Protein AF-0000000076193570 (afdb_homodimer)

Organism: Mytilus galloprovincialis (NCBI:txid29158)

Solvent-accessible surface area (backbone atoms only — not comparable to full-atom values): 39537 Å² total; per-residue (Å²): 132,89,44,46,30,38,29,37,34,40,24,63,34,36,38,54,43,47,35,45,39,28,68,79,64,70,35,37,30,37,37,28,18,60,48,86,61,61,26,49,62,52,21,46,49,69,47,95,66,64,45,64,44,47,79,65,48,88,81,81,50,50,35,76,48,63,68,50,53,57,54,54,53,75,44,43,60,69,38,74,47,82,53,50,33,32,25,53,50,95,80,34,84,35,54,27,45,49,17,42,63,31,46,22,64,76,66,74,49,59,67,77,47,45,68,52,35,49,53,51,43,65,71,47,30,49,89,66,97,67,72,72,17,14,44,51,39,36,20,46,66,60,4,63,68,53,30,60,61,54,44,43,45,33,40,23,48,64,67,75,40,48,38,73,78,32,44,25,70,72,45,64,72,61,64,76,47,52,39,56,53,47,48,60,67,82,50,52,42,37,30,41,52,71,79,40,52,34,51,34,45,52,45,50,53,64,50,91,40,46,44,80,41,59,60,29,49,75,87,72,51,61,61,79,77,46,65,83,26,39,34,38,38,34,51,53,48,56,70,77,49,62,84,76,70,69,80,76,76,62,38,33,13,72,47,77,47,77,46,80,42,76,66,20,54,28,87,58,62,51,35,34,37,34,34,26,49,80,87,49,76,37,48,34,38,37,29,45,43,57,61,85,52,52,82,46,68,28,35,48,38,35,39,33,27,50,40,74,66,74,66,78,72,36,66,53,79,44,71,69,44,53,54,52,46,51,54,54,52,57,54,52,70,68,48,78,64,52,42,75,40,45,42,43,33,60,66,44,88,64,51,71,47,51,33,47,44,49,32,52,51,47,45,60,71,73,64,59,131,133,88,44,48,30,39,29,37,35,40,24,63,34,35,38,55,41,49,35,44,41,27,69,78,64,69,34,38,30,37,37,27,18,60,48,84,61,62,26,50,62,53,22,46,49,70,47,96,65,63,43,64,43,46,79,64,48,89,80,81,51,49,36,75,47,63,68,51,54,57,55,54,53,74,43,43,60,70,39,73,46,82,52,50,34,32,26,53,50,96,80,34,83,35,56,27,46,49,17,42,63,31,45,23,64,76,64,73,49,60,65,79,47,46,67,51,35,51,53,50,44,66,73,48,30,49,88,66,97,68,73,73,18,14,43,52,39,36,21,46,66,60,4,64,68,53,30,59,62,54,42,42,46,33,39,24,47,64,68,77,40,48,37,73,79,32,46,25,70,72,46,64,71,61,65,75,46,51,40,56,55,47,47,59,68,81,50,51,42,36,30,41,52,69,78,41,51,35,51,34,45,52,46,52,53,64,48,92,40,47,45,81,40,59,61,31,49,73,87,72,52,61,60,81,78,46,64,83,28,38,34,39,39,35,49,52,47,57,70,77,48,62,84,74,70,68,79,77,77,60,36,31,11,70,46,77,46,78,46,80,43,76,66,19,54,29,86,60,63,52,34,33,37,34,35,25,49,82,89,49,76,39,48,34,38,38,28,44,45,58,60,85,52,52,82,46,68,28,34,46,38,35,40,34,28,50,40,73,65,74,64,78,72,38,64,54,79,45,72,68,45,52,54,52,48,51,54,53,51,58,55,53,71,69,47,78,63,53,43,75,41,45,42,43,32,61,66,45,89,63,52,70,47,51,33,47,44,51,33,52,51,48,44,60,70,74,63,60,131

Nearest PDB structures (foldseek):
  2bi8-assembly1_A  TM=9.260E-01  e=9.565E-42  Klebsiella pneumoniae
  1i8t-assembly1_B  TM=9.316E-01  e=4.869E-38  Escherichia coli
  4mo2-assembly1_B-2  TM=9.260E-01  e=3.032E-37  Campylobacter jejuni subsp. jejuni NCTC 11168 = ATCC 700819
  5vwt-assembly1_C  TM=7.547E-01  e=6.245E-16  Aspergillus fumigatus
  5vwt-assembly1_D  TM=7.468E-01  e=1.871E-15  Aspergillus fumigatus

Radius of gyration: 31.76 Å; Cα contacts (8 Å, |Δi|>4): 1522; chains: 2; bounding box: 54×103×67 Å

Secondary structure (DSSP, 8-state):
---SEEEE--SHHHHHHHHHHHHHS---EEEE-SSSSSSGGG-EEE-TTS-EEETTS---EEES-HHHHHHHHTT--EEE---BEEEEETTEEEEES--HHHHHHHHT----SHHHHHHHHHHHSPP-S---SHHHHHHHHHHHHHIIIIIIHHHHHHHSS-GGGS-HHHHHTS---SSS--BS---SEEEEETT-HHHHHHHHT--TTEEEE-S--GGGS-GGGGTT-EEEE-S-HHHHTGGG-PPPPPEEEEEEEEEEETT-SBSSSSSEEE--STT-S-SEEEEGGGTTT---SSEEEEEEEEESSSS--EE--SHHHHHHHHHHHHHHTT-SSEEE-SHHHHT----HHHHHHHHHHHHHHHS--/---SEEEE--SHHHHHHHHHHHHHS---EEEE-SSSSSSGGG-EEE-TTS-EEETTS---EEES-HHHHHHHHTT--EEE---BEEEEETTEEEEES--HHHHHHHHT----SHHHHHHHHHHHSPP-S---SHHHHHHHHHHHHHIIIIIIHHHHHHHSS-GGGS-HHHHHTS---SSS--BS---SEEEEETT-HHHHHHHHT--TTEEEE-S--GGGS-GGGGTT-EEEE-S-HHHHTGGG-PPPPPEEEEEEEEEEETT-SBSSSSSEEE--STT-S-SEEEEGGGTTT---SSEEEEEEEEESSSS--EE--SHHHHHHHHHHHHHHTT-SSEEE-SHHHHT----HHHHHHHHHHHHHHHS--

Foldseek 3Di:
DAAAEEEEAQALLSLLLQLCCCPVVVGFYEYEYLAQAHHVQQDWDQDPQRFIDGPADDAWDFAQDPVLVVVLVVQFDWAFDQDWEWECFPNDTAFPDAEPRNCCVQVVDDDDFLVSLVVVQVVAADDDPDDFWCVNLVSNGRHDSCCVGFPAQLVCQAAVDGGRPAGNVVNNPGDHYSHDDRGRDDGPGTTAGPVGSSSSSVRSQPGPSYDYYYSDDPVPDDCVSCVNYQYEYAAALCVVVVPVPQDDFFAKGKDKDKDKFAQDDDDDDAQKYAHRDPPDQFGIKGKRCRPVNNDGSITMIITITMDRDDDGQAGGDDDVNVVSLVVSVVVVVPDDSYHYAYCNSNVHNDRSSRRSVRSVVCCCVPVPD/DAAAEEEEAQALLSLLLQLCCCPVVVGFYEYEYLAQAHHVQQDWDQDPQRFIDGPADDAWDFAQDPVLVVVLVVQFDWAFDQDWEWECFPNDTAFPDAEPRNCCVQVVDDDDFLVSLVVVQVVAADDDPDDFWCVNLVSNGRHDSCCVGFPAQLVCQAAVDGGRPAGNVVNNPGDHYSHDDRGRDDGPGTTAGPVGSSSSSVRSQPGPSYDYYYSDDPVPDDCVSCVNYQYEYAAALCVVVVPVPADDFFAKGKDKDKDKFAQDDDDDDAQKYAHRDPPDQFGIKGKRCRPVNNDGSITMIITITMDRDDDGQAGGDDDVNVVSLVVSVVVVVPDDSYHYAYCNSNVHNDRSSRRSVRSVVCCCVPVPD

Structure (mmCIF, N/CA/C/O backbone):
data_AF-0000000076193570-model_v1
#
loop_
_entity.id
_entity.type
_entity.pdbx_description
1 polymer 'UDP-galactopyranose mutase'
#
loop_
_atom_site.group_PDB
_atom_site.id
_atom_site.type_symbol
_atom_site.label_atom_id
_atom_site.label_alt_id
_atom_site.label_comp_id
_atom_site.label_asym_id
_atom_site.label_entity_id
_atom_site.label_seq_id
_atom_site.pdbx_PDB_ins_code
_atom_site.Cartn_x
_atom_site.Cartn_y
_atom_site.Cartn_z
_atom_site.occupancy
_atom_site.B_iso_or_equiv
_atom_site.auth_seq_id
_atom_site.auth_comp_id
_atom_site.auth_asym_id
_atom_site.auth_atom_id
_atom_site.pdbx_PDB_model_num
ATOM 1 N N . MET A 1 1 ? -15.148 50.281 16.078 1 54.38 1 MET A N 1
ATOM 2 C CA . MET A 1 1 ? -15.594 49.438 17.188 1 54.38 1 MET A CA 1
ATOM 3 C C . MET A 1 1 ? -14.406 48.906 18 1 54.38 1 MET A C 1
ATOM 5 O O . MET A 1 1 ? -13.312 48.719 17.453 1 54.38 1 MET A O 1
ATOM 9 N N . SER A 1 2 ? -14.383 48.969 19.281 1 78.88 2 SER A N 1
ATOM 10 C CA . SER A 1 2 ? -13.305 48.688 20.219 1 78.88 2 SER A CA 1
ATOM 11 C C . SER A 1 2 ? -12.953 47.188 20.203 1 78.88 2 SER A C 1
ATOM 13 O O . SER A 1 2 ? -13.844 46.344 20.219 1 78.88 2 SER A O 1
ATOM 15 N N . THR A 1 3 ? -11.766 46.781 19.75 1 89.94 3 THR A N 1
ATOM 16 C CA . THR A 1 3 ? -11.234 45.406 19.703 1 89.94 3 THR A CA 1
ATOM 17 C C . THR A 1 3 ? -10.508 45.062 21 1 89.94 3 THR A C 1
ATOM 19 O O . THR A 1 3 ? -9.641 45.812 21.453 1 89.94 3 THR A O 1
ATOM 22 N N . ASP A 1 4 ? -11.023 44 21.594 1 94.5 4 ASP A N 1
ATOM 23 C CA . ASP A 1 4 ? -10.383 43.562 22.828 1 94.5 4 ASP A CA 1
ATOM 24 C C . ASP A 1 4 ? -9.062 42.844 22.547 1 94.5 4 ASP A C 1
ATOM 26 O O . ASP A 1 4 ? -8.07 43.062 23.234 1 94.5 4 ASP A O 1
ATOM 30 N N . TYR A 1 5 ? -9.133 42.031 21.547 1 96.19 5 TYR A N 1
ATOM 31 C CA . TYR A 1 5 ? -7.957 41.25 21.188 1 96.19 5 TYR A CA 1
ATOM 32 C C . TYR A 1 5 ? -7.625 41.406 19.703 1 96.19 5 TYR A C 1
ATOM 34 O O . TYR A 1 5 ? -8.523 41.375 18.859 1 96.19 5 TYR A O 1
ATOM 42 N N . LEU A 1 6 ? -6.371 41.656 19.406 1 96.75 6 LEU A N 1
ATOM 43 C CA . LEU A 1 6 ? -5.836 41.562 18.047 1 96.75 6 LEU A CA 1
ATOM 44 C C . LEU A 1 6 ? -5.031 40.281 17.844 1 96.75 6 LEU A C 1
ATOM 46 O O . LEU A 1 6 ? -3.99 40.094 18.484 1 96.75 6 LEU A O 1
ATOM 50 N N . VAL A 1 7 ? -5.535 39.438 17.016 1 97.75 7 VAL A N 1
ATOM 51 C CA . VAL A 1 7 ? -4.832 38.188 16.703 1 97.75 7 VAL A CA 1
ATOM 52 C C . VAL A 1 7 ? -4.105 38.344 15.359 1 97.75 7 VAL A C 1
ATOM 54 O O . VAL A 1 7 ? -4.73 38.625 14.336 1 97.75 7 VAL A O 1
ATOM 57 N N . VAL A 1 8 ? -2.809 38.156 15.414 1 97.38 8 VAL A N 1
ATOM 58 C CA . VAL A 1 8 ? -1.982 38.281 14.219 1 97.38 8 VAL A CA 1
ATOM 59 C C . VAL A 1 8 ? -1.645 36.906 13.664 1 97.38 8 VAL A C 1
ATOM 61 O O . VAL A 1 8 ? -0.834 36.188 14.242 1 97.38 8 VAL A O 1
ATOM 64 N N . GLY A 1 9 ? -2.186 36.625 12.461 1 97.44 9 GLY A N 1
ATOM 65 C CA . GLY A 1 9 ? -2.053 35.312 11.844 1 97.44 9 GLY A CA 1
ATOM 66 C C . GLY A 1 9 ? -3.332 34.5 11.891 1 97.44 9 GLY A C 1
ATOM 67 O O . GLY A 1 9 ? -3.857 34.219 12.977 1 97.44 9 GLY A O 1
ATOM 68 N N . CYS A 1 10 ? -3.738 34.094 10.75 1 97.75 10 CYS A N 1
ATOM 69 C CA . CYS A 1 10 ? -4.977 33.344 10.641 1 97.75 10 CYS A CA 1
ATOM 70 C C . CYS A 1 10 ? -4.688 31.844 10.414 1 97.75 10 CYS A C 1
ATOM 72 O O . CYS A 1 10 ? -5.395 31.188 9.656 1 97.75 10 CYS A O 1
ATOM 74 N N . GLY A 1 11 ? -3.598 31.328 10.938 1 97.44 11 GLY A N 1
ATOM 75 C CA . GLY A 1 11 ? -3.312 29.891 10.969 1 97.44 11 GLY A CA 1
ATOM 76 C C . GLY A 1 11 ? -3.996 29.172 12.109 1 97.44 11 GLY A C 1
ATOM 77 O O . GLY A 1 11 ? -4.941 29.703 12.703 1 97.44 11 GLY A O 1
ATOM 78 N N . LEU A 1 12 ? -3.506 28.016 12.422 1 97.88 12 LEU A N 1
ATOM 79 C CA . LEU A 1 12 ? -4.164 27.156 13.414 1 97.88 12 LEU A CA 1
ATOM 80 C C . LEU A 1 12 ? -4.16 27.812 14.789 1 97.88 12 LEU A C 1
ATOM 82 O O . LEU A 1 12 ? -5.207 27.938 15.422 1 97.88 12 LEU A O 1
ATOM 86 N N . SER A 1 13 ? -3.014 28.25 15.234 1 97.94 13 SER A N 1
ATOM 87 C CA . SER A 1 13 ? -2.912 28.844 16.562 1 97.94 13 SER A CA 1
ATOM 88 C C . SER A 1 13 ? -3.807 30.078 16.688 1 97.94 13 SER A C 1
ATOM 90 O O . SER A 1 13 ? -4.566 30.203 17.641 1 97.94 13 SER A O 1
ATOM 92 N N . GLY A 1 14 ? -3.711 30.969 15.703 1 98.12 14 GLY A N 1
ATOM 93 C CA . GLY A 1 14 ? -4.527 32.156 15.719 1 98.12 14 GLY A CA 1
ATOM 94 C C . GLY A 1 14 ? -6.016 31.875 15.695 1 98.12 14 GLY A C 1
ATOM 95 O O . GLY A 1 14 ? -6.781 32.469 16.469 1 98.12 14 GLY A O 1
ATOM 96 N N . ALA A 1 15 ? -6.441 30.984 14.859 1 98.69 15 ALA A N 1
ATOM 97 C CA . ALA A 1 15 ? -7.855 30.656 14.719 1 98.69 15 ALA A CA 1
ATOM 98 C C . ALA A 1 15 ? -8.406 30.047 16 1 98.69 15 ALA A C 1
ATOM 100 O O . ALA A 1 15 ? -9.492 30.422 16.453 1 98.69 15 ALA A O 1
ATOM 101 N N . VAL A 1 16 ? -7.688 29.094 16.547 1 98.69 16 VAL A N 1
ATOM 102 C CA . VAL A 1 16 ? -8.125 28.406 17.75 1 98.69 16 VAL A CA 1
ATOM 103 C C . VAL A 1 16 ? -8.234 29.406 18.906 1 98.69 16 VAL A C 1
ATOM 105 O O . VAL A 1 16 ? -9.219 29.406 19.641 1 98.69 16 VAL A O 1
ATOM 108 N N . MET A 1 17 ? -7.297 30.297 19.047 1 98.44 17 MET A N 1
ATOM 109 C CA . MET A 1 17 ? -7.301 31.25 20.141 1 98.44 17 MET A CA 1
ATOM 110 C C . MET A 1 17 ? -8.375 32.312 19.938 1 98.44 17 MET A C 1
ATOM 112 O O . MET A 1 17 ? -9.023 32.75 20.891 1 98.44 17 MET A O 1
ATOM 116 N N . ALA A 1 18 ? -8.516 32.75 18.703 1 98.5 18 ALA A N 1
ATOM 117 C CA . ALA A 1 18 ? -9.594 33.688 18.406 1 98.5 18 ALA A CA 1
ATOM 118 C C . ALA A 1 18 ? -10.953 33.125 18.812 1 98.5 18 ALA A C 1
ATOM 120 O O . ALA A 1 18 ? -11.758 33.812 19.453 1 98.5 18 ALA A O 1
ATOM 121 N N . ARG A 1 19 ? -11.188 31.859 18.438 1 98.62 19 ARG A N 1
ATOM 122 C CA . ARG A 1 19 ? -12.445 31.203 18.766 1 98.62 19 ARG A CA 1
ATOM 123 C C . ARG A 1 19 ? -12.625 31.094 20.281 1 98.62 19 ARG A C 1
ATOM 125 O O . ARG A 1 19 ? -13.711 31.328 20.812 1 98.62 19 ARG A O 1
ATOM 132 N N . PHE A 1 20 ? -11.57 30.703 20.953 1 98.19 20 PHE A N 1
ATOM 133 C CA . PHE A 1 20 ? -11.617 30.578 22.406 1 98.19 20 PHE A CA 1
ATOM 134 C C . PHE A 1 20 ? -12.016 31.891 23.047 1 98.19 20 PHE A C 1
ATOM 136 O O . PHE A 1 20 ? -12.938 31.938 23.875 1 98.19 20 PHE A O 1
ATOM 143 N N . MET A 1 21 ? -11.375 33 22.688 1 97.81 21 MET A N 1
ATOM 144 C CA . MET A 1 21 ? -11.641 34.312 23.281 1 97.81 21 MET A CA 1
ATOM 145 C C . MET A 1 21 ? -13.062 34.781 22.969 1 97.81 21 MET A C 1
ATOM 147 O O . MET A 1 21 ? -13.742 35.312 23.844 1 97.81 21 MET A O 1
ATOM 151 N N . ALA A 1 22 ? -13.43 34.5 21.781 1 98.19 22 ALA A N 1
ATOM 152 C CA . ALA A 1 22 ? -14.758 34.938 21.359 1 98.19 22 ALA A CA 1
ATOM 153 C C . ALA A 1 22 ? -15.844 34.125 22.062 1 98.19 22 ALA A C 1
ATOM 155 O O . ALA A 1 22 ? -16.828 34.688 22.562 1 98.19 22 ALA A O 1
ATOM 156 N N . GLU A 1 23 ? -15.664 32.844 22.125 1 97.38 23 GLU A N 1
ATOM 157 C CA . GLU A 1 23 ? -16.719 31.953 22.578 1 97.38 23 GLU A CA 1
ATOM 158 C C . GLU A 1 23 ? -16.688 31.781 24.094 1 97.38 23 GLU A C 1
ATOM 160 O O . GLU A 1 23 ? -17.703 31.922 24.766 1 97.38 23 GLU A O 1
ATOM 165 N N . GLU A 1 24 ? -15.562 31.547 24.625 1 96.5 24 GLU A N 1
ATOM 166 C CA . GLU A 1 24 ? -15.461 31.219 26.047 1 96.5 24 GLU A CA 1
ATOM 167 C C . GLU A 1 24 ? -15.359 32.469 26.891 1 96.5 24 GLU A C 1
ATOM 169 O O . GLU A 1 24 ? -15.781 32.5 28.047 1 96.5 24 GLU A O 1
ATOM 174 N N . ARG A 1 25 ? -14.852 33.562 26.344 1 95.94 25 ARG A N 1
ATOM 175 C CA . ARG A 1 25 ? -14.617 34.781 27.141 1 95.94 25 ARG A CA 1
ATOM 176 C C . ARG A 1 25 ? -15.508 35.906 26.672 1 95.94 25 ARG A C 1
ATOM 178 O O . ARG A 1 25 ? -15.5 37 27.281 1 95.94 25 ARG A O 1
ATOM 185 N N . ASN A 1 26 ? -16.203 35.75 25.656 1 97 26 ASN A N 1
ATOM 186 C CA . ASN A 1 26 ? -17.125 36.75 25.109 1 97 26 ASN A CA 1
ATOM 187 C C . ASN A 1 26 ? -16.406 38.062 24.797 1 97 26 ASN A C 1
ATOM 189 O O . ASN A 1 26 ? -16.875 39.125 25.188 1 97 26 ASN A O 1
ATOM 193 N N . LYS A 1 27 ? -15.242 37.969 24.203 1 96.94 27 LYS A N 1
ATOM 194 C CA . LYS A 1 27 ? -14.438 39.125 23.828 1 96.94 27 LYS A CA 1
ATOM 195 C C . LYS A 1 27 ? -14.516 39.375 22.328 1 96.94 27 LYS A C 1
ATOM 197 O O . LYS A 1 27 ? -14.711 38.469 21.547 1 96.94 27 LYS A O 1
ATOM 202 N N . LYS A 1 28 ? -14.414 40.656 22.016 1 97.12 28 LYS A N 1
ATOM 203 C CA . LYS A 1 28 ? -14.344 41.031 20.609 1 97.12 28 LYS A CA 1
ATOM 204 C C . LYS A 1 28 ? -12.938 40.844 20.062 1 97.12 28 LYS A C 1
ATOM 206 O O . LYS A 1 28 ? -11.969 41.375 20.594 1 97.12 28 LYS A O 1
ATOM 211 N N . VAL A 1 29 ? -12.891 40.094 18.922 1 97.62 29 VAL A N 1
ATOM 212 C CA . VAL A 1 29 ? -11.594 39.688 18.391 1 97.62 29 VAL A CA 1
ATOM 213 C C . VAL A 1 29 ? -11.469 40.188 16.938 1 97.62 29 VAL A C 1
ATOM 215 O O . VAL A 1 29 ? -12.383 39.969 16.141 1 97.62 29 VAL A O 1
ATOM 218 N N . LEU A 1 30 ? -10.383 40.875 16.641 1 97.25 30 LEU A N 1
ATOM 219 C CA . LEU A 1 30 ? -9.961 41.156 15.266 1 97.25 30 LEU A CA 1
ATOM 220 C C . LEU A 1 30 ? -8.797 40.25 14.867 1 97.25 30 LEU A C 1
ATOM 222 O O . LEU A 1 30 ? -7.746 40.281 15.516 1 97.25 30 LEU A O 1
ATOM 226 N N . ILE A 1 31 ? -8.992 39.375 13.875 1 98 31 ILE A N 1
ATOM 227 C CA . ILE A 1 31 ? -7.902 38.562 13.375 1 98 31 ILE A CA 1
ATOM 228 C C . ILE A 1 31 ? -7.449 39.062 12.008 1 98 31 ILE A C 1
ATOM 230 O O . ILE A 1 31 ? -8.281 39.375 11.141 1 98 31 ILE A O 1
ATOM 234 N N . VAL A 1 32 ? -6.113 39.25 11.844 1 97.38 32 VAL A N 1
ATOM 235 C CA . VAL A 1 32 ? -5.57 39.781 10.602 1 97.38 32 VAL A CA 1
ATOM 236 C C . VAL A 1 32 ? -4.527 38.812 10.039 1 97.38 32 VAL A C 1
ATOM 238 O O . VAL A 1 32 ? -3.879 38.094 10.797 1 97.38 32 VAL A O 1
ATOM 241 N N . ASP A 1 33 ? -4.379 38.781 8.789 1 97.75 33 ASP A N 1
ATOM 242 C CA . ASP A 1 33 ? -3.34 38.031 8.102 1 97.75 33 ASP A CA 1
ATOM 243 C C . ASP A 1 33 ? -2.852 38.75 6.859 1 97.75 33 ASP A C 1
ATOM 245 O O . ASP A 1 33 ? -3.645 39.375 6.148 1 97.75 33 ASP A O 1
ATOM 249 N N . LYS A 1 34 ? -1.54 38.656 6.676 1 96.56 34 LYS A N 1
ATOM 250 C CA . LYS A 1 34 ? -0.974 39.312 5.508 1 96.56 34 LYS A CA 1
ATOM 251 C C . LYS A 1 34 ? -1.347 38.594 4.223 1 96.56 34 LYS A C 1
ATOM 253 O O . LYS A 1 34 ? -1.321 39.188 3.139 1 96.56 34 LYS A O 1
ATOM 258 N N . ARG A 1 35 ? -1.652 37.344 4.301 1 97.5 35 ARG A N 1
ATOM 259 C CA . ARG A 1 35 ? -2.09 36.562 3.143 1 97.5 35 ARG A CA 1
ATOM 260 C C . ARG A 1 35 ? -3.545 36.875 2.803 1 97.5 35 ARG A C 1
ATOM 262 O O . ARG A 1 35 ? -4.277 37.438 3.621 1 97.5 35 ARG A O 1
ATOM 269 N N . ASP A 1 36 ? -4 36.469 1.604 1 98.25 36 ASP A N 1
ATOM 270 C CA . ASP A 1 36 ? -5.336 36.781 1.112 1 98.25 36 ASP A CA 1
ATOM 271 C C . ASP A 1 36 ? -6.312 35.625 1.402 1 98.25 36 ASP A C 1
ATOM 273 O O . ASP A 1 36 ? -7.398 35.594 0.821 1 98.25 36 ASP A O 1
ATOM 277 N N . HIS A 1 37 ? -5.965 34.781 2.211 1 98.19 37 HIS A N 1
ATOM 278 C CA . HIS A 1 37 ? -6.809 33.656 2.582 1 98.19 37 HIS A CA 1
ATOM 279 C C . HIS A 1 37 ? -6.617 33.281 4.047 1 98.19 37 HIS A C 1
ATOM 281 O O . HIS A 1 37 ? -5.617 33.656 4.664 1 98.19 37 HIS A O 1
ATOM 287 N N . MET A 1 38 ? -7.574 32.562 4.609 1 97.5 38 MET A N 1
ATOM 288 C CA . MET A 1 38 ? -7.457 32.031 5.965 1 97.5 38 MET A CA 1
ATOM 289 C C . MET A 1 38 ? -6.82 30.641 5.961 1 97.5 38 MET A C 1
ATOM 291 O O . MET A 1 38 ? -6.668 30.031 4.902 1 97.5 38 MET A O 1
ATOM 295 N N . GLY A 1 39 ? -6.352 30.234 7.094 1 97.44 39 GLY A N 1
ATOM 296 C CA . GLY A 1 39 ? -5.914 28.859 7.273 1 97.44 39 GLY A CA 1
ATOM 297 C C . GLY A 1 39 ? -4.406 28.719 7.254 1 97.44 39 GLY A C 1
ATOM 298 O O . GLY A 1 39 ? -3.887 27.609 7.395 1 97.44 39 GLY A O 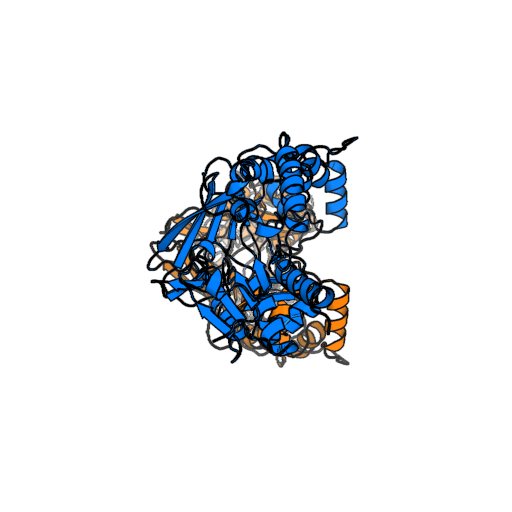1
ATOM 299 N N . GLY A 1 40 ? -3.691 29.844 7.078 1 96.19 40 GLY A N 1
ATOM 300 C CA . GLY A 1 40 ? -2.24 29.734 7.039 1 96.19 40 GLY A CA 1
ATOM 301 C C . GLY A 1 40 ? -1.742 28.703 6.051 1 96.19 40 GLY A C 1
ATOM 302 O O . GLY A 1 40 ? -2.162 28.688 4.891 1 96.19 40 GLY A O 1
ATOM 303 N N . ASN A 1 41 ? -0.848 27.875 6.508 1 96.38 41 ASN A N 1
ATOM 304 C CA . ASN A 1 41 ? -0.259 26.875 5.633 1 96.38 41 ASN A CA 1
ATOM 305 C C . ASN A 1 41 ? -1.248 25.75 5.324 1 96.38 41 ASN A C 1
ATOM 307 O O . ASN A 1 41 ? -1.02 24.938 4.418 1 96.38 41 ASN A O 1
ATOM 311 N N . CYS A 1 42 ? -2.355 25.672 5.977 1 97.94 42 CYS A N 1
ATOM 312 C CA . CYS A 1 42 ? -3.33 24.609 5.773 1 97.94 42 CYS A CA 1
ATOM 313 C C . CYS A 1 42 ? -4.281 24.953 4.633 1 97.94 42 CYS A C 1
ATOM 315 O O . CYS A 1 42 ? -5.105 24.125 4.242 1 97.94 42 CYS A O 1
ATOM 317 N N . TYR A 1 43 ? -4.121 26.109 4.062 1 98.5 43 TYR A N 1
ATOM 318 C CA . TYR A 1 43 ? -5.043 26.562 3.031 1 98.5 43 TYR A CA 1
ATOM 319 C C . TYR A 1 43 ? -5.086 25.594 1.861 1 98.5 43 TYR A C 1
ATOM 321 O O . TYR A 1 43 ? -4.043 25.156 1.372 1 98.5 43 TYR A O 1
ATOM 329 N N . ASP A 1 44 ? -6.336 25.203 1.509 1 98.62 44 ASP A N 1
ATOM 330 C CA . ASP A 1 44 ? -6.543 24.359 0.34 1 98.62 44 ASP A CA 1
ATOM 331 C C . ASP A 1 44 ? -7.594 24.953 -0.595 1 98.62 44 ASP A C 1
ATOM 333 O O . ASP A 1 44 ? -8.328 25.875 -0.211 1 98.62 44 ASP A O 1
ATOM 337 N N . TYR A 1 45 ? -7.586 24.547 -1.827 1 98.25 45 TYR A N 1
ATOM 338 C CA . TYR A 1 45 ? -8.516 25.016 -2.852 1 98.25 45 TYR A CA 1
ATOM 339 C C . TYR A 1 45 ? -8.695 23.953 -3.939 1 98.25 45 TYR A C 1
ATOM 341 O O . TYR A 1 45 ? -7.934 23 -4.012 1 98.25 45 TYR A O 1
ATOM 349 N N . ILE A 1 46 ? -9.766 24.078 -4.762 1 98.38 46 ILE A N 1
ATOM 350 C CA . ILE A 1 46 ? -9.992 23.219 -5.914 1 98.38 46 ILE A CA 1
ATOM 351 C C . ILE A 1 46 ? -9.258 23.766 -7.133 1 98.38 46 ILE A C 1
ATOM 353 O O . ILE A 1 46 ? -9.492 24.906 -7.535 1 98.38 46 ILE A O 1
ATOM 357 N N . ASP A 1 47 ? -8.398 22.984 -7.703 1 98.06 47 ASP A N 1
ATOM 358 C CA . ASP A 1 47 ? -7.59 23.5 -8.797 1 98.06 47 ASP A CA 1
ATOM 359 C C . ASP A 1 47 ? -8.289 23.297 -10.141 1 98.06 47 ASP A C 1
ATOM 361 O O . ASP A 1 47 ? -9.477 22.969 -10.188 1 98.06 47 ASP A O 1
ATOM 365 N N . GLU A 1 48 ? -7.59 23.562 -11.234 1 97.12 48 GLU A N 1
ATOM 366 C CA . GLU A 1 48 ? -8.156 23.531 -12.578 1 97.12 48 GLU A CA 1
ATOM 367 C C . GLU A 1 48 ? -8.594 22.125 -12.969 1 97.12 48 GLU A C 1
ATOM 369 O O . GLU A 1 48 ? -9.484 21.953 -13.805 1 97.12 48 GLU A O 1
ATOM 374 N N . ASN A 1 49 ? -7.992 21.141 -12.422 1 97.94 49 ASN A N 1
ATOM 375 C CA . ASN A 1 49 ? -8.32 19.75 -12.727 1 97.94 49 ASN A CA 1
ATOM 376 C C . ASN A 1 49 ? -9.469 19.25 -11.859 1 97.94 49 ASN A C 1
ATOM 378 O O . ASN A 1 49 ? -9.836 18.078 -11.922 1 97.94 49 ASN A O 1
ATOM 382 N N . GLY A 1 50 ? -10.055 20.141 -11.039 1 98 50 GLY A N 1
ATOM 383 C CA . GLY A 1 50 ? -11.133 19.766 -10.141 1 98 50 GLY A CA 1
ATOM 384 C C . GLY A 1 50 ? -10.664 19 -8.93 1 98 50 GLY A C 1
ATOM 385 O O . GLY A 1 50 ? -11.43 18.25 -8.32 1 98 50 GLY A O 1
ATOM 386 N N . ILE A 1 51 ? -9.453 19.109 -8.625 1 98.38 51 ILE A N 1
ATOM 387 C CA . ILE A 1 51 ? -8.844 18.375 -7.508 1 98.38 51 ILE A CA 1
ATOM 388 C C . ILE A 1 51 ? -8.508 19.359 -6.383 1 98.38 51 ILE A C 1
ATOM 390 O O . ILE A 1 51 ? -7.945 20.422 -6.625 1 98.38 51 ILE A O 1
ATOM 394 N N . ARG A 1 52 ? -8.898 19 -5.152 1 98.5 52 ARG A N 1
ATOM 395 C CA . ARG A 1 52 ? -8.5 19.781 -3.986 1 98.5 52 ARG A CA 1
ATOM 396 C C . ARG A 1 52 ? -7.023 19.578 -3.66 1 98.5 52 ARG A C 1
ATOM 398 O O . ARG A 1 52 ? -6.578 18.438 -3.482 1 98.5 52 ARG A O 1
ATOM 405 N N . ILE A 1 53 ? -6.266 20.656 -3.596 1 98.56 53 ILE A N 1
ATOM 406 C CA . ILE A 1 53 ? -4.844 20.578 -3.281 1 98.56 53 ILE A CA 1
ATOM 407 C C . ILE A 1 53 ? -4.5 21.609 -2.205 1 98.56 53 ILE A C 1
ATOM 409 O O . ILE A 1 53 ? -5.234 22.578 -2.008 1 98.56 53 ILE A O 1
ATOM 413 N N . ASN A 1 54 ? -3.469 21.406 -1.462 1 98.12 54 ASN A N 1
ATOM 414 C CA . ASN A 1 54 ? -2.918 22.359 -0.515 1 98.12 54 ASN A CA 1
ATOM 415 C C . ASN A 1 54 ? -1.903 23.281 -1.183 1 98.12 54 ASN A C 1
ATOM 417 O O . ASN A 1 54 ? -1.001 22.828 -1.882 1 98.12 54 ASN A O 1
ATOM 421 N N . LYS A 1 55 ? -1.979 24.516 -0.919 1 97.5 55 LYS A N 1
ATOM 422 C CA . LYS A 1 55 ? -1.118 25.484 -1.577 1 97.5 55 LYS A CA 1
ATOM 423 C C . LYS A 1 55 ? 0.302 25.438 -1.022 1 97.5 55 LYS A C 1
ATOM 425 O O . LYS A 1 55 ? 1.269 25.672 -1.749 1 97.5 55 LYS A O 1
ATOM 430 N N . TYR A 1 56 ? 0.434 25.156 0.22 1 97.12 56 TYR A N 1
ATOM 431 C CA . TYR A 1 56 ? 1.725 25.266 0.889 1 97.12 56 TYR A CA 1
ATOM 432 C C . TYR A 1 56 ? 2.221 23.906 1.364 1 97.12 56 TYR A C 1
ATOM 434 O O . TYR A 1 56 ? 2.775 23.797 2.459 1 97.12 56 TYR A O 1
ATOM 442 N N . GLY A 1 57 ? 1.974 22.906 0.586 1 97 57 GLY A N 1
ATOM 443 C CA . GLY A 1 57 ? 2.406 21.578 0.946 1 97 57 GLY A CA 1
ATOM 444 C C . GLY A 1 57 ? 1.303 20.734 1.559 1 97 57 GLY A C 1
ATOM 445 O O . GLY A 1 57 ? 0.334 21.266 2.102 1 97 57 GLY A O 1
ATOM 446 N N . VAL A 1 58 ? 1.457 19.422 1.496 1 97.56 58 VAL A N 1
ATOM 447 C CA . VAL A 1 58 ? 0.417 18.5 1.936 1 97.56 58 VAL A CA 1
ATOM 448 C C . VAL A 1 58 ? 0.286 18.562 3.457 1 97.56 58 VAL A C 1
ATOM 450 O O . VAL A 1 58 ? 1.288 18.656 4.168 1 97.56 58 VAL A O 1
ATOM 453 N N . HIS A 1 59 ? -0.907 18.578 3.951 1 97.62 59 HIS A N 1
ATOM 454 C CA . HIS A 1 59 ? -1.228 18.547 5.375 1 97.62 59 HIS A CA 1
ATOM 455 C C . HIS A 1 59 ? -2.041 17.312 5.734 1 97.62 59 HIS A C 1
ATOM 457 O O . HIS A 1 59 ? -3.152 17.125 5.23 1 97.62 59 HIS A O 1
ATOM 463 N N . LEU A 1 60 ? -1.496 16.516 6.598 1 97.94 60 LEU A N 1
ATOM 464 C CA . LEU A 1 60 ? -2.09 15.25 7.023 1 97.94 60 LEU A CA 1
ATOM 465 C C . LEU A 1 60 ? -2.359 15.25 8.523 1 97.94 60 LEU A C 1
ATOM 467 O O . LEU A 1 60 ? -1.43 15.148 9.328 1 97.94 60 LEU A O 1
ATOM 471 N N . PHE A 1 61 ? -3.584 15.25 8.914 1 98.5 61 PHE A N 1
ATOM 472 C CA . PHE A 1 61 ? -3.926 15.391 10.328 1 98.5 61 PHE A CA 1
ATOM 473 C C . PHE A 1 61 ? -3.791 14.055 11.047 1 98.5 61 PHE A C 1
ATOM 475 O O . PHE A 1 61 ? -4.27 13.023 10.562 1 98.5 61 PHE A O 1
ATOM 482 N N . HIS A 1 62 ? -3.199 14.055 12.18 1 98.06 62 HIS A N 1
ATOM 483 C CA . HIS A 1 62 ? -3.078 12.922 13.094 1 98.06 62 HIS A CA 1
ATOM 484 C C . HIS A 1 62 ? -2.861 13.391 14.523 1 98.06 62 HIS A C 1
ATOM 486 O O . HIS A 1 62 ? -2.248 14.438 14.758 1 98.06 62 HIS A O 1
ATOM 492 N N . THR A 1 63 ? -3.344 12.625 15.508 1 98.44 63 THR A N 1
ATOM 493 C CA . THR A 1 63 ? -3.17 13.023 16.906 1 98.44 63 THR A CA 1
ATOM 494 C C . THR A 1 63 ? -3.432 11.844 17.844 1 98.44 63 THR A C 1
ATOM 496 O O . THR A 1 63 ? -4.215 10.945 17.516 1 98.44 63 THR A O 1
ATOM 499 N N . ASN A 1 64 ? -2.76 11.883 18.938 1 97.56 64 ASN A N 1
ATOM 500 C CA . ASN A 1 64 ? -3.072 10.977 20.047 1 97.56 64 ASN A CA 1
ATOM 501 C C . ASN A 1 64 ? -3.896 11.672 21.125 1 97.56 64 ASN A C 1
ATOM 503 O O . ASN A 1 64 ? -4.352 11.031 22.078 1 97.56 64 ASN A O 1
ATOM 507 N N . SER A 1 65 ? -4.055 12.93 20.953 1 98.19 65 SER A N 1
ATOM 508 C CA . SER A 1 65 ? -4.766 13.703 21.969 1 98.19 65 SER A CA 1
ATOM 509 C C . SER A 1 65 ? -6.273 13.625 21.766 1 98.19 65 SER A C 1
ATOM 511 O O . SER A 1 65 ? -6.801 14.125 20.766 1 98.19 65 SER A O 1
ATOM 513 N N . GLU A 1 66 ? -6.938 13.125 22.781 1 98 66 GLU A N 1
ATOM 514 C CA . GLU A 1 66 ? -8.398 13.078 22.734 1 98 66 GLU A CA 1
ATOM 515 C C . GLU A 1 66 ? -8.992 14.477 22.75 1 98 66 GLU A C 1
ATOM 517 O O . GLU A 1 66 ? -10.023 14.727 22.125 1 98 66 GLU A O 1
ATOM 522 N N . ARG A 1 67 ? -8.336 15.312 23.469 1 98.38 67 ARG A N 1
ATOM 523 C CA . ARG A 1 67 ? -8.812 16.688 23.547 1 98.38 67 ARG A CA 1
ATOM 524 C C . ARG A 1 67 ? -8.797 17.359 22.172 1 98.38 67 ARG A C 1
ATOM 526 O O . ARG A 1 67 ? -9.773 18 21.781 1 98.38 67 ARG A O 1
ATOM 533 N N . VAL A 1 68 ? -7.727 17.156 21.484 1 98.69 68 VAL A N 1
ATOM 534 C CA . VAL A 1 68 ? -7.59 17.75 20.156 1 98.69 68 VAL A CA 1
ATOM 535 C C . VAL A 1 68 ? -8.602 17.125 19.203 1 98.69 68 VAL A C 1
ATOM 537 O O . VAL A 1 68 ? -9.258 17.828 18.422 1 98.69 68 VAL A O 1
ATOM 540 N N . TRP A 1 69 ? -8.734 15.828 19.281 1 98.56 69 TRP A N 1
ATOM 541 C CA . TRP A 1 69 ? -9.664 15.117 18.406 1 98.56 69 TRP A CA 1
ATOM 542 C C . TRP A 1 69 ? -11.094 15.602 18.609 1 98.56 69 TRP A C 1
ATOM 544 O O . TRP A 1 69 ? -11.812 15.883 17.656 1 98.56 69 TRP A O 1
ATOM 554 N N . LYS A 1 70 ? -11.5 15.727 19.828 1 98.44 70 LYS A N 1
ATOM 555 C CA . LYS A 1 70 ? -12.836 16.219 20.156 1 98.44 70 LYS A CA 1
ATOM 556 C C . LYS A 1 70 ? -13.031 17.641 19.656 1 98.44 70 LYS A C 1
ATOM 558 O O . LYS A 1 70 ? -14.094 17.984 19.125 1 98.44 70 LYS A O 1
ATOM 563 N N . TYR A 1 71 ? -12.016 18.406 19.797 1 98.62 71 TYR A N 1
ATOM 564 C CA . TYR A 1 71 ? -12.109 19.797 19.391 1 98.62 71 TYR A CA 1
ATOM 565 C C . TYR A 1 71 ? -12.359 19.922 17.891 1 98.62 71 TYR A C 1
ATOM 567 O O . TYR A 1 71 ? -13.273 20.625 17.469 1 98.62 71 TYR A O 1
ATOM 575 N N . VAL A 1 72 ? -11.578 19.25 17.109 1 98.69 72 VAL A N 1
ATOM 576 C CA . VAL A 1 72 ? -11.664 19.438 15.664 1 98.69 72 VAL A CA 1
ATOM 577 C C . VAL A 1 72 ? -12.977 18.859 15.148 1 98.69 72 VAL A C 1
ATOM 579 O O . VAL A 1 72 ? -13.508 19.312 14.133 1 98.69 72 VAL A O 1
ATOM 582 N N . ASN A 1 73 ? -13.531 17.922 15.773 1 98.56 73 ASN A N 1
ATOM 583 C CA . ASN A 1 73 ? -14.781 17.312 15.359 1 98.56 73 ASN A CA 1
ATOM 584 C C . ASN A 1 73 ? -15.961 18.266 15.547 1 98.56 73 ASN A C 1
ATOM 586 O O . ASN A 1 73 ? -17.047 18.031 15 1 98.56 73 ASN A O 1
ATOM 590 N N . ARG A 1 74 ? -15.773 19.312 16.328 1 98.38 74 ARG A N 1
ATOM 591 C CA . ARG A 1 74 ? -16.812 20.328 16.469 1 98.38 74 ARG A CA 1
ATOM 592 C C . ARG A 1 74 ? -17.016 21.094 15.164 1 98.38 74 ARG A C 1
ATOM 594 O O . ARG A 1 74 ? -18.094 21.641 14.93 1 98.38 74 ARG A O 1
ATOM 601 N N . PHE A 1 75 ? -16.016 21.031 14.328 1 98.62 75 PHE A N 1
ATOM 602 C CA . PHE A 1 75 ? -16.031 22.031 13.258 1 98.62 75 PHE A CA 1
ATOM 603 C C . PHE A 1 75 ? -16.031 21.359 11.891 1 98.62 75 PHE A C 1
ATOM 605 O O . PHE A 1 75 ? -16.125 22.031 10.867 1 98.62 75 PHE A O 1
ATOM 612 N N . SER A 1 76 ? -15.898 20.062 11.883 1 97.81 76 SER A N 1
ATOM 613 C CA . SER A 1 76 ? -15.867 19.359 10.602 1 97.81 76 SER A CA 1
ATOM 614 C C . SER A 1 76 ? -16.172 17.875 10.781 1 97.81 76 SER A C 1
ATOM 616 O O . SER A 1 76 ? -16.062 17.344 11.883 1 97.81 76 SER A O 1
ATOM 618 N N . SER A 1 77 ? -16.688 17.281 9.648 1 97.56 77 SER A N 1
ATOM 619 C CA . SER A 1 77 ? -16.625 15.836 9.508 1 97.56 77 SER A CA 1
ATOM 620 C C . SER A 1 77 ? -15.258 15.383 9.008 1 97.56 77 SER A C 1
ATOM 622 O O . SER A 1 77 ? -14.656 16.047 8.164 1 97.56 77 SER A O 1
ATOM 624 N N . TRP A 1 78 ? -14.828 14.273 9.586 1 97.31 78 TRP A N 1
ATOM 625 C CA . TRP A 1 78 ? -13.5 13.773 9.258 1 97.31 78 TRP A CA 1
ATOM 626 C C . TRP A 1 78 ? -13.578 12.359 8.688 1 97.31 78 TRP A C 1
ATOM 628 O O . TRP A 1 78 ? -14.359 11.531 9.164 1 97.31 78 TRP A O 1
ATOM 638 N N . THR A 1 79 ? -12.836 12.102 7.652 1 95.88 79 THR A N 1
ATOM 639 C CA . THR A 1 79 ? -12.742 10.781 7.035 1 95.88 79 THR A CA 1
ATOM 640 C C . THR A 1 79 ? -11.406 10.125 7.359 1 95.88 79 THR A C 1
ATOM 642 O O . THR A 1 79 ? -10.352 10.75 7.211 1 95.88 79 THR A O 1
ATOM 645 N N . ARG A 1 80 ? -11.508 8.93 7.84 1 94.81 80 ARG A N 1
ATOM 646 C CA . ARG A 1 80 ? -10.297 8.211 8.219 1 94.81 80 ARG A CA 1
ATOM 647 C C . ARG A 1 80 ? -9.352 8.078 7.027 1 94.81 80 ARG A C 1
ATOM 649 O O . ARG A 1 80 ? -9.781 7.77 5.914 1 94.81 80 ARG A O 1
ATOM 656 N N . TRP A 1 81 ? -8.094 8.344 7.238 1 95.88 81 TRP A N 1
ATOM 657 C CA . TRP A 1 81 ? -7.02 8.234 6.25 1 95.88 81 TRP A CA 1
ATOM 658 C C . TRP A 1 81 ? -5.711 7.824 6.91 1 95.88 81 TRP A C 1
ATOM 660 O O . TRP A 1 81 ? -5.113 8.594 7.664 1 95.88 81 TRP A O 1
ATOM 670 N N . GLU A 1 82 ? -5.289 6.707 6.656 1 95.5 82 GLU A N 1
ATOM 671 C CA . GLU A 1 82 ? -3.982 6.242 7.117 1 95.5 82 GLU A CA 1
ATOM 672 C C . GLU A 1 82 ? -2.92 6.43 6.039 1 95.5 82 GLU A C 1
ATOM 674 O O . GLU A 1 82 ? -2.865 5.664 5.074 1 95.5 82 GLU A O 1
ATOM 679 N N . HIS A 1 83 ? -2.029 7.348 6.23 1 96.56 83 HIS A N 1
ATOM 680 C CA . HIS A 1 83 ? -1.08 7.832 5.234 1 96.56 83 HIS A CA 1
ATOM 681 C C . HIS A 1 83 ? 0.067 6.848 5.039 1 96.56 83 HIS A C 1
ATOM 683 O O . HIS A 1 83 ? 0.596 6.305 6.012 1 96.56 83 HIS A O 1
ATOM 689 N N . LYS A 1 84 ? 0.362 6.613 3.809 1 96.25 84 LYS A N 1
ATOM 690 C CA . LYS A 1 84 ? 1.486 5.758 3.438 1 96.25 84 LYS A CA 1
ATOM 691 C C . LYS A 1 84 ? 2.43 6.477 2.479 1 96.25 84 LYS A C 1
ATOM 693 O O . LYS A 1 84 ? 1.99 7.27 1.644 1 96.25 84 LYS A O 1
ATOM 698 N N . VAL A 1 85 ? 3.721 6.152 2.6 1 97.56 85 VAL A N 1
ATOM 699 C CA . VAL A 1 85 ? 4.758 6.777 1.782 1 97.56 85 VAL A CA 1
ATOM 700 C C . VAL A 1 85 ? 5.621 5.699 1.134 1 97.56 85 VAL A C 1
ATOM 702 O O . VAL A 1 85 ? 5.965 4.703 1.772 1 97.56 85 VAL A O 1
ATOM 705 N N . LEU A 1 86 ? 5.906 5.922 -0.15 1 98.19 86 LEU A N 1
ATOM 706 C CA . LEU A 1 86 ? 6.887 5.098 -0.847 1 98.19 86 LEU A CA 1
ATOM 707 C C . LEU A 1 86 ? 8.117 5.914 -1.218 1 98.19 86 LEU A C 1
ATOM 709 O O . LEU A 1 86 ? 8.047 7.141 -1.336 1 98.19 86 LEU A O 1
ATOM 713 N N . GLY A 1 87 ? 9.266 5.246 -1.325 1 98.06 87 GLY A N 1
ATOM 714 C CA . GLY A 1 87 ? 10.484 5.816 -1.874 1 98.06 87 GLY A CA 1
ATOM 715 C C . GLY A 1 87 ? 10.977 5.098 -3.115 1 98.06 87 GLY A C 1
ATOM 716 O O . GLY A 1 87 ? 10.922 3.869 -3.189 1 98.06 87 GLY A O 1
ATOM 717 N N . VAL A 1 88 ? 11.352 5.926 -4.086 1 97.44 88 VAL A N 1
ATOM 718 C CA . VAL A 1 88 ? 12.023 5.328 -5.234 1 97.44 88 VAL A CA 1
ATOM 719 C C . VAL A 1 88 ? 13.492 5.062 -4.891 1 97.44 88 VAL A C 1
ATOM 721 O O . VAL A 1 88 ? 14.305 5.992 -4.859 1 97.44 88 VAL A O 1
ATOM 724 N N . ILE A 1 89 ? 13.82 3.809 -4.676 1 96.69 89 ILE A N 1
ATOM 725 C CA . ILE A 1 89 ? 15.156 3.391 -4.266 1 96.69 89 ILE A CA 1
ATOM 726 C C . ILE A 1 89 ? 15.586 2.172 -5.078 1 96.69 89 ILE A C 1
ATOM 728 O O . ILE A 1 89 ? 14.875 1.169 -5.133 1 96.69 89 ILE A O 1
ATOM 732 N N . ASP A 1 90 ? 16.719 2.262 -5.73 1 92.56 90 ASP A N 1
ATOM 733 C CA . ASP A 1 90 ? 17.25 1.191 -6.578 1 92.56 90 ASP A CA 1
ATOM 734 C C . ASP A 1 90 ? 16.219 0.784 -7.637 1 92.56 90 ASP A C 1
ATOM 736 O O . ASP A 1 90 ? 16.016 -0.407 -7.887 1 92.56 90 ASP A O 1
ATOM 740 N N . GLY A 1 91 ? 15.547 1.707 -8.094 1 90.19 91 GLY A N 1
ATOM 741 C CA . GLY A 1 91 ? 14.617 1.485 -9.195 1 90.19 91 GLY A CA 1
ATOM 742 C C . GLY A 1 91 ? 13.32 0.834 -8.758 1 90.19 91 GLY A C 1
ATOM 743 O O . GLY A 1 91 ? 12.531 0.378 -9.586 1 90.19 91 GLY A O 1
ATOM 744 N N . GLN A 1 92 ? 13.039 0.799 -7.473 1 92.69 92 GLN A N 1
ATOM 745 C CA . GLN A 1 92 ? 11.836 0.171 -6.934 1 92.69 92 GLN A CA 1
ATOM 746 C C . GLN A 1 92 ? 11.078 1.128 -6.02 1 92.69 92 GLN A C 1
ATOM 748 O O . GLN A 1 92 ? 11.664 2.07 -5.477 1 92.69 92 GLN A O 1
ATOM 753 N N . TYR A 1 93 ? 9.773 0.913 -5.957 1 96.12 93 TYR A N 1
ATOM 754 C CA . TYR A 1 93 ? 8.992 1.582 -4.926 1 96.12 93 TYR A CA 1
ATOM 755 C C . TYR A 1 93 ? 9.109 0.856 -3.592 1 96.12 93 TYR A C 1
ATOM 757 O O . TYR A 1 93 ? 8.68 -0.293 -3.463 1 96.12 93 TYR A O 1
ATOM 765 N N . ILE A 1 94 ? 9.68 1.512 -2.633 1 97.19 94 ILE A N 1
ATOM 766 C CA . ILE A 1 94 ? 9.984 0.921 -1.334 1 97.19 94 ILE A CA 1
ATOM 767 C C . ILE A 1 94 ? 9.164 1.621 -0.249 1 97.19 94 ILE A C 1
ATOM 769 O O . ILE A 1 94 ? 9.172 2.85 -0.153 1 97.19 94 ILE A O 1
ATOM 773 N N . PRO A 1 95 ? 8.484 0.814 0.637 1 97.19 95 PRO A N 1
ATOM 774 C CA . PRO A 1 95 ? 7.719 1.465 1.704 1 97.19 95 PRO A CA 1
ATOM 775 C C . PRO A 1 95 ? 8.609 2.209 2.697 1 97.19 95 PRO A C 1
ATOM 777 O O . PRO A 1 95 ? 9.688 1.723 3.055 1 97.19 95 PRO A O 1
ATOM 780 N N . LEU A 1 96 ? 8.203 3.369 3.078 1 96.94 96 LEU A N 1
ATOM 781 C CA . LEU A 1 96 ? 8.805 4.176 4.137 1 96.94 96 LEU A CA 1
ATOM 782 C C . LEU A 1 96 ? 7.766 4.527 5.199 1 96.94 96 LEU A C 1
ATOM 784 O O . LEU A 1 96 ? 6.594 4.742 4.883 1 96.94 96 LEU A O 1
ATOM 788 N N . PRO A 1 97 ? 8.117 4.68 6.555 1 96.06 97 PRO A N 1
ATOM 789 C CA . PRO A 1 97 ? 9.477 4.523 7.078 1 96.06 97 PRO A CA 1
ATOM 790 C C . PRO A 1 97 ? 9.961 3.08 7.027 1 96.06 97 PRO A C 1
ATOM 792 O O . PRO A 1 97 ? 9.188 2.168 6.734 1 96.06 97 PRO A O 1
ATOM 795 N N . PRO A 1 98 ? 11.258 2.887 7.316 1 97.06 98 PRO A N 1
ATOM 796 C CA . PRO A 1 98 ? 11.789 1.522 7.234 1 97.06 98 PRO A CA 1
ATOM 797 C C . PRO A 1 98 ? 11 0.534 8.094 1 97.06 98 PRO A C 1
ATOM 799 O O . PRO A 1 98 ? 10.711 0.818 9.266 1 97.06 98 PRO A O 1
ATOM 802 N N . ASN A 1 99 ? 10.609 -0.596 7.543 1 97.5 99 ASN A N 1
ATOM 803 C CA . ASN A 1 99 ? 9.93 -1.715 8.188 1 97.5 99 ASN A CA 1
ATOM 804 C C . ASN A 1 99 ? 10.43 -3.055 7.652 1 97.5 99 ASN A C 1
ATOM 806 O O . ASN A 1 99 ? 11.445 -3.113 6.957 1 97.5 99 ASN A O 1
ATOM 810 N N . ILE A 1 100 ? 9.766 -4.129 7.988 1 97.75 100 ILE A N 1
ATOM 811 C CA . ILE A 1 100 ? 10.242 -5.449 7.582 1 97.75 100 ILE A CA 1
ATOM 812 C C . ILE A 1 100 ? 10.281 -5.539 6.059 1 97.75 100 ILE A C 1
ATOM 814 O O . ILE A 1 100 ? 11.242 -6.051 5.488 1 97.75 100 ILE A O 1
ATOM 818 N N . THR A 1 101 ? 9.273 -5.055 5.375 1 97.56 101 THR A N 1
ATOM 819 C CA . THR A 1 101 ? 9.219 -5.078 3.918 1 97.56 101 THR A CA 1
ATOM 820 C C . THR A 1 101 ? 10.406 -4.316 3.324 1 97.56 101 THR A C 1
ATOM 822 O O . THR A 1 101 ? 11.016 -4.77 2.355 1 97.56 101 THR A O 1
ATOM 825 N N . THR A 1 102 ? 10.703 -3.188 3.918 1 97.88 102 THR A N 1
ATOM 826 C CA . THR A 1 102 ? 11.828 -2.377 3.475 1 97.88 102 THR A CA 1
ATOM 827 C C . THR A 1 102 ? 13.133 -3.172 3.555 1 97.88 102 THR A C 1
ATOM 829 O O . THR A 1 102 ? 13.898 -3.215 2.59 1 97.88 102 THR A O 1
ATOM 832 N N . ILE A 1 103 ? 13.305 -3.811 4.68 1 97.75 103 ILE A N 1
ATOM 833 C CA . ILE A 1 103 ? 14.516 -4.594 4.91 1 97.75 103 ILE A CA 1
ATOM 834 C C . ILE A 1 103 ? 14.578 -5.742 3.904 1 97.75 103 ILE A C 1
ATOM 836 O O . ILE A 1 103 ? 15.625 -5.973 3.283 1 97.75 103 ILE A O 1
ATOM 840 N N . ASN A 1 104 ? 13.508 -6.426 3.727 1 97.5 104 ASN A N 1
ATOM 841 C CA . ASN A 1 104 ? 13.461 -7.559 2.809 1 97.5 104 ASN A CA 1
ATOM 842 C C . ASN A 1 104 ? 13.812 -7.141 1.384 1 97.5 104 ASN A C 1
ATOM 844 O O . ASN A 1 104 ? 14.633 -7.785 0.729 1 97.5 104 ASN A O 1
ATOM 848 N N . MET A 1 105 ? 13.312 -6.098 0.942 1 95.88 105 MET A N 1
ATOM 849 C CA . MET A 1 105 ? 13.438 -5.691 -0.455 1 95.88 105 MET A CA 1
ATOM 850 C C . MET A 1 105 ? 14.797 -5.043 -0.712 1 95.88 105 MET A C 1
ATOM 852 O O . MET A 1 105 ? 15.43 -5.305 -1.736 1 95.88 105 MET A O 1
ATOM 856 N N . LEU A 1 106 ? 15.281 -4.23 0.248 1 96.44 106 LEU A N 1
ATOM 857 C CA . LEU A 1 106 ? 16.5 -3.463 -0.007 1 96.44 106 LEU A CA 1
ATOM 858 C C . LEU A 1 106 ? 17.734 -4.254 0.399 1 96.44 106 LEU A C 1
ATOM 860 O O . LEU A 1 106 ? 18.828 -3.996 -0.101 1 96.44 106 LEU A O 1
ATOM 864 N N . CYS A 1 107 ? 17.547 -5.207 1.336 1 96.25 107 CYS A N 1
ATOM 865 C CA . CYS A 1 107 ? 18.703 -5.898 1.868 1 96.25 107 CYS A CA 1
ATOM 866 C C . CYS A 1 107 ? 18.672 -7.383 1.521 1 96.25 107 CYS A C 1
ATOM 868 O O . CYS A 1 107 ? 19.453 -8.172 2.055 1 96.25 107 CYS A O 1
ATOM 870 N N . GLY A 1 108 ? 17.797 -7.789 0.713 1 92.88 108 GLY A N 1
ATOM 871 C CA . GLY A 1 108 ? 17.75 -9.164 0.232 1 92.88 108 GLY A CA 1
ATOM 872 C C . GLY A 1 108 ? 17.438 -10.164 1.327 1 92.88 108 GLY A C 1
ATOM 873 O O . GLY A 1 108 ? 18.016 -11.25 1.356 1 92.88 108 GLY A O 1
ATOM 874 N N . GLN A 1 109 ? 16.609 -9.789 2.289 1 95.25 109 GLN A N 1
ATOM 875 C CA . GLN A 1 109 ? 16.25 -10.656 3.406 1 95.25 109 GLN A CA 1
ATOM 876 C C . GLN A 1 109 ? 14.859 -11.266 3.209 1 95.25 109 GLN A C 1
ATOM 878 O O . GLN A 1 109 ? 14.172 -10.953 2.23 1 95.25 109 GLN A O 1
ATOM 883 N N . HIS A 1 110 ? 14.438 -12.195 4.117 1 95.81 110 HIS A N 1
ATOM 884 C CA . HIS A 1 110 ? 13.125 -12.836 4.098 1 95.81 110 HIS A CA 1
ATOM 885 C C . HIS A 1 110 ? 12.523 -12.898 5.496 1 95.81 110 HIS A C 1
ATOM 887 O O . HIS A 1 110 ? 12.047 -13.953 5.93 1 95.81 110 HIS A O 1
ATOM 893 N N . LEU A 1 111 ? 12.625 -11.805 6.152 1 97.19 111 LEU A N 1
ATOM 894 C CA . LEU A 1 111 ? 12.094 -11.742 7.512 1 97.19 111 LEU A CA 1
ATOM 895 C C . LEU A 1 111 ? 10.578 -11.852 7.512 1 97.19 111 LEU A C 1
ATOM 897 O O . LEU A 1 111 ? 9.906 -11.273 6.648 1 97.19 111 LEU A O 1
ATOM 901 N N . THR A 1 112 ? 10.008 -12.586 8.539 1 95.06 112 THR A N 1
ATOM 902 C CA . THR A 1 112 ? 8.578 -12.859 8.477 1 95.06 112 THR A CA 1
ATOM 903 C C . THR A 1 112 ? 7.887 -12.398 9.758 1 95.06 112 THR A C 1
ATOM 905 O O . THR A 1 112 ? 6.656 -12.422 9.852 1 95.06 112 THR A O 1
ATOM 908 N N . ASN A 1 113 ? 8.719 -12.023 10.734 1 94.56 113 ASN A N 1
ATOM 909 C CA . ASN A 1 113 ? 8.109 -11.641 12 1 94.56 113 ASN A CA 1
ATOM 910 C C . ASN A 1 113 ? 8.984 -10.641 12.758 1 94.56 113 ASN A C 1
ATOM 912 O O . ASN A 1 113 ? 10.102 -10.344 12.336 1 94.56 113 ASN A O 1
ATOM 916 N N . GLN A 1 114 ? 8.477 -10.242 13.836 1 95.81 114 GLN A N 1
ATOM 917 C CA . GLN A 1 114 ? 9.125 -9.203 14.633 1 95.81 114 GLN A CA 1
ATOM 918 C C . GLN A 1 114 ? 10.453 -9.695 15.203 1 95.81 114 GLN A C 1
ATOM 920 O O . GLN A 1 114 ? 11.43 -8.953 15.242 1 95.81 114 GLN A O 1
ATOM 925 N N . GLN A 1 115 ? 10.5 -10.891 15.641 1 97.31 115 GLN A N 1
ATOM 926 C CA . GLN A 1 115 ? 11.711 -11.438 16.234 1 97.31 115 GLN A CA 1
ATOM 927 C C . GLN A 1 115 ? 12.859 -11.469 15.227 1 97.31 115 GLN A C 1
ATOM 929 O O . GLN A 1 115 ? 13.984 -11.086 15.547 1 97.31 115 GLN A O 1
ATOM 934 N N . GLU A 1 116 ? 12.523 -11.898 14.102 1 97.56 116 GLU A N 1
ATOM 935 C CA . GLU A 1 116 ? 13.531 -11.93 13.047 1 97.56 116 GLU A CA 1
ATOM 936 C C . GLU A 1 116 ? 14.016 -10.523 12.703 1 97.56 116 GLU A C 1
ATOM 938 O O . GLU A 1 116 ? 15.203 -10.32 12.43 1 97.56 116 GLU A O 1
ATOM 943 N N . ALA A 1 117 ? 13.156 -9.625 12.727 1 97.56 117 ALA A N 1
ATOM 944 C CA . ALA A 1 117 ? 13.516 -8.234 12.469 1 97.56 117 ALA A CA 1
ATOM 945 C C . ALA A 1 117 ? 14.438 -7.691 13.555 1 97.56 117 ALA A C 1
ATOM 947 O O . ALA A 1 117 ? 15.445 -7.039 13.25 1 97.56 117 ALA A O 1
ATOM 948 N N . ASP A 1 118 ? 14.102 -7.965 14.742 1 97.81 118 ASP A N 1
ATOM 949 C CA . ASP A 1 118 ? 14.93 -7.531 15.867 1 97.81 118 ASP A CA 1
ATOM 950 C C . ASP A 1 118 ? 16.344 -8.109 15.766 1 97.81 118 ASP A C 1
ATOM 952 O O . ASP A 1 118 ? 17.328 -7.402 16 1 97.81 118 ASP A O 1
ATOM 956 N N . ASP A 1 119 ? 16.391 -9.336 15.438 1 98.12 119 ASP A N 1
ATOM 957 C CA . ASP A 1 119 ? 17.672 -10 15.297 1 98.12 119 ASP A CA 1
ATOM 958 C C . ASP A 1 119 ? 18.5 -9.367 14.18 1 98.12 119 ASP A C 1
ATOM 960 O O . ASP A 1 119 ? 19.703 -9.117 14.352 1 98.12 119 ASP A O 1
ATOM 964 N N . TRP A 1 120 ? 17.875 -9.117 13.148 1 97.75 120 TRP A N 1
ATOM 965 C CA . TRP A 1 120 ? 18.578 -8.508 12.016 1 97.75 120 TRP A CA 1
ATOM 966 C C . TRP A 1 120 ? 19.078 -7.109 12.375 1 97.75 120 TRP A C 1
ATOM 968 O O . TRP A 1 120 ? 20.219 -6.762 12.086 1 97.75 120 TRP A O 1
ATOM 978 N N . LEU A 1 121 ? 18.266 -6.316 12.945 1 96.94 121 LEU A N 1
ATOM 979 C CA . LEU A 1 121 ? 18.641 -4.965 13.344 1 96.94 121 LEU A CA 1
ATOM 980 C C . LEU A 1 121 ? 19.828 -4.996 14.305 1 96.94 121 LEU A C 1
ATOM 982 O O . LEU A 1 121 ? 20.781 -4.238 14.148 1 96.94 121 LEU A O 1
ATOM 986 N N . SER A 1 122 ? 19.781 -5.898 15.266 1 96.88 122 SER A N 1
ATOM 987 C CA . SER A 1 122 ? 20.844 -6 16.266 1 96.88 122 SER A CA 1
ATOM 988 C C . SER A 1 122 ? 22.188 -6.305 15.609 1 96.88 122 SER A C 1
ATOM 990 O O . SER A 1 122 ? 23.234 -5.828 16.062 1 96.88 122 SER A O 1
ATOM 992 N N . ARG A 1 123 ? 22.125 -7.02 14.523 1 97.19 123 ARG A N 1
ATOM 993 C CA . ARG A 1 123 ? 23.344 -7.43 13.844 1 97.19 123 ARG A CA 1
ATOM 994 C C . ARG A 1 123 ? 23.875 -6.316 12.945 1 97.19 123 ARG A C 1
ATOM 996 O O . ARG A 1 123 ? 25.062 -6.246 12.664 1 97.19 123 ARG A O 1
ATOM 1003 N N . ASN A 1 124 ? 23 -5.445 12.539 1 97.25 124 ASN A N 1
ATOM 1004 C CA . ASN A 1 124 ? 23.391 -4.504 11.5 1 97.25 124 ASN A CA 1
ATOM 1005 C C . ASN A 1 124 ? 23.531 -3.086 12.039 1 97.25 124 ASN A C 1
ATOM 1007 O O . ASN A 1 124 ? 24.172 -2.236 11.414 1 97.25 124 ASN A O 1
ATOM 1011 N N . GLN A 1 125 ? 22.969 -2.797 13.148 1 96.12 125 GLN A N 1
ATOM 1012 C CA . GLN A 1 125 ? 23.094 -1.488 13.789 1 96.12 125 GLN A CA 1
ATOM 1013 C C . GLN A 1 125 ? 24.516 -1.235 14.266 1 96.12 125 GLN A C 1
ATOM 1015 O O . GLN A 1 125 ? 25.188 -2.146 14.766 1 96.12 125 GLN A O 1
ATOM 1020 N N . LEU A 1 126 ? 24.906 0.026 14.109 1 96.62 126 LEU A N 1
ATOM 1021 C CA . LEU A 1 126 ? 26.219 0.401 14.617 1 96.62 126 LEU A CA 1
ATOM 1022 C C . LEU A 1 126 ? 26.141 0.839 16.078 1 96.62 126 LEU A C 1
ATOM 1024 O O . LEU A 1 126 ? 25.188 1.525 16.469 1 96.62 126 LEU A O 1
ATOM 1028 N N . LYS A 1 127 ? 27.172 0.48 16.844 1 94.69 127 LYS A N 1
ATOM 1029 C CA . LYS A 1 127 ? 27.25 0.88 18.234 1 94.69 127 LYS A CA 1
ATOM 1030 C C . LYS A 1 127 ? 28.172 2.09 18.422 1 94.69 127 LYS A C 1
ATOM 1032 O O . LYS A 1 127 ? 29.312 2.074 17.969 1 94.69 127 LYS A O 1
ATOM 1037 N N . HIS A 1 128 ? 27.547 3.158 18.984 1 95.12 128 HIS A N 1
ATOM 1038 C CA . HIS A 1 128 ? 28.297 4.371 19.266 1 95.12 128 HIS A CA 1
ATOM 1039 C C . HIS A 1 128 ? 28.359 4.633 20.766 1 95.12 128 HIS A C 1
ATOM 1041 O O . HIS A 1 128 ? 27.375 4.426 21.484 1 95.12 128 HIS A O 1
ATOM 1047 N N . GLU A 1 129 ? 29.547 5.059 21.266 1 94.31 129 GLU A N 1
ATOM 1048 C CA . GLU A 1 129 ? 29.672 5.422 22.672 1 94.31 129 GLU A CA 1
ATOM 1049 C C . GLU A 1 129 ? 28.781 6.613 23.016 1 94.31 129 GLU A C 1
ATOM 1051 O O . GLU A 1 129 ? 28.156 6.645 24.078 1 94.31 129 GLU A O 1
ATOM 1056 N N . HIS A 1 130 ? 28.828 7.598 22.125 1 94 130 HIS A N 1
ATOM 1057 C CA . HIS A 1 130 ? 27.984 8.773 22.203 1 94 130 HIS A CA 1
ATOM 1058 C C . HIS A 1 130 ? 27.328 9.078 20.859 1 94 130 HIS A C 1
ATOM 1060 O O . HIS A 1 130 ? 27.906 8.789 19.812 1 94 130 HIS A O 1
ATOM 1066 N N . ILE A 1 131 ? 26.109 9.609 20.969 1 95.19 131 ILE A N 1
ATOM 1067 C CA . ILE A 1 131 ? 25.422 10.039 19.75 1 95.19 131 ILE A CA 1
ATOM 1068 C C . ILE A 1 131 ? 25.406 11.562 19.688 1 95.19 131 ILE A C 1
ATOM 1070 O O . ILE A 1 131 ? 24.594 12.219 20.344 1 95.19 131 ILE A O 1
ATOM 1074 N N . ASP A 1 132 ? 26.188 12.047 18.766 1 90.94 132 ASP A N 1
ATOM 1075 C CA . ASP A 1 132 ? 26.422 13.484 18.766 1 90.94 132 ASP A CA 1
ATOM 1076 C C . ASP A 1 132 ? 25.844 14.141 17.516 1 90.94 132 ASP A C 1
ATOM 1078 O O . ASP A 1 132 ? 25.688 15.359 17.469 1 90.94 132 ASP A O 1
ATOM 1082 N N . ASN A 1 133 ? 25.672 13.297 16.531 1 92.56 133 ASN A N 1
ATOM 1083 C CA . ASN A 1 133 ? 25.219 13.883 15.281 1 92.56 133 ASN A CA 1
ATOM 1084 C C . ASN A 1 133 ? 24.188 12.984 14.586 1 92.56 133 ASN A C 1
ATOM 1086 O O . ASN A 1 133 ? 23.875 11.906 15.078 1 92.56 133 ASN A O 1
ATOM 1090 N N . GLY A 1 134 ? 23.719 13.445 13.406 1 94.12 134 GLY A N 1
ATOM 1091 C CA . GLY A 1 134 ? 22.672 12.758 12.688 1 94.12 134 GLY A CA 1
ATOM 1092 C C . GLY A 1 134 ? 23.109 11.43 12.109 1 94.12 134 GLY A C 1
ATOM 1093 O O . GLY A 1 134 ? 22.328 10.477 12.055 1 94.12 134 GLY A O 1
ATOM 1094 N N . TYR A 1 135 ? 24.359 11.344 11.695 1 96.31 135 TYR A N 1
ATOM 1095 C CA . TYR A 1 135 ? 24.891 10.094 11.156 1 96.31 135 TYR A CA 1
ATOM 1096 C C . TYR A 1 135 ? 24.891 9 12.219 1 96.31 135 TYR A C 1
ATOM 1098 O O . TYR A 1 135 ? 24.406 7.891 11.977 1 96.31 135 TYR A O 1
ATOM 1106 N N . GLN A 1 136 ? 25.391 9.359 13.328 1 96.75 136 GLN A N 1
ATOM 1107 C CA . GLN A 1 136 ? 25.453 8.398 14.422 1 96.75 136 GLN A CA 1
ATOM 1108 C C . GLN A 1 136 ? 24.062 7.98 14.875 1 96.75 136 GLN A C 1
ATOM 1110 O O . GLN A 1 136 ? 23.812 6.805 15.156 1 96.75 136 GLN A O 1
ATOM 1115 N N . MET A 1 137 ? 23.188 8.93 14.867 1 95.75 137 MET A N 1
ATOM 1116 C CA . MET A 1 137 ? 21.797 8.641 15.242 1 95.75 137 MET A CA 1
ATOM 1117 C C . MET A 1 137 ? 21.156 7.668 14.258 1 95.75 137 MET A C 1
ATOM 1119 O O . MET A 1 137 ? 20.625 6.629 14.664 1 95.75 137 MET A O 1
ATOM 1123 N N . ALA A 1 138 ? 21.266 7.922 12.992 1 95.88 138 ALA A N 1
ATOM 1124 C CA . ALA A 1 138 ? 20.641 7.102 11.969 1 95.88 138 ALA A CA 1
ATOM 1125 C C . ALA A 1 138 ? 21.25 5.703 11.922 1 95.88 138 ALA A C 1
ATOM 1127 O O . ALA A 1 138 ? 20.516 4.707 11.898 1 95.88 138 ALA A O 1
ATOM 1128 N N . THR A 1 139 ? 22.516 5.602 11.984 1 97.19 139 THR A N 1
ATOM 1129 C CA . THR A 1 139 ? 23.172 4.309 11.836 1 97.19 139 THR A CA 1
ATOM 1130 C C . THR A 1 139 ? 22.953 3.451 13.078 1 97.19 139 THR A C 1
ATOM 1132 O O . THR A 1 139 ? 22.969 2.221 13 1 97.19 139 THR A O 1
ATOM 1135 N N . SER A 1 140 ? 22.797 4.098 14.211 1 96.5 140 SER A N 1
ATOM 1136 C CA . SER A 1 140 ? 22.516 3.35 15.438 1 96.5 140 SER A CA 1
ATOM 1137 C C . SER A 1 140 ? 21.125 2.723 15.391 1 96.5 140 SER A C 1
ATOM 1139 O O . SER A 1 140 ? 20.828 1.792 16.141 1 96.5 140 SER A O 1
ATOM 1141 N N . ARG A 1 141 ? 20.312 3.141 14.492 1 95.25 141 ARG A N 1
ATOM 1142 C CA . ARG A 1 141 ? 18.922 2.686 14.461 1 95.25 141 ARG A CA 1
ATOM 1143 C C . ARG A 1 141 ? 18.688 1.729 13.297 1 95.25 141 ARG A C 1
ATOM 1145 O O . ARG A 1 141 ? 17.953 0.749 13.43 1 95.25 141 ARG A O 1
ATOM 1152 N N . VAL A 1 142 ? 19.328 1.995 12.133 1 95.5 142 VAL A N 1
ATOM 1153 C CA . VAL A 1 142 ? 18.938 1.219 10.961 1 95.5 142 VAL A CA 1
ATOM 1154 C C . VAL A 1 142 ? 20.172 0.58 10.328 1 95.5 142 VAL A C 1
ATOM 1156 O O . VAL A 1 142 ? 20.047 -0.227 9.406 1 95.5 142 VAL A O 1
ATOM 1159 N N . GLY A 1 143 ? 21.359 0.937 10.727 1 96.06 143 GLY A N 1
ATOM 1160 C CA . GLY A 1 143 ? 22.578 0.423 10.117 1 96.06 143 GLY A CA 1
ATOM 1161 C C . GLY A 1 143 ? 23.031 1.229 8.914 1 96.06 143 GLY A C 1
ATOM 1162 O O . GLY A 1 143 ? 22.344 2.158 8.492 1 96.06 143 GLY A O 1
ATOM 1163 N N . GLU A 1 144 ? 24.188 0.889 8.352 1 96.88 144 GLU A N 1
ATOM 1164 C CA . GLU A 1 144 ? 24.844 1.673 7.32 1 96.88 144 GLU A CA 1
ATOM 1165 C C . GLU A 1 144 ? 24.109 1.564 5.984 1 96.88 144 GLU A C 1
ATOM 1167 O O . GLU A 1 144 ? 23.969 2.559 5.273 1 96.88 144 GLU A O 1
ATOM 1172 N N . THR A 1 145 ? 23.703 0.411 5.648 1 97.06 145 THR A N 1
ATOM 1173 C CA . THR A 1 145 ? 23.078 0.181 4.348 1 97.06 145 THR A CA 1
ATOM 1174 C C . THR A 1 145 ? 21.812 1.007 4.195 1 97.06 145 THR A C 1
ATOM 1176 O O . THR A 1 145 ? 21.656 1.74 3.219 1 97.06 145 THR A O 1
ATOM 1179 N N . LEU A 1 146 ? 20.922 0.885 5.105 1 97.19 146 LEU A N 1
ATOM 1180 C CA . LEU A 1 146 ? 19.672 1.631 5.043 1 97.19 146 LEU A CA 1
ATOM 1181 C C . LEU A 1 146 ? 19.922 3.127 5.207 1 97.19 146 LEU A C 1
ATOM 1183 O O . LEU A 1 146 ? 19.219 3.945 4.605 1 97.19 146 LEU A O 1
ATOM 1187 N N . TYR A 1 147 ? 20.938 3.529 6.059 1 97.44 147 TYR A N 1
ATOM 1188 C CA . TYR A 1 147 ? 21.312 4.934 6.18 1 97.44 147 TYR A CA 1
ATOM 1189 C C . TYR A 1 147 ? 21.688 5.516 4.82 1 97.44 147 TYR A C 1
ATOM 1191 O O . TYR A 1 147 ? 21.156 6.559 4.422 1 97.44 147 TYR A O 1
ATOM 1199 N N . GLU A 1 148 ? 22.469 4.867 4.109 1 97.75 148 GLU A N 1
ATOM 1200 C CA . GLU A 1 148 ? 22.953 5.363 2.826 1 97.75 148 GLU A CA 1
ATOM 1201 C C . GLU A 1 148 ? 21.828 5.445 1.798 1 97.75 148 GLU A C 1
ATOM 1203 O O . GLU A 1 148 ? 21.734 6.418 1.048 1 97.75 148 GLU A O 1
ATOM 1208 N N . LYS A 1 149 ? 21 4.484 1.79 1 97.62 149 LYS A N 1
ATOM 1209 C CA . LYS A 1 149 ? 20 4.371 0.731 1 97.62 149 LYS A CA 1
ATOM 1210 C C . LYS A 1 149 ? 18.812 5.293 0.994 1 97.62 149 LYS A C 1
ATOM 1212 O O . LYS A 1 149 ? 18.172 5.785 0.055 1 97.62 149 LYS A O 1
ATOM 1217 N N . ILE A 1 150 ? 18.516 5.547 2.301 1 97.19 150 ILE A N 1
ATOM 1218 C CA . ILE A 1 150 ? 17.25 6.195 2.613 1 97.19 150 ILE A CA 1
ATOM 1219 C C . ILE A 1 150 ? 17.5 7.594 3.17 1 97.19 150 ILE A C 1
ATOM 1221 O O . ILE A 1 150 ? 16.781 8.539 2.846 1 97.19 150 ILE A O 1
ATOM 1225 N N . PHE A 1 151 ? 18.578 7.832 3.941 1 96.75 151 PHE A N 1
ATOM 1226 C CA . PHE A 1 151 ? 18.625 9.016 4.793 1 96.75 151 PHE A CA 1
ATOM 1227 C C . PHE A 1 151 ? 19.688 9.992 4.309 1 96.75 151 PHE A C 1
ATOM 1229 O O . PHE A 1 151 ? 19.469 11.203 4.316 1 96.75 151 PHE A O 1
ATOM 1236 N N . MET A 1 152 ? 20.781 9.547 3.826 1 97.12 152 MET A N 1
ATOM 1237 C CA . MET A 1 152 ? 21.969 10.375 3.602 1 97.12 152 MET A CA 1
ATOM 1238 C C . MET A 1 152 ? 21.656 11.516 2.639 1 97.12 152 MET A C 1
ATOM 1240 O O . MET A 1 152 ? 21.625 12.68 3.041 1 97.12 152 MET A O 1
ATOM 1244 N N . HIS A 1 153 ? 21.312 11.195 1.485 1 97.69 153 HIS A N 1
ATOM 1245 C CA . HIS A 1 153 ? 21.125 12.227 0.473 1 97.69 153 HIS A CA 1
ATOM 1246 C C . HIS A 1 153 ? 19.797 12.961 0.671 1 97.69 153 HIS A C 1
ATOM 1248 O O . HIS A 1 153 ? 19.688 14.148 0.364 1 97.69 153 HIS A O 1
ATOM 1254 N N . TYR A 1 154 ? 18.812 12.234 1.17 1 96.94 154 TYR A N 1
ATOM 1255 C CA . TYR A 1 154 ? 17.547 12.906 1.467 1 96.94 154 TYR A CA 1
ATOM 1256 C C . TYR A 1 154 ? 17.766 14.031 2.469 1 96.94 154 TYR A C 1
ATOM 1258 O O . TYR A 1 154 ? 17.203 15.125 2.309 1 96.94 154 TYR A O 1
ATOM 1266 N N . THR A 1 155 ? 18.516 13.789 3.5 1 95.38 155 THR A N 1
ATOM 1267 C CA . THR A 1 155 ? 18.812 14.789 4.523 1 95.38 155 THR A CA 1
ATOM 1268 C C . THR A 1 155 ? 19.531 15.984 3.918 1 95.38 155 THR A C 1
ATOM 1270 O O . THR A 1 155 ? 19.234 17.125 4.254 1 95.38 155 THR A O 1
ATOM 1273 N N . PHE A 1 156 ? 20.406 15.703 3.059 1 95.94 156 PHE A N 1
ATOM 1274 C CA . PHE A 1 156 ? 21.109 16.797 2.404 1 95.94 156 PHE A CA 1
ATOM 1275 C C . PHE A 1 156 ? 20.125 17.672 1.612 1 95.94 156 PHE A C 1
ATOM 1277 O O . PHE A 1 156 ? 20.219 18.906 1.658 1 95.94 156 PHE A O 1
ATOM 1284 N N . LYS A 1 157 ? 19.281 17.062 0.904 1 96.5 157 LYS A N 1
ATOM 1285 C CA . LYS A 1 157 ? 18.312 17.812 0.116 1 96.5 157 LYS A CA 1
ATOM 1286 C C . LYS A 1 157 ? 17.391 18.656 1.013 1 96.5 157 LYS A C 1
ATOM 1288 O O . LYS A 1 157 ? 17.078 19.797 0.685 1 96.5 157 LYS A O 1
ATOM 1293 N N . GLN A 1 158 ? 17.016 18.125 2.127 1 93.88 158 GLN A N 1
ATOM 1294 C CA . GLN A 1 158 ? 16.062 18.766 3.023 1 93.88 158 GLN A CA 1
ATOM 1295 C C . GLN A 1 158 ? 16.703 19.906 3.803 1 93.88 158 GLN A C 1
ATOM 1297 O O . GLN A 1 158 ? 16.109 20.969 3.977 1 93.88 158 GLN A O 1
ATOM 1302 N N . TRP A 1 159 ? 18.031 19.703 4.18 1 92.44 159 TRP A N 1
ATOM 1303 C CA . TRP A 1 159 ? 18.609 20.609 5.16 1 92.44 159 TRP A CA 1
ATOM 1304 C C . TRP A 1 159 ? 19.797 21.359 4.57 1 92.44 159 TRP A C 1
ATOM 1306 O O . TRP A 1 159 ? 20.312 22.297 5.184 1 92.44 159 TRP A O 1
ATOM 1316 N N . GLY A 1 160 ? 20.25 20.984 3.422 1 91.38 160 GLY A N 1
ATOM 1317 C CA . GLY A 1 160 ? 21.422 21.594 2.803 1 91.38 160 GLY A CA 1
ATOM 1318 C C . GLY A 1 160 ? 22.719 21.188 3.455 1 91.38 160 GLY A C 1
ATOM 1319 O O . GLY A 1 160 ? 23.766 21.812 3.244 1 91.38 160 GLY A O 1
ATOM 1320 N N . ARG A 1 161 ? 22.609 20.203 4.352 1 91.38 161 ARG A N 1
ATOM 1321 C CA . ARG A 1 161 ? 23.75 19.656 5.062 1 91.38 161 ARG A CA 1
ATOM 1322 C C . ARG A 1 161 ? 23.625 18.141 5.211 1 91.38 161 ARG A C 1
ATOM 1324 O O . ARG A 1 161 ? 22.516 17.625 5.34 1 91.38 161 ARG A O 1
ATOM 1331 N N . TYR A 1 162 ? 24.766 17.547 5.238 1 94.56 162 TYR A N 1
ATOM 1332 C CA . TYR A 1 162 ? 24.75 16.109 5.465 1 94.56 162 TYR A CA 1
ATOM 1333 C C . TYR A 1 162 ? 24.5 15.797 6.938 1 94.56 162 TYR A C 1
ATOM 1335 O O . TYR A 1 162 ? 24.688 16.656 7.801 1 94.56 162 TYR A O 1
ATOM 1343 N N . PRO A 1 163 ? 24.109 14.539 7.238 1 94.25 163 PRO A N 1
ATOM 1344 C CA . PRO A 1 163 ? 23.719 14.172 8.602 1 94.25 163 PRO A CA 1
ATOM 1345 C C . PRO A 1 163 ? 24.859 14.352 9.602 1 94.25 163 PRO A C 1
ATOM 1347 O O . PRO A 1 163 ? 24.625 14.664 10.773 1 94.25 163 PRO A O 1
ATOM 1350 N N . GLU A 1 164 ? 26.062 14.258 9.203 1 93.12 164 GLU A N 1
ATOM 1351 C CA . GLU A 1 164 ? 27.219 14.406 10.086 1 93.12 164 GLU A CA 1
ATOM 1352 C C . GLU A 1 164 ? 27.328 15.836 10.625 1 93.12 164 GLU A C 1
ATOM 1354 O O . GLU A 1 164 ? 27.938 16.062 11.672 1 93.12 164 GLU A O 1
ATOM 1359 N N . GLU A 1 165 ? 26.703 16.719 9.93 1 89.56 165 GLU A N 1
ATOM 1360 C CA . GLU A 1 165 ? 26.812 18.141 10.266 1 89.56 165 GLU A CA 1
ATOM 1361 C C . GLU A 1 165 ? 25.578 18.609 11.031 1 89.56 165 GLU A C 1
ATOM 1363 O O . GLU A 1 165 ? 25.469 19.797 11.375 1 89.56 165 GLU A O 1
ATOM 1368 N N . LEU A 1 166 ? 24.688 17.766 11.25 1 88.69 166 LEU A N 1
ATOM 1369 C CA . LEU A 1 166 ? 23.422 18.125 11.898 1 88.69 166 LEU A CA 1
ATOM 1370 C C . LEU A 1 166 ? 23.328 17.484 13.281 1 88.69 166 LEU A C 1
ATOM 1372 O O . LEU A 1 166 ? 23.953 16.453 13.547 1 88.69 166 LEU A O 1
ATOM 1376 N N . ASP A 1 167 ? 22.531 18.172 14.078 1 87.12 167 ASP A N 1
ATOM 1377 C CA . ASP A 1 167 ? 22.234 17.609 15.398 1 87.12 167 ASP A CA 1
ATOM 1378 C C . ASP A 1 167 ? 21.531 16.25 15.273 1 87.12 167 ASP A C 1
ATOM 1380 O O . ASP A 1 167 ? 20.734 16.047 14.359 1 87.12 167 ASP A O 1
ATOM 1384 N N . ALA A 1 168 ? 21.766 15.398 16.312 1 90.69 168 ALA A N 1
ATOM 1385 C CA . ALA A 1 168 ? 21.188 14.062 16.328 1 90.69 168 ALA A CA 1
ATOM 1386 C C . ALA A 1 168 ? 19.656 14.125 16.312 1 90.69 168 ALA A C 1
ATOM 1388 O O . ALA A 1 168 ? 19 13.227 15.797 1 90.69 168 ALA A O 1
ATOM 1389 N N . SER A 1 169 ? 19.125 15.188 16.859 1 85.88 169 SER A N 1
ATOM 1390 C CA . SER A 1 169 ? 17.672 15.32 17.016 1 85.88 169 SER A CA 1
ATOM 1391 C C . SER A 1 169 ? 16.969 15.375 15.672 1 85.88 169 SER A C 1
ATOM 1393 O O . SER A 1 169 ? 15.805 14.992 15.562 1 85.88 169 SER A O 1
ATOM 1395 N N . VAL A 1 170 ? 17.656 15.781 14.664 1 84.12 170 VAL A N 1
ATOM 1396 C CA . VAL A 1 170 ? 17.078 15.938 13.336 1 84.12 170 VAL A CA 1
ATOM 1397 C C . VAL A 1 170 ? 16.656 14.57 12.797 1 84.12 170 VAL A C 1
ATOM 1399 O O . VAL A 1 170 ? 15.586 14.43 12.195 1 84.12 170 VAL A O 1
ATOM 140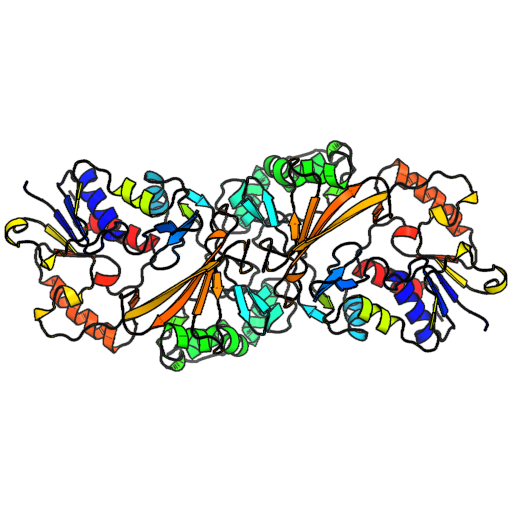2 N N . LEU A 1 171 ? 17.438 13.57 13.031 1 89.94 171 LEU A N 1
ATOM 1403 C CA . LEU A 1 171 ? 17.156 12.25 12.469 1 89.94 171 LEU A CA 1
ATOM 1404 C C . LEU A 1 171 ? 16.562 11.328 13.523 1 89.94 171 LEU A C 1
ATOM 1406 O O . LEU A 1 171 ? 16.203 10.188 13.227 1 89.94 171 LEU A O 1
ATOM 1410 N N . ALA A 1 172 ? 16.438 11.812 14.688 1 84.81 172 ALA A N 1
ATOM 1411 C CA . ALA A 1 172 ? 15.781 11.039 15.742 1 84.81 172 ALA A CA 1
ATOM 1412 C C . ALA A 1 172 ? 14.281 10.938 15.5 1 84.81 172 ALA A C 1
ATOM 1414 O O . ALA A 1 172 ? 13.617 10.047 16.031 1 84.81 172 ALA A O 1
ATOM 1415 N N . ARG A 1 173 ? 13.742 11.68 14.625 1 77.25 173 ARG A N 1
ATOM 1416 C CA . ARG A 1 173 ? 12.305 11.805 14.43 1 77.25 173 ARG A CA 1
ATOM 1417 C C . ARG A 1 173 ? 11.797 10.773 13.422 1 77.25 173 ARG A C 1
ATOM 1419 O O . ARG A 1 173 ? 10.594 10.523 13.336 1 77.25 173 ARG A O 1
ATOM 1426 N N . ILE A 1 174 ? 12.625 10.141 12.719 1 80.19 174 ILE A N 1
ATOM 1427 C CA . ILE A 1 174 ? 12.164 9.219 11.68 1 80.19 174 ILE A CA 1
ATOM 1428 C C . ILE A 1 174 ? 11.93 7.84 12.281 1 80.19 174 ILE A C 1
ATOM 1430 O O . ILE A 1 174 ? 12.859 7.207 12.789 1 80.19 174 ILE A O 1
ATOM 1434 N N . PRO A 1 175 ? 10.758 7.371 12.164 1 87.56 175 PRO A N 1
ATOM 1435 C CA . PRO A 1 175 ? 10.438 6.078 12.766 1 87.56 175 PRO A CA 1
ATOM 1436 C C . PRO A 1 175 ? 11.117 4.906 12.062 1 87.56 175 PRO A C 1
ATOM 1438 O O . PRO A 1 175 ? 11.336 4.961 10.844 1 87.56 175 PRO A O 1
ATOM 1441 N N . VAL A 1 176 ? 11.547 3.939 12.781 1 92.94 176 VAL A N 1
ATOM 1442 C CA . VAL A 1 176 ? 11.992 2.629 12.32 1 92.94 176 VAL A CA 1
ATOM 1443 C C . VAL A 1 176 ? 11.125 1.538 12.945 1 92.94 176 VAL A C 1
ATOM 1445 O O . VAL A 1 176 ? 10.984 1.47 14.172 1 92.94 176 VAL A O 1
ATOM 1448 N N . ARG A 1 177 ? 10.578 0.689 12.117 1 95.56 177 ARG A N 1
ATOM 1449 C CA . ARG A 1 177 ? 9.656 -0.324 12.633 1 95.56 177 ARG A CA 1
ATOM 1450 C C . ARG A 1 177 ? 10.258 -1.72 12.508 1 95.56 177 ARG A C 1
ATOM 1452 O O . ARG A 1 177 ? 11 -2 11.562 1 95.56 177 ARG A O 1
ATOM 1459 N N . ASN A 1 178 ? 9.836 -2.568 13.477 1 96.06 178 ASN A N 1
ATOM 1460 C CA . ASN A 1 178 ? 10.281 -3.959 13.445 1 96.06 178 ASN A CA 1
ATOM 1461 C C . ASN A 1 178 ? 9.148 -4.898 13.047 1 96.06 178 ASN A C 1
ATOM 1463 O O . ASN A 1 178 ? 9.188 -6.094 13.352 1 96.06 178 ASN A O 1
ATOM 1467 N N . ASN A 1 179 ? 8.109 -4.352 12.477 1 96.12 179 ASN A N 1
ATOM 1468 C CA . ASN A 1 179 ? 6.977 -5.109 11.969 1 96.12 179 ASN A CA 1
ATOM 1469 C C . ASN A 1 179 ? 6.621 -4.691 10.539 1 96.12 179 ASN A C 1
ATOM 1471 O O . ASN A 1 179 ? 7.414 -4.027 9.875 1 96.12 179 ASN A O 1
ATOM 1475 N N . PHE A 1 180 ? 5.387 -5.043 10.086 1 95.56 180 PHE A N 1
ATOM 1476 C CA . PHE A 1 180 ? 5.047 -4.828 8.688 1 95.56 180 PHE A CA 1
ATOM 1477 C C . PHE A 1 180 ? 4.219 -3.559 8.523 1 95.56 180 PHE A C 1
ATOM 1479 O O . PHE A 1 180 ? 3.715 -3.275 7.43 1 95.56 180 PHE A O 1
ATOM 1486 N N . ASP A 1 181 ? 4.051 -2.805 9.625 1 95.31 181 ASP A N 1
ATOM 1487 C CA . ASP A 1 181 ? 3.23 -1.597 9.57 1 95.31 181 ASP A CA 1
ATOM 1488 C C . ASP A 1 181 ? 3.834 -0.564 8.625 1 95.31 181 ASP A C 1
ATOM 1490 O O . ASP A 1 181 ? 4.895 -0.002 8.898 1 95.31 181 ASP A O 1
ATOM 1494 N N . ASP A 1 182 ? 3.133 -0.35 7.48 1 95.69 182 ASP A N 1
ATOM 1495 C CA . ASP A 1 182 ? 3.689 0.558 6.484 1 95.69 182 ASP A CA 1
ATOM 1496 C C . ASP A 1 182 ? 3.018 1.927 6.551 1 95.69 182 ASP A C 1
ATOM 1498 O O . ASP A 1 182 ? 3.178 2.748 5.645 1 95.69 182 ASP A O 1
ATOM 1502 N N . ARG A 1 183 ? 2.203 2.15 7.562 1 96.38 183 ARG A N 1
ATOM 1503 C CA . ARG A 1 183 ? 1.666 3.484 7.801 1 96.38 183 ARG A CA 1
ATOM 1504 C C . ARG A 1 183 ? 2.77 4.453 8.211 1 96.38 183 ARG A C 1
ATOM 1506 O O . ARG A 1 183 ? 3.662 4.094 8.984 1 96.38 183 ARG A O 1
ATOM 1513 N N . TYR A 1 184 ? 2.641 5.664 7.695 1 96.44 184 TYR A N 1
ATOM 1514 C CA . TYR A 1 184 ? 3.672 6.637 8.039 1 96.44 184 TYR A CA 1
ATOM 1515 C C . TYR A 1 184 ? 3.529 7.098 9.484 1 96.44 184 TYR A C 1
ATOM 1517 O O . TYR A 1 184 ? 4.527 7.34 10.164 1 96.44 184 TYR A O 1
ATOM 1525 N N . PHE A 1 185 ? 2.256 7.262 9.953 1 95.5 185 PHE A N 1
ATOM 1526 C CA . PHE A 1 185 ? 1.984 7.672 11.328 1 95.5 185 PHE A CA 1
ATOM 1527 C C . PHE A 1 185 ? 1.422 6.508 12.141 1 95.5 185 PHE A C 1
ATOM 1529 O O . PHE A 1 185 ? 0.797 5.602 11.578 1 95.5 185 PHE A O 1
ATOM 1536 N N . SER A 1 186 ? 1.594 6.574 13.484 1 93.44 186 SER A N 1
ATOM 1537 C CA . SER A 1 186 ? 1.068 5.543 14.367 1 93.44 186 SER A CA 1
ATOM 1538 C C . SER A 1 186 ? 0.003 6.105 15.305 1 93.44 186 SER A C 1
ATOM 1540 O O . SER A 1 186 ? -0.504 5.398 16.172 1 93.44 186 SER A O 1
ATOM 1542 N N . ASP A 1 187 ? -0.339 7.324 15.086 1 96.38 187 ASP A N 1
ATOM 1543 C CA . ASP A 1 187 ? -1.291 7.992 15.969 1 96.38 187 ASP A CA 1
ATOM 1544 C C . ASP A 1 187 ? -2.646 7.293 15.945 1 96.38 187 ASP A C 1
ATOM 1546 O O . ASP A 1 187 ? -3.045 6.73 14.922 1 96.38 187 ASP A O 1
ATOM 1550 N N . LYS A 1 188 ? -3.316 7.434 17.062 1 96.31 188 LYS A N 1
ATOM 1551 C CA . LYS A 1 188 ? -4.621 6.801 17.234 1 96.31 188 LYS A CA 1
ATOM 1552 C C . LYS A 1 188 ? -5.637 7.379 16.25 1 96.31 188 LYS A C 1
ATOM 1554 O O . LYS A 1 188 ? -6.367 6.629 15.594 1 96.31 188 LYS A O 1
ATOM 1559 N N . TYR A 1 189 ? -5.621 8.672 16.188 1 97.62 189 TYR A N 1
ATOM 1560 C CA . TYR A 1 189 ? -6.539 9.344 15.281 1 97.62 189 TYR A CA 1
ATOM 1561 C C . TYR A 1 189 ? -5.805 9.852 14.039 1 97.62 189 TYR A C 1
ATOM 1563 O O . TYR A 1 189 ? -4.875 10.656 14.148 1 97.62 189 TYR A O 1
ATOM 1571 N N . GLN A 1 190 ? -6.141 9.344 12.898 1 97.56 190 GLN A N 1
ATOM 1572 C CA . GLN A 1 190 ? -5.641 9.773 11.594 1 97.56 190 GLN A CA 1
ATOM 1573 C C . GLN A 1 190 ? -6.789 10.023 10.617 1 97.56 190 GLN A C 1
ATOM 1575 O O . GLN A 1 190 ? -7.594 9.125 10.359 1 97.56 190 GLN A O 1
ATOM 1580 N N . ALA A 1 191 ? -6.852 11.234 10.094 1 97.81 191 ALA A N 1
ATOM 1581 C CA . ALA A 1 191 ? -8.008 11.547 9.258 1 97.81 191 ALA A CA 1
ATOM 1582 C C . ALA A 1 191 ? -7.766 12.82 8.445 1 97.81 191 ALA A C 1
ATOM 1584 O O . ALA A 1 191 ? -6.812 13.555 8.711 1 97.81 191 ALA A O 1
ATOM 1585 N N . LEU A 1 192 ? -8.555 12.969 7.469 1 98.12 192 LEU A N 1
ATOM 1586 C CA . LEU A 1 192 ? -8.625 14.203 6.695 1 98.12 192 LEU A CA 1
ATOM 1587 C C . LEU A 1 192 ? -10.016 14.82 6.777 1 98.12 192 LEU A C 1
ATOM 1589 O O . LEU A 1 192 ? -11.016 14.102 6.871 1 98.12 192 LEU A O 1
ATOM 1593 N N . PRO A 1 193 ? -10.031 16.172 6.828 1 98.38 193 PRO A N 1
ATOM 1594 C CA . PRO A 1 193 ? -11.375 16.75 6.773 1 98.38 193 PRO A CA 1
ATOM 1595 C C . PRO A 1 193 ? -12.102 16.453 5.465 1 98.38 193 PRO A C 1
ATOM 1597 O O . PRO A 1 193 ? -11.578 16.75 4.387 1 98.38 193 PRO A O 1
ATOM 1600 N N . THR A 1 194 ? -13.305 16.031 5.578 1 97 194 THR A N 1
ATOM 1601 C CA . THR A 1 194 ? -14.07 15.523 4.441 1 97 194 THR A CA 1
ATOM 1602 C C . THR A 1 194 ? -14.242 16.609 3.387 1 97 194 THR A C 1
ATOM 1604 O O . THR A 1 194 ? -14.188 16.328 2.186 1 97 194 THR A O 1
ATOM 1607 N N . ASP A 1 195 ? -14.383 17.844 3.869 1 97 195 ASP A N 1
ATOM 1608 C CA . ASP A 1 195 ? -14.672 18.938 2.945 1 97 195 ASP A CA 1
ATOM 1609 C C . ASP A 1 195 ? -13.484 19.891 2.82 1 97 195 ASP A C 1
ATOM 1611 O O . ASP A 1 195 ? -13.641 21.031 2.381 1 97 195 ASP A O 1
ATOM 1615 N N . GLY A 1 196 ? -12.312 19.469 3.305 1 98.19 196 GLY A N 1
ATOM 1616 C CA . GLY A 1 196 ? -11.109 20.266 3.156 1 98.19 196 GLY A CA 1
ATOM 1617 C C . GLY A 1 196 ? -10.781 21.094 4.387 1 98.19 196 GLY A C 1
ATOM 1618 O O . GLY A 1 196 ? -11.664 21.375 5.203 1 98.19 196 GLY A O 1
ATOM 1619 N N . TYR A 1 197 ? -9.578 21.578 4.449 1 98.69 197 TYR A N 1
ATOM 1620 C CA . TYR A 1 197 ? -9.094 22.297 5.617 1 98.69 197 TYR A CA 1
ATOM 1621 C C . TYR A 1 197 ? -9.656 23.719 5.645 1 98.69 197 TYR A C 1
ATOM 1623 O O . TYR A 1 197 ? -9.961 24.25 6.715 1 98.69 197 TYR A O 1
ATOM 1631 N N . THR A 1 198 ? -9.695 24.375 4.531 1 98.62 198 THR A N 1
ATOM 1632 C CA . THR A 1 198 ? -10.18 25.75 4.484 1 98.62 198 THR A CA 1
ATOM 1633 C C . THR A 1 198 ? -11.57 25.859 5.105 1 98.62 198 THR A C 1
ATOM 1635 O O . THR A 1 198 ? -11.852 26.797 5.852 1 98.62 198 THR A O 1
ATOM 1638 N N . LYS A 1 199 ? -12.398 24.906 4.824 1 98.44 199 LYS A N 1
ATOM 1639 C CA . LYS A 1 199 ? -13.742 24.906 5.395 1 98.44 199 LYS A CA 1
ATOM 1640 C C . LYS A 1 199 ? -13.703 24.75 6.91 1 98.44 199 LYS A C 1
ATOM 1642 O O . LYS A 1 199 ? -14.523 25.328 7.625 1 98.44 199 LYS A O 1
ATOM 1647 N N . VAL A 1 200 ? -12.797 23.969 7.414 1 98.69 200 VAL A N 1
ATOM 1648 C CA . VAL A 1 200 ? -12.617 23.828 8.859 1 98.69 200 VAL A CA 1
ATOM 1649 C C . VAL A 1 200 ? -12.359 25.188 9.484 1 98.69 200 VAL A C 1
ATOM 1651 O O . VAL A 1 200 ? -12.977 25.547 10.492 1 98.69 200 VAL A O 1
ATOM 1654 N N . PHE A 1 201 ? -11.461 25.953 8.922 1 98.81 201 PHE A N 1
ATOM 1655 C CA . PHE A 1 201 ? -11.102 27.266 9.453 1 98.81 201 PHE A CA 1
ATOM 1656 C C . PHE A 1 201 ? -12.289 28.219 9.367 1 98.81 201 PHE A C 1
ATOM 1658 O O . PHE A 1 201 ? -12.523 29.016 10.281 1 98.81 201 PHE A O 1
ATOM 1665 N N . LYS A 1 202 ? -13.016 28.156 8.258 1 98.69 202 LYS A N 1
ATOM 1666 C CA . LYS A 1 202 ? -14.219 28.969 8.133 1 98.69 202 LYS A CA 1
ATOM 1667 C C . LYS A 1 202 ? -15.188 28.703 9.281 1 98.69 202 LYS A C 1
ATOM 1669 O O . LYS A 1 202 ? -15.766 29.625 9.852 1 98.69 202 LYS A O 1
ATOM 1674 N N . ASN A 1 203 ? -15.289 27.453 9.594 1 98.81 203 ASN A N 1
ATOM 1675 C CA . ASN A 1 203 ? -16.203 27.062 10.664 1 98.81 203 ASN A CA 1
ATOM 1676 C C . ASN A 1 203 ? -15.664 27.484 12.031 1 98.81 203 ASN A C 1
ATOM 1678 O O . ASN A 1 203 ? -16.438 27.922 12.891 1 98.81 203 ASN A O 1
ATOM 1682 N N . ILE A 1 204 ? -14.367 27.344 12.25 1 98.81 204 ILE A N 1
ATOM 1683 C CA . ILE A 1 204 ? -13.766 27.766 13.508 1 98.81 204 ILE A CA 1
ATOM 1684 C C . ILE A 1 204 ? -13.977 29.266 13.719 1 98.81 204 ILE A C 1
ATOM 1686 O O . ILE A 1 204 ? -14.305 29.703 14.82 1 98.81 204 ILE A O 1
ATOM 1690 N N . LEU A 1 205 ? -13.867 30.047 12.664 1 98.75 205 LEU A N 1
ATOM 1691 C CA . LEU A 1 205 ? -13.852 31.5 12.766 1 98.75 205 LEU A CA 1
ATOM 1692 C C . LEU A 1 205 ? -15.258 32.094 12.609 1 98.75 205 LEU A C 1
ATOM 1694 O O . LEU A 1 205 ? -15.445 33.281 12.688 1 98.75 205 LEU A O 1
ATOM 1698 N N . ASP A 1 206 ? -16.172 31.156 12.383 1 98.56 206 ASP A N 1
ATOM 1699 C CA . ASP A 1 206 ? -17.562 31.578 12.234 1 98.56 206 ASP A CA 1
ATOM 1700 C C . ASP A 1 206 ? -18.188 31.875 13.602 1 98.56 206 ASP A C 1
ATOM 1702 O O . ASP A 1 206 ? -18.859 31 14.172 1 98.56 206 ASP A O 1
ATOM 1706 N N . HIS A 1 207 ? -18.062 33.094 14.055 1 98.38 207 HIS A N 1
ATOM 1707 C CA . HIS A 1 207 ? -18.609 33.562 15.32 1 98.38 207 HIS A CA 1
ATOM 1708 C C . HIS A 1 207 ? -18.891 35.062 15.258 1 98.38 207 HIS A C 1
ATOM 1710 O O . HIS A 1 207 ? -18.109 35.812 14.656 1 98.38 207 HIS A O 1
ATOM 1716 N N . GLU A 1 208 ? -19.859 35.562 15.953 1 98.12 208 GLU A N 1
ATOM 1717 C CA . GLU A 1 208 ? -20.297 36.938 15.875 1 98.12 208 GLU A CA 1
ATOM 1718 C C . GLU A 1 208 ? -19.25 37.906 16.422 1 98.12 208 GLU A C 1
ATOM 1720 O O . GLU A 1 208 ? -19.141 39.031 15.969 1 98.12 208 GLU A O 1
ATOM 1725 N N . ASN A 1 209 ? -18.438 37.438 17.359 1 98.38 209 ASN A N 1
ATOM 1726 C CA . ASN A 1 209 ? -17.469 38.312 18.016 1 98.38 209 ASN A CA 1
ATOM 1727 C C . ASN A 1 209 ? -16.141 38.312 17.266 1 98.38 209 ASN A C 1
ATOM 1729 O O . ASN A 1 209 ? -15.188 38.969 17.672 1 98.38 209 ASN A O 1
ATOM 1733 N N . ILE A 1 210 ? -16.047 37.656 16.125 1 98.56 210 ILE A N 1
ATOM 1734 C CA . ILE A 1 210 ? -14.797 37.594 15.391 1 98.56 210 ILE A CA 1
ATOM 1735 C C . ILE A 1 210 ? -14.922 38.344 14.078 1 98.56 210 ILE A C 1
ATOM 1737 O O . ILE A 1 210 ? -15.852 38.125 13.305 1 98.56 210 ILE A O 1
ATOM 1741 N N . THR A 1 211 ? -14.062 39.281 13.891 1 97.75 211 THR A N 1
ATOM 1742 C CA . THR A 1 211 ? -13.914 40 12.617 1 97.75 211 THR A CA 1
ATOM 1743 C C . THR A 1 211 ? -12.602 39.594 11.938 1 97.75 211 THR A C 1
ATOM 1745 O O . THR A 1 211 ? -11.555 39.562 12.578 1 97.75 211 THR A O 1
ATOM 1748 N N . ILE A 1 212 ? -12.672 39.281 10.633 1 98.06 212 ILE A N 1
ATOM 1749 C CA . ILE A 1 212 ? -11.508 38.812 9.891 1 98.06 212 ILE A CA 1
ATOM 1750 C C . ILE A 1 212 ? -11.094 39.844 8.859 1 98.06 212 ILE A C 1
ATOM 1752 O O . ILE A 1 212 ? -11.938 40.375 8.133 1 98.06 212 ILE A O 1
ATOM 1756 N N . ARG A 1 213 ? -9.844 40.188 8.852 1 97.31 213 ARG A N 1
ATOM 1757 C CA . ARG A 1 213 ? -9.281 41.062 7.816 1 97.31 213 ARG A CA 1
ATOM 1758 C C . ARG A 1 213 ? -8.078 40.375 7.152 1 97.31 213 ARG A C 1
ATOM 1760 O O . ARG A 1 213 ? -7 40.312 7.746 1 97.31 213 ARG A O 1
ATOM 1767 N N . LEU A 1 214 ? -8.203 40.031 5.922 1 97.94 214 LEU A N 1
ATOM 1768 C CA . LEU A 1 214 ? -7.145 39.406 5.141 1 97.94 214 LEU A CA 1
ATOM 1769 C C . LEU A 1 214 ? -6.375 40.438 4.336 1 97.94 214 LEU A C 1
ATOM 1771 O O . LEU A 1 214 ? -6.742 41.625 4.316 1 97.94 214 LEU A O 1
ATOM 1775 N N . SER A 1 215 ? -5.211 40.062 3.727 1 97.62 215 SER A N 1
ATOM 1776 C CA . SER A 1 215 ? -4.332 40.969 3.008 1 97.62 215 SER A CA 1
ATOM 1777 C C . SER A 1 215 ? -4.012 42.188 3.846 1 97.62 215 SER A C 1
ATOM 1779 O O . SER A 1 215 ? -4.012 43.312 3.336 1 97.62 215 SER A O 1
ATOM 1781 N N . CYS A 1 216 ? -3.826 41.938 5.152 1 95.62 216 CYS A N 1
ATOM 1782 C CA . CYS A 1 216 ? -3.566 43 6.113 1 95.62 216 CYS A CA 1
ATOM 1783 C C . CYS A 1 216 ? -2.375 42.656 7 1 95.62 216 CYS A C 1
ATOM 1785 O O . CYS A 1 216 ? -2.455 41.75 7.832 1 95.62 216 CYS A O 1
ATOM 1787 N N . ASP A 1 217 ? -1.385 43.469 6.801 1 94.19 217 ASP A N 1
ATOM 1788 C CA . ASP A 1 217 ? -0.212 43.312 7.656 1 94.19 217 ASP A CA 1
ATOM 1789 C C . ASP A 1 217 ? -0.412 44.031 8.992 1 94.19 217 ASP A C 1
ATOM 1791 O O . ASP A 1 217 ? -0.8 45.188 9.023 1 94.19 217 ASP A O 1
ATOM 1795 N N . CYS A 1 218 ? -0.126 43.281 10.055 1 91.31 218 CYS A N 1
ATOM 1796 C CA . CYS A 1 218 ? -0.344 43.844 11.383 1 91.31 218 CYS A CA 1
ATOM 1797 C C . CYS A 1 218 ? 0.505 45.094 11.594 1 91.31 218 CYS A C 1
ATOM 1799 O O . CYS A 1 218 ? 0.101 46 12.305 1 91.31 218 CYS A O 1
ATOM 1801 N N . PHE A 1 219 ? 1.643 45.188 10.977 1 89.88 219 PHE A N 1
ATOM 1802 C CA . PHE A 1 219 ? 2.572 46.281 11.164 1 89.88 219 PHE A CA 1
ATOM 1803 C C . PHE A 1 219 ? 2.107 47.5 10.391 1 89.88 219 PHE A C 1
ATOM 1805 O O . PHE A 1 219 ? 2.615 48.625 10.609 1 89.88 219 PHE A O 1
ATOM 1812 N N . ASP A 1 220 ? 1.132 47.312 9.602 1 90.12 220 ASP A N 1
ATOM 1813 C CA . ASP A 1 220 ? 0.564 48.438 8.844 1 90.12 220 ASP A CA 1
ATOM 1814 C C . ASP A 1 220 ? -0.659 49 9.555 1 90.12 220 ASP A C 1
ATOM 1816 O O . ASP A 1 220 ? -1.184 50.062 9.156 1 90.12 220 ASP A O 1
ATOM 1820 N N . ILE A 1 221 ? -1.112 48.344 10.508 1 88.94 221 ILE A N 1
ATOM 1821 C CA . ILE A 1 221 ? -2.281 48.812 11.242 1 88.94 221 ILE A CA 1
ATOM 1822 C C . ILE A 1 221 ? -1.897 50 12.125 1 88.94 221 ILE A C 1
ATOM 1824 O O . ILE A 1 221 ? -0.854 49.969 12.781 1 88.94 221 ILE A O 1
ATOM 1828 N N . ASN A 1 222 ? -2.76 51 12.195 1 85.06 222 ASN A N 1
ATOM 1829 C CA . ASN A 1 222 ? -2.553 52.125 13.07 1 85.06 222 ASN A CA 1
ATOM 1830 C C . ASN A 1 222 ? -2.531 51.719 14.539 1 85.06 222 ASN A C 1
ATOM 1832 O O . ASN A 1 222 ? -3.508 51.156 15.039 1 85.06 222 ASN A O 1
ATOM 1836 N N . PRO A 1 223 ? -1.439 52.031 15.211 1 81 223 PRO A N 1
ATOM 1837 C CA . PRO A 1 223 ? -1.327 51.625 16.609 1 81 223 PRO A CA 1
ATOM 1838 C C . PRO A 1 223 ? -2.469 52.156 17.469 1 81 223 PRO A C 1
ATOM 1840 O O . PRO A 1 223 ? -2.873 51.5 18.438 1 81 223 PRO A O 1
ATOM 1843 N N . SER A 1 224 ? -2.932 53.25 17.141 1 80.69 224 SER A N 1
ATOM 1844 C CA . SER A 1 224 ? -4 53.875 17.922 1 80.69 224 SER A CA 1
ATOM 1845 C C . SER A 1 224 ? -5.289 53.062 17.828 1 80.69 224 SER A C 1
ATOM 1847 O O . SER A 1 224 ? -6.098 53.062 18.766 1 80.69 224 SER A O 1
ATOM 1849 N N . ALA A 1 225 ? -5.387 52.375 16.781 1 78.75 225 ALA A N 1
ATOM 1850 C CA . ALA A 1 225 ? -6.602 51.625 16.547 1 78.75 225 ALA A CA 1
ATOM 1851 C C . ALA A 1 225 ? -6.633 50.375 17.438 1 78.75 225 ALA A C 1
ATOM 1853 O O . ALA A 1 225 ? -7.703 49.812 17.703 1 78.75 225 ALA A O 1
ATOM 1854 N N . VAL A 1 226 ? -5.422 50.031 17.938 1 80.31 226 VAL A N 1
ATOM 1855 C CA . VAL A 1 226 ? -5.359 48.781 18.703 1 80.31 226 VAL A CA 1
ATOM 1856 C C . VAL A 1 226 ? -4.613 49.031 20.016 1 80.31 226 VAL A C 1
ATOM 1858 O O . VAL A 1 226 ? -4.055 48.125 20.609 1 80.31 226 VAL A O 1
ATOM 1861 N N . SER A 1 227 ? -4.574 50.25 20.391 1 81.88 227 SER A N 1
ATOM 1862 C CA . SER A 1 227 ? -3.764 50.625 21.531 1 81.88 227 SER A CA 1
ATOM 1863 C C . SER A 1 227 ? -4.25 49.969 22.812 1 81.88 227 SER A C 1
ATOM 1865 O O . SER A 1 227 ? -3.447 49.656 23.703 1 81.88 227 SER A O 1
ATOM 1867 N N . ASN A 1 228 ? -5.473 49.656 22.922 1 86.25 228 ASN A N 1
ATOM 1868 C CA . ASN A 1 228 ? -6.004 49.094 24.156 1 86.25 228 ASN A CA 1
ATOM 1869 C C . ASN A 1 228 ? -6.234 47.594 24 1 86.25 228 ASN A C 1
ATOM 1871 O O . ASN A 1 228 ? -6.781 46.938 24.906 1 86.25 228 ASN A O 1
ATOM 1875 N N . SER A 1 229 ? -5.715 47.062 22.906 1 92.12 229 SER A N 1
ATOM 1876 C CA . SER A 1 229 ? -5.961 45.656 22.656 1 92.12 229 SER A CA 1
ATOM 1877 C C . SER A 1 229 ? -4.809 44.781 23.156 1 92.12 229 SER A C 1
ATOM 1879 O O . SER A 1 229 ? -3.65 45.188 23.109 1 92.12 229 SER A O 1
ATOM 1881 N N . THR A 1 230 ? -5.215 43.625 23.734 1 94.56 230 THR A N 1
ATOM 1882 C CA . THR A 1 230 ? -4.223 42.594 23.938 1 94.56 230 THR A CA 1
ATOM 1883 C C . THR A 1 230 ? -3.863 41.906 22.609 1 94.56 230 THR A C 1
ATOM 1885 O O . THR A 1 230 ? -4.742 41.625 21.797 1 94.56 230 THR A O 1
ATOM 1888 N N . ILE A 1 231 ? -2.555 41.656 22.359 1 95.5 231 ILE A N 1
ATOM 1889 C CA . ILE A 1 231 ? -2.109 41.156 21.062 1 95.5 231 ILE A CA 1
ATOM 1890 C C . ILE A 1 231 ? -1.702 39.688 21.203 1 95.5 231 ILE A C 1
ATOM 1892 O O . ILE A 1 231 ? -1.019 39.312 22.156 1 95.5 231 ILE A O 1
ATOM 1896 N N . ILE A 1 232 ? -2.195 38.875 20.375 1 96.81 232 ILE A N 1
ATOM 1897 C CA . ILE A 1 232 ? -1.72 37.5 20.172 1 96.81 232 ILE A CA 1
ATOM 1898 C C . ILE A 1 232 ? -0.961 37.406 18.844 1 96.81 232 ILE A C 1
ATOM 1900 O O . ILE A 1 232 ? -1.542 37.594 17.766 1 96.81 232 ILE A O 1
ATOM 1904 N N . TYR A 1 233 ? 0.337 37.156 18.922 1 96.81 233 TYR A N 1
ATOM 1905 C CA . TYR A 1 233 ? 1.218 37.188 17.766 1 96.81 233 TYR A CA 1
ATOM 1906 C C . TYR A 1 233 ? 1.742 35.812 17.422 1 96.81 233 TYR A C 1
ATOM 1908 O O . TYR A 1 233 ? 2.422 35.156 18.234 1 96.81 233 TYR A O 1
ATOM 1916 N N . SER A 1 234 ? 1.49 35.312 16.172 1 96.62 234 SER A N 1
ATOM 1917 C CA . SER A 1 234 ? 1.922 33.969 15.773 1 96.62 234 SER A CA 1
ATOM 1918 C C . SER A 1 234 ? 2.877 34.031 14.586 1 96.62 234 SER A C 1
ATOM 1920 O O . SER A 1 234 ? 3.184 33 13.984 1 96.62 234 SER A O 1
ATOM 1922 N N . GLY A 1 235 ? 3.383 35.156 14.18 1 94.38 235 GLY A N 1
ATOM 1923 C CA . GLY A 1 235 ? 4.371 35.312 13.125 1 94.38 235 GLY A CA 1
ATOM 1924 C C . GLY A 1 235 ? 5.789 35.031 13.586 1 94.38 235 GLY A C 1
ATOM 1925 O O . GLY A 1 235 ? 6.008 34.656 14.742 1 94.38 235 GLY A O 1
ATOM 1926 N N . PRO A 1 236 ? 6.742 35.188 12.648 1 93.94 236 PRO A N 1
ATOM 1927 C CA . PRO A 1 236 ? 8.141 35 13.039 1 93.94 236 PRO A CA 1
ATOM 1928 C C . PRO A 1 236 ? 8.57 36 14.133 1 93.94 236 PRO A C 1
ATOM 1930 O O . PRO A 1 236 ? 8.367 37.219 14 1 93.94 236 PRO A O 1
ATOM 1933 N N . ILE A 1 237 ? 9.195 35.438 15.117 1 95 237 ILE A N 1
ATOM 1934 C CA . ILE A 1 237 ? 9.516 36.219 16.297 1 95 237 ILE A CA 1
ATOM 1935 C C . ILE A 1 237 ? 10.477 37.344 15.914 1 95 237 ILE A C 1
ATOM 1937 O O . ILE A 1 237 ? 10.375 38.469 16.438 1 95 237 ILE A O 1
ATOM 1941 N N . GLU A 1 238 ? 11.383 37.125 15 1 93.56 238 GLU A N 1
ATOM 1942 C CA . GLU A 1 238 ? 12.367 38.125 14.609 1 93.56 238 GLU A CA 1
ATOM 1943 C C . GLU A 1 238 ? 11.711 39.312 13.875 1 93.56 238 GLU A C 1
ATOM 1945 O O . GLU A 1 238 ? 12.219 40.438 13.898 1 93.56 238 GLU A O 1
ATOM 1950 N N . ASP A 1 239 ? 10.617 39.062 13.242 1 92.5 239 ASP A N 1
ATOM 1951 C CA . ASP A 1 239 ? 9.914 40.094 12.523 1 92.5 239 ASP A CA 1
ATOM 1952 C C . ASP A 1 239 ? 9.266 41.094 13.5 1 92.5 239 ASP A C 1
ATOM 1954 O O . ASP A 1 239 ? 9.023 42.25 13.148 1 92.5 239 ASP A O 1
ATOM 1958 N N . PHE A 1 240 ? 8.898 40.594 14.641 1 92.38 240 PHE A N 1
ATOM 1959 C CA . PHE A 1 240 ? 8.305 41.438 15.656 1 92.38 240 PHE A CA 1
ATOM 1960 C C . PHE A 1 240 ? 9.352 42.375 16.25 1 92.38 240 PHE A C 1
ATOM 1962 O O . PHE A 1 240 ? 9.023 43.5 16.656 1 92.38 240 PHE A O 1
ATOM 1969 N N . PHE A 1 241 ? 10.609 41.969 16.234 1 93.12 241 PHE A N 1
ATOM 1970 C CA . PHE A 1 241 ? 11.68 42.75 16.875 1 93.12 241 PHE A CA 1
ATOM 1971 C C . PHE A 1 241 ? 12.672 43.25 15.836 1 93.12 241 PHE A C 1
ATOM 1973 O O . PHE A 1 241 ? 13.891 43.188 16.047 1 93.12 241 PHE A O 1
ATOM 1980 N N . THR A 1 242 ? 12.289 43.688 14.727 1 86.62 242 THR A N 1
ATOM 1981 C CA . THR A 1 242 ? 13.156 44.094 13.633 1 86.62 242 THR A CA 1
ATOM 1982 C C . THR A 1 242 ? 14.031 45.281 14.062 1 86.62 242 THR A C 1
ATOM 1984 O O . THR A 1 242 ? 15.133 45.438 13.547 1 86.62 242 THR A O 1
ATOM 1987 N N . ASN A 1 243 ? 13.672 46.062 15 1 84.81 243 ASN A N 1
ATOM 1988 C CA . ASN A 1 243 ? 14.352 47.281 15.375 1 84.81 243 ASN A CA 1
ATOM 1989 C C . ASN A 1 243 ? 15.5 47.031 16.344 1 84.81 243 ASN A C 1
ATOM 1991 O O . ASN A 1 243 ? 16.312 47.906 16.609 1 84.81 243 ASN A O 1
ATOM 1995 N N . VAL A 1 244 ? 15.617 45.875 16.844 1 88.19 244 VAL A N 1
ATOM 1996 C CA . VAL A 1 244 ? 16.609 45.625 17.875 1 88.19 244 VAL A CA 1
ATOM 1997 C C . VAL A 1 244 ? 17.953 45.312 17.234 1 88.19 244 VAL A C 1
ATOM 1999 O O . VAL A 1 244 ? 19 45.312 17.906 1 88.19 244 VAL A O 1
ATOM 2002 N N . GLY A 1 245 ? 18.078 44.938 15.961 1 89.06 245 GLY A N 1
ATOM 2003 C CA . GLY A 1 245 ? 19.328 44.75 15.25 1 89.06 245 GLY A CA 1
ATOM 2004 C C . GLY A 1 245 ? 19.859 43.344 15.359 1 89.06 245 GLY A C 1
ATOM 2005 O O . GLY A 1 245 ? 21 43.062 14.953 1 89.06 245 GLY A O 1
ATOM 2006 N N . TYR A 1 246 ? 19.172 42.406 16 1 92.5 246 TYR A N 1
ATOM 2007 C CA . TYR A 1 246 ? 19.594 41.031 16.062 1 92.5 246 TYR A CA 1
ATOM 2008 C C . TYR A 1 246 ? 19.531 40.375 14.68 1 92.5 246 TYR A C 1
ATOM 2010 O O . TYR A 1 246 ? 18.719 40.781 13.836 1 92.5 246 TYR A O 1
ATOM 2018 N N . PRO A 1 247 ? 20.453 39.469 14.422 1 93.06 247 PRO A N 1
ATOM 2019 C CA . PRO A 1 247 ? 20.344 38.719 13.164 1 93.06 247 PRO A CA 1
ATOM 2020 C C . PRO A 1 247 ? 19.047 37.938 13.055 1 93.06 247 PRO A C 1
ATOM 2022 O O . PRO A 1 247 ? 18.328 37.75 14.047 1 93.06 247 PRO A O 1
ATOM 2025 N N . LYS A 1 248 ? 18.797 37.531 11.867 1 92.75 248 LYS A N 1
ATOM 2026 C CA . LYS A 1 248 ? 17.594 36.75 11.641 1 92.75 248 LYS A CA 1
ATOM 2027 C C . LYS A 1 248 ? 17.844 35.25 11.906 1 92.75 248 LYS A C 1
ATOM 2029 O O . LYS A 1 248 ? 18.953 34.781 11.688 1 92.75 248 LYS A O 1
ATOM 2034 N N . LEU A 1 249 ? 16.797 34.625 12.422 1 94 249 LEU A N 1
ATOM 2035 C CA . LEU A 1 249 ? 16.844 33.188 12.57 1 94 249 LEU A CA 1
ATOM 2036 C C . LEU A 1 249 ? 16.812 32.5 11.211 1 94 249 LEU A C 1
ATOM 2038 O O . LEU A 1 249 ? 16.25 33.031 10.25 1 94 249 LEU A O 1
ATOM 2042 N N . GLU A 1 250 ? 17.422 31.328 11.164 1 91.62 250 GLU A N 1
ATOM 2043 C CA . GLU A 1 250 ? 17.469 30.578 9.906 1 91.62 250 GLU A CA 1
ATOM 2044 C C . GLU A 1 250 ? 16.266 29.641 9.773 1 91.62 250 GLU A C 1
ATOM 2046 O O . GLU A 1 250 ? 15.859 29.016 10.75 1 91.62 250 GLU A O 1
ATOM 2051 N N . TYR A 1 251 ? 15.742 29.656 8.539 1 93.31 251 TYR A N 1
ATOM 2052 C CA . TYR A 1 251 ? 14.672 28.719 8.172 1 93.31 251 TYR A CA 1
ATOM 2053 C C . TYR A 1 251 ? 14.977 28.047 6.84 1 93.31 251 TYR A C 1
ATOM 2055 O O . TYR A 1 251 ? 15.703 28.594 6.012 1 93.31 251 TYR A O 1
ATOM 2063 N N . ARG A 1 252 ? 14.469 26.828 6.711 1 93.75 252 ARG A N 1
ATOM 2064 C CA . ARG A 1 252 ? 14.383 26.234 5.379 1 93.75 252 ARG A CA 1
ATOM 2065 C C . ARG A 1 252 ? 13.031 26.531 4.742 1 93.75 252 ARG A C 1
ATOM 2067 O O . ARG A 1 252 ? 12.008 26.562 5.43 1 93.75 252 ARG A O 1
ATOM 2074 N N . SER A 1 253 ? 13.078 26.75 3.48 1 96.25 253 SER A N 1
ATOM 2075 C CA . SER A 1 253 ? 11.859 26.969 2.705 1 96.25 253 SER A CA 1
ATOM 2076 C C . SER A 1 253 ? 11.648 25.844 1.691 1 96.25 253 SER A C 1
ATOM 2078 O O . SER A 1 253 ? 12.445 24.906 1.612 1 96.25 253 SER A O 1
ATOM 2080 N N . VAL A 1 254 ? 10.453 25.859 1.003 1 97.25 254 VAL A N 1
ATOM 2081 C CA . VAL A 1 254 ? 10.117 24.844 0.01 1 97.25 254 VAL A CA 1
ATOM 2082 C C . VAL A 1 254 ? 9.578 25.516 -1.253 1 97.25 254 VAL A C 1
ATOM 2084 O O . VAL A 1 254 ? 8.734 26.406 -1.177 1 97.25 254 VAL A O 1
ATOM 2087 N N . ASN A 1 255 ? 10.164 25.156 -2.326 1 97.25 255 ASN A N 1
ATOM 2088 C CA . ASN A 1 255 ? 9.602 25.516 -3.625 1 97.25 255 ASN A CA 1
ATOM 2089 C C . ASN A 1 255 ? 8.656 24.422 -4.141 1 97.25 255 ASN A C 1
ATOM 2091 O O . ASN A 1 255 ? 9.047 23.266 -4.246 1 97.25 255 ASN A O 1
ATOM 2095 N N . PHE A 1 256 ? 7.43 24.844 -4.512 1 97.81 256 PHE A N 1
ATOM 2096 C CA . PHE A 1 256 ? 6.414 23.906 -4.98 1 97.81 256 PHE A CA 1
ATOM 2097 C C . PHE A 1 256 ? 6.219 24.031 -6.488 1 97.81 256 PHE A C 1
ATOM 2099 O O . PHE A 1 256 ? 5.727 25.062 -6.973 1 97.81 256 PHE A O 1
ATOM 2106 N N . GLU A 1 257 ? 6.578 23.047 -7.203 1 98.12 257 GLU A N 1
ATOM 2107 C CA . GLU A 1 257 ? 6.34 23.016 -8.641 1 98.12 257 GLU A CA 1
ATOM 2108 C C . GLU A 1 257 ? 5.094 22.188 -8.977 1 98.12 257 GLU A C 1
ATOM 2110 O O . GLU A 1 257 ? 5.09 20.969 -8.836 1 98.12 257 GLU A O 1
ATOM 2115 N N . ILE A 1 258 ? 4.082 22.844 -9.531 1 98.38 258 ILE A N 1
ATOM 2116 C CA . ILE A 1 258 ? 2.801 22.203 -9.812 1 98.38 258 ILE A CA 1
ATOM 2117 C C . ILE A 1 258 ? 2.748 21.766 -11.273 1 98.38 258 ILE A C 1
ATOM 2119 O O . ILE A 1 258 ? 3.098 22.531 -12.172 1 98.38 258 ILE A O 1
ATOM 2123 N N . GLN A 1 259 ? 2.381 20.562 -11.5 1 98.25 259 GLN A N 1
ATOM 2124 C CA . GLN A 1 259 ? 2.09 20.031 -12.828 1 98.25 259 GLN A CA 1
ATOM 2125 C C . GLN A 1 259 ? 0.669 19.484 -12.906 1 98.25 259 GLN A C 1
ATOM 2127 O O . GLN A 1 259 ? 0.312 18.562 -12.164 1 98.25 259 GLN A O 1
ATOM 2132 N N . ARG A 1 260 ? -0.137 20.016 -13.773 1 98.06 260 ARG A N 1
ATOM 2133 C CA . ARG A 1 260 ? -1.503 19.578 -14.016 1 98.06 260 ARG A CA 1
ATOM 2134 C C . ARG A 1 260 ? -1.578 18.703 -15.266 1 98.06 260 ARG A C 1
ATOM 2136 O O . ARG A 1 260 ? -1.573 19.219 -16.391 1 98.06 260 ARG A O 1
ATOM 2143 N N . LEU A 1 261 ? -1.699 17.438 -15.094 1 97.38 261 LEU A N 1
ATOM 2144 C CA . LEU A 1 261 ? -1.632 16.453 -16.172 1 97.38 261 LEU A CA 1
ATOM 2145 C C . LEU A 1 261 ? -3.029 16.078 -16.641 1 97.38 261 LEU A C 1
ATOM 2147 O O . LEU A 1 261 ? -3.859 15.633 -15.844 1 97.38 261 LEU A O 1
ATOM 2151 N N . LYS A 1 262 ? -3.256 16.188 -17.938 1 96.19 262 LYS A N 1
ATOM 2152 C CA . LYS A 1 262 ? -4.574 15.891 -18.484 1 96.19 262 LYS A CA 1
ATOM 2153 C C . LYS A 1 262 ? -4.68 14.43 -18.906 1 96.19 262 LYS A C 1
ATOM 2155 O O . LYS A 1 262 ? -3.703 13.844 -19.391 1 96.19 262 LYS A O 1
ATOM 2160 N N . ASN A 1 263 ? -5.781 13.852 -18.688 1 93.38 263 ASN A N 1
ATOM 2161 C CA . ASN A 1 263 ? -6.141 12.508 -19.109 1 93.38 263 ASN A CA 1
ATOM 2162 C C . ASN A 1 263 ? -5.188 11.461 -18.547 1 93.38 263 ASN A C 1
ATOM 2164 O O . ASN A 1 263 ? -4.82 10.508 -19.234 1 93.38 263 ASN A O 1
ATOM 2168 N N . ILE A 1 264 ? -4.699 11.734 -17.484 1 94.75 264 ILE A N 1
ATOM 2169 C CA . ILE A 1 264 ? -3.891 10.805 -16.703 1 94.75 264 ILE A CA 1
ATOM 2170 C C . ILE A 1 264 ? -4.617 10.445 -15.414 1 94.75 264 ILE A C 1
ATOM 2172 O O . ILE A 1 264 ? -4.953 11.32 -14.617 1 94.75 264 ILE A O 1
ATOM 2176 N N . LYS A 1 265 ? -4.824 9.156 -15.25 1 94.12 265 LYS A N 1
ATOM 2177 C CA . LYS A 1 265 ? -5.586 8.742 -14.078 1 94.12 265 LYS A CA 1
ATOM 2178 C C . LYS A 1 265 ? -4.75 8.875 -12.805 1 94.12 265 LYS A C 1
ATOM 2180 O O . LYS A 1 265 ? -5.125 9.609 -11.883 1 94.12 265 LYS A O 1
ATOM 2185 N N . PHE A 1 266 ? -3.617 8.188 -12.82 1 96.38 266 PHE A N 1
ATOM 2186 C CA . PHE A 1 266 ? -2.643 8.336 -11.742 1 96.38 266 PHE A CA 1
ATOM 2187 C C . PHE A 1 266 ? -1.234 8.484 -12.312 1 96.38 266 PHE A C 1
ATOM 2189 O O . PHE A 1 266 ? -0.917 7.922 -13.359 1 96.38 266 PHE A O 1
ATOM 2196 N N . PHE A 1 267 ? -0.433 9.266 -11.633 1 96.94 267 PHE A N 1
ATOM 2197 C CA . PHE A 1 267 ? 0.944 9.508 -12.047 1 96.94 267 PHE A CA 1
ATOM 2198 C C . PHE A 1 267 ? 1.899 8.562 -11.32 1 96.94 267 PHE A C 1
ATOM 2200 O O . PHE A 1 267 ? 2.916 8.148 -11.883 1 96.94 267 PHE A O 1
ATOM 2207 N N . GLN A 1 268 ? 1.608 8.258 -10.078 1 97.25 268 GLN A N 1
ATOM 2208 C CA . GLN A 1 268 ? 2.412 7.375 -9.234 1 97.25 268 GLN A CA 1
ATOM 2209 C C . GLN A 1 268 ? 1.528 6.504 -8.352 1 97.25 268 GLN A C 1
ATOM 2211 O O . GLN A 1 268 ? 0.315 6.711 -8.281 1 97.25 268 GLN A O 1
ATOM 2216 N N . PRO A 1 269 ? 2.102 5.543 -7.609 1 95.44 269 PRO A N 1
ATOM 2217 C CA . PRO A 1 269 ? 1.291 4.496 -6.984 1 95.44 269 PRO A CA 1
ATOM 2218 C C . PRO A 1 269 ? 0.599 4.965 -5.707 1 95.44 269 PRO A C 1
ATOM 2220 O O . PRO A 1 269 ? -0.304 4.289 -5.207 1 95.44 269 PRO A O 1
ATOM 2223 N N . CYS A 1 270 ? 1.031 6.066 -5.129 1 97 270 CYS A N 1
ATOM 2224 C CA . CYS A 1 270 ? 0.388 6.555 -3.914 1 97 270 CYS A CA 1
ATOM 2225 C C . CYS A 1 270 ? 0.511 8.07 -3.805 1 97 270 CYS A C 1
ATOM 2227 O O . CYS A 1 270 ? 1.067 8.719 -4.691 1 97 270 CYS A O 1
ATOM 2229 N N . ALA A 1 271 ? 0.001 8.602 -2.744 1 98.06 271 ALA A N 1
ATOM 2230 C CA . ALA A 1 271 ? -0.122 10.047 -2.596 1 98.06 271 ALA A CA 1
ATOM 2231 C C . ALA A 1 271 ? 1.249 10.703 -2.451 1 98.06 271 ALA A C 1
ATOM 2233 O O . ALA A 1 271 ? 1.474 11.805 -2.955 1 98.06 271 ALA A O 1
ATOM 2234 N N . ALA A 1 272 ? 2.131 10.031 -1.777 1 98.56 272 ALA A N 1
ATOM 2235 C CA . ALA A 1 272 ? 3.455 10.586 -1.51 1 98.56 272 ALA A CA 1
ATOM 2236 C C . ALA A 1 272 ? 4.551 9.602 -1.897 1 98.56 272 ALA A C 1
ATOM 2238 O O . ALA A 1 272 ? 4.59 8.477 -1.395 1 98.56 272 ALA A O 1
ATOM 2239 N N . VAL A 1 273 ? 5.398 10.047 -2.801 1 98.62 273 VAL A N 1
ATOM 2240 C CA . VAL A 1 273 ? 6.555 9.25 -3.191 1 98.62 273 VAL A CA 1
ATOM 2241 C C . VAL A 1 273 ? 7.832 10.062 -2.998 1 98.62 273 VAL A C 1
ATOM 2243 O O . VAL A 1 273 ? 8.023 11.086 -3.648 1 98.62 273 VAL A O 1
ATOM 2246 N N . ASN A 1 274 ? 8.688 9.594 -2.129 1 98.38 274 ASN A N 1
ATOM 2247 C CA . ASN A 1 274 ? 9.984 10.219 -1.884 1 98.38 274 ASN A CA 1
ATOM 2248 C C . ASN A 1 274 ? 11.016 9.789 -2.922 1 98.38 274 ASN A C 1
ATOM 2250 O O . ASN A 1 274 ? 10.953 8.672 -3.445 1 98.38 274 ASN A O 1
ATOM 2254 N N . HIS A 1 275 ? 11.875 10.672 -3.201 1 98.38 275 HIS A N 1
ATOM 2255 C CA . HIS A 1 275 ? 13.031 10.422 -4.051 1 98.38 275 HIS A CA 1
ATOM 2256 C C . HIS A 1 275 ? 14.336 10.711 -3.305 1 98.38 275 HIS A C 1
ATOM 2258 O O . HIS A 1 275 ? 14.953 11.75 -3.512 1 98.38 275 HIS A O 1
ATOM 2264 N N . PRO A 1 276 ? 14.82 9.773 -2.523 1 97.69 276 PRO A N 1
ATOM 2265 C CA . PRO A 1 276 ? 15.914 10.039 -1.587 1 97.69 276 PRO A CA 1
ATOM 2266 C C . PRO A 1 276 ? 17.266 10.195 -2.285 1 97.69 276 PRO A C 1
ATOM 2268 O O . PRO A 1 276 ? 18.172 10.844 -1.755 1 97.69 276 PRO A O 1
ATOM 2271 N N . GLY A 1 277 ? 17.484 9.688 -3.43 1 96.38 277 GLY A N 1
ATOM 2272 C CA . GLY A 1 277 ? 18.766 9.68 -4.105 1 96.38 277 GLY A CA 1
ATOM 2273 C C . GLY A 1 277 ? 19.156 11.039 -4.664 1 96.38 277 GLY A C 1
ATOM 2274 O O . GLY A 1 277 ? 18.328 11.945 -4.719 1 96.38 277 GLY A O 1
ATOM 2275 N N . PRO A 1 278 ? 20.406 11.164 -5 1 96.38 278 PRO A N 1
ATOM 2276 C CA . PRO A 1 278 ? 20.906 12.445 -5.508 1 96.38 278 PRO A CA 1
ATOM 2277 C C . PRO A 1 278 ? 20.5 12.711 -6.953 1 96.38 278 PRO A C 1
ATOM 2279 O O . PRO A 1 278 ? 20.781 13.789 -7.484 1 96.38 278 PRO A O 1
ATOM 2282 N N . GLU A 1 279 ? 19.797 11.82 -7.559 1 95.31 279 GLU A N 1
ATOM 2283 C CA . GLU A 1 279 ? 19.5 11.906 -8.984 1 95.31 279 GLU A CA 1
ATOM 2284 C C . GLU A 1 279 ? 18.469 13 -9.273 1 95.31 279 GLU A C 1
ATOM 2286 O O . GLU A 1 279 ? 18.312 13.43 -10.414 1 95.31 279 GLU A O 1
ATOM 2291 N N . THR A 1 280 ? 17.719 13.43 -8.336 1 96.44 280 THR A N 1
ATOM 2292 C CA . THR A 1 280 ? 16.734 14.492 -8.484 1 96.44 280 THR A CA 1
ATOM 2293 C C . THR A 1 280 ? 16.969 15.602 -7.469 1 96.44 280 THR A C 1
ATOM 2295 O O . THR A 1 280 ? 17.5 15.352 -6.383 1 96.44 280 THR A O 1
ATOM 2298 N N . ALA A 1 281 ? 16.516 16.781 -7.793 1 96.06 281 ALA A N 1
ATOM 2299 C CA . ALA A 1 281 ? 16.656 17.906 -6.879 1 96.06 281 ALA A CA 1
ATOM 2300 C C . ALA A 1 281 ? 15.539 17.922 -5.848 1 96.06 281 ALA A C 1
ATOM 2302 O O . ALA A 1 281 ? 15.734 18.375 -4.715 1 96.06 281 ALA A O 1
ATOM 2303 N N . PHE A 1 282 ? 14.391 17.5 -6.289 1 98.12 282 PHE A N 1
ATOM 2304 C CA . PHE A 1 282 ? 13.25 17.516 -5.379 1 98.12 282 PHE A CA 1
ATOM 2305 C C . PHE A 1 282 ? 13.336 16.375 -4.379 1 98.12 282 PHE A C 1
ATOM 2307 O O . PHE A 1 282 ? 13.969 15.352 -4.645 1 98.12 282 PHE A O 1
ATOM 2314 N N . THR A 1 283 ? 12.703 16.531 -3.246 1 97.94 283 THR A N 1
ATOM 2315 C CA . THR A 1 283 ? 12.68 15.523 -2.189 1 97.94 283 THR A CA 1
ATOM 2316 C C . THR A 1 283 ? 11.547 14.523 -2.426 1 97.94 283 THR A C 1
ATOM 2318 O O . THR A 1 283 ? 11.719 13.32 -2.215 1 97.94 283 THR A O 1
ATOM 2321 N N . ARG A 1 284 ? 10.359 15.062 -2.869 1 98.38 284 ARG A N 1
ATOM 2322 C CA . ARG A 1 284 ? 9.219 14.164 -3.051 1 98.38 284 ARG A CA 1
ATOM 2323 C C . ARG A 1 284 ? 8.227 14.75 -4.047 1 98.38 284 ARG A C 1
ATOM 2325 O O . ARG A 1 284 ? 8.297 15.938 -4.383 1 98.38 284 ARG A O 1
ATOM 2332 N N . ILE A 1 285 ? 7.383 13.898 -4.535 1 98.69 285 ILE A N 1
ATOM 2333 C CA . ILE A 1 285 ? 6.23 14.266 -5.359 1 98.69 285 ILE A CA 1
ATOM 2334 C C . ILE A 1 285 ? 4.941 13.883 -4.637 1 98.69 285 ILE A C 1
ATOM 2336 O O . ILE A 1 285 ? 4.809 12.766 -4.129 1 98.69 285 ILE A O 1
ATOM 2340 N N . ILE A 1 286 ? 4.059 14.844 -4.551 1 98.75 286 ILE A N 1
ATOM 2341 C CA . ILE A 1 286 ? 2.736 14.609 -3.977 1 98.75 286 ILE A CA 1
ATOM 2342 C C . ILE A 1 286 ? 1.692 14.555 -5.09 1 98.75 286 ILE A C 1
ATOM 2344 O O . ILE A 1 286 ? 1.683 15.398 -5.984 1 98.75 286 ILE A O 1
ATOM 2348 N N . GLU A 1 287 ? 0.863 13.516 -5.016 1 98.69 287 GLU A N 1
ATOM 2349 C CA . GLU A 1 287 ? -0.293 13.43 -5.902 1 98.69 287 GLU A CA 1
ATOM 2350 C C . GLU A 1 287 ? -1.598 13.461 -5.113 1 98.69 287 GLU A C 1
ATOM 2352 O O . GLU A 1 287 ? -1.965 12.477 -4.469 1 98.69 287 GLU A O 1
ATOM 2357 N N . TYR A 1 288 ? -2.359 14.445 -5.238 1 97.94 288 TYR A N 1
ATOM 2358 C CA . TYR A 1 288 ? -3.461 14.766 -4.336 1 97.94 288 TYR A CA 1
ATOM 2359 C C . TYR A 1 288 ? -4.699 13.938 -4.676 1 97.94 288 TYR A C 1
ATOM 2361 O O . TYR A 1 288 ? -5.602 13.797 -3.848 1 97.94 288 TYR A O 1
ATOM 2369 N N . LYS A 1 289 ? -4.789 13.461 -5.875 1 97.12 289 LYS A N 1
ATOM 2370 C CA . LYS A 1 289 ? -5.949 12.664 -6.27 1 97.12 289 LYS A CA 1
ATOM 2371 C C . LYS A 1 289 ? -6.129 11.461 -5.352 1 97.12 289 LYS A C 1
ATOM 2373 O O . LYS A 1 289 ? -7.258 11.047 -5.078 1 97.12 289 LYS A O 1
ATOM 2378 N N . HIS A 1 290 ? -5.047 10.891 -4.883 1 97.44 290 HIS A N 1
ATOM 2379 C CA . HIS A 1 290 ? -5.078 9.734 -3.994 1 97.44 290 HIS A CA 1
ATOM 2380 C C . HIS A 1 290 ? -5.809 10.062 -2.693 1 97.44 290 HIS A C 1
ATOM 2382 O O . HIS A 1 290 ? -6.387 9.172 -2.062 1 97.44 290 HIS A O 1
ATOM 2388 N N . LEU A 1 291 ? -5.711 11.297 -2.227 1 97.5 291 LEU A N 1
ATOM 2389 C CA . LEU A 1 291 ? -6.281 11.68 -0.94 1 97.5 291 LEU A CA 1
ATOM 2390 C C . LEU A 1 291 ? -7.805 11.656 -0.992 1 97.5 291 LEU A C 1
ATOM 2392 O O . LEU A 1 291 ? -8.422 12.508 -1.635 1 97.5 291 LEU A O 1
ATOM 2396 N N . LEU A 1 292 ? -8.414 10.664 -0.295 1 92.5 292 LEU A N 1
ATOM 2397 C CA . LEU A 1 292 ? -9.852 10.406 -0.218 1 92.5 292 LEU A CA 1
ATOM 2398 C C . LEU A 1 292 ? -10.414 10.055 -1.591 1 92.5 292 LEU A C 1
ATOM 2400 O O . LEU A 1 292 ? -11.57 10.359 -1.888 1 92.5 292 LEU A O 1
ATOM 2404 N N . ASN A 1 293 ? -9.523 9.648 -2.445 1 92.12 293 ASN A N 1
ATOM 2405 C CA . ASN A 1 293 ? -9.906 9.125 -3.75 1 92.12 293 ASN A CA 1
ATOM 2406 C C . ASN A 1 293 ? -10.758 10.125 -4.531 1 92.12 293 ASN A C 1
ATOM 2408 O O . ASN A 1 293 ? -11.875 9.805 -4.949 1 92.12 293 ASN A O 1
ATOM 2412 N N . GLN A 1 294 ? -10.203 11.219 -4.805 1 95.88 294 GLN A N 1
ATOM 2413 C CA . GLN A 1 294 ? -10.945 12.266 -5.512 1 95.88 294 GLN A CA 1
ATOM 2414 C C . GLN A 1 294 ? -11.211 11.859 -6.957 1 95.88 294 GLN A C 1
ATOM 2416 O O . GLN A 1 294 ? -10.367 11.242 -7.605 1 95.88 294 GLN A O 1
ATOM 2421 N N . ASP A 1 295 ? -12.375 12.258 -7.441 1 93.25 295 ASP A N 1
ATOM 2422 C CA . ASP A 1 295 ? -12.812 11.812 -8.758 1 93.25 295 ASP A CA 1
ATOM 2423 C C . ASP A 1 295 ? -12.492 12.859 -9.828 1 93.25 295 ASP A C 1
ATOM 2425 O O . ASP A 1 295 ? -13.008 13.977 -9.781 1 93.25 295 ASP A O 1
ATOM 2429 N N . SER A 1 296 ? -11.617 12.508 -10.734 1 96 296 SER A N 1
ATOM 2430 C CA . SER A 1 296 ? -11.234 13.328 -11.875 1 96 296 SER A CA 1
ATOM 2431 C C . SER A 1 296 ? -10.602 12.484 -12.977 1 96 296 SER A C 1
ATOM 2433 O O . SER A 1 296 ? -9.859 11.547 -12.688 1 96 296 SER A O 1
ATOM 2435 N N . PRO A 1 297 ? -10.906 12.875 -14.227 1 94.69 297 PRO A N 1
ATOM 2436 C CA . PRO A 1 297 ? -10.227 12.164 -15.312 1 94.69 297 PRO A CA 1
ATOM 2437 C C . PRO A 1 297 ? -8.773 12.609 -15.492 1 94.69 297 PRO A C 1
ATOM 2439 O O . PRO A 1 297 ? -8.062 12.078 -16.344 1 94.69 297 PRO A O 1
ATOM 2442 N N . HIS A 1 298 ? -8.391 13.641 -14.75 1 97.12 298 HIS A N 1
ATOM 2443 C CA . HIS A 1 298 ? -7.047 14.211 -14.766 1 97.12 298 HIS A CA 1
ATOM 2444 C C . HIS A 1 298 ? -6.355 14.016 -13.422 1 97.12 298 HIS A C 1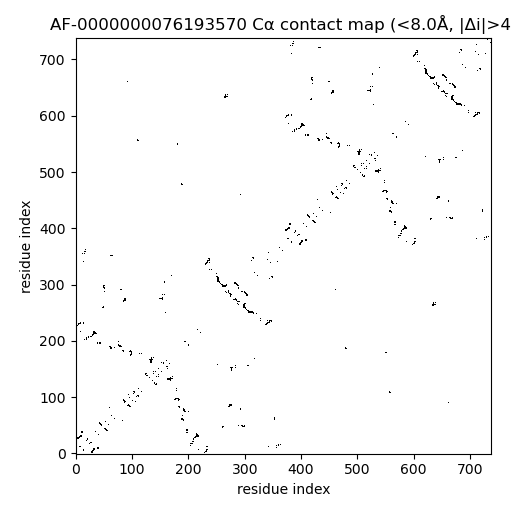
ATOM 2446 O O . HIS A 1 298 ? -6.926 13.414 -12.5 1 97.12 298 HIS A O 1
ATOM 2452 N N . THR A 1 299 ? -5.047 14.398 -13.352 1 97.81 299 THR A N 1
ATOM 2453 C CA . THR A 1 299 ? -4.398 14.398 -12.047 1 97.81 299 THR A CA 1
ATOM 2454 C C . THR A 1 299 ? -3.455 15.586 -11.906 1 97.81 299 THR A C 1
ATOM 2456 O O . THR A 1 299 ? -3.172 16.281 -12.891 1 97.81 299 THR A O 1
ATOM 2459 N N . THR A 1 300 ? -3.15 15.891 -10.688 1 98.38 300 THR A N 1
ATOM 2460 C CA . THR A 1 300 ? -2.258 16.984 -10.344 1 98.38 300 THR A CA 1
ATOM 2461 C C . THR A 1 300 ? -1.174 16.516 -9.375 1 98.38 300 THR A C 1
ATOM 2463 O O . THR A 1 300 ? -1.474 15.914 -8.344 1 98.38 300 THR A O 1
ATOM 2466 N N . ILE A 1 301 ? 0.095 16.797 -9.781 1 98.62 301 ILE A N 1
ATOM 2467 C CA . ILE A 1 301 ? 1.211 16.438 -8.914 1 98.62 301 ILE A CA 1
ATOM 2468 C C . ILE A 1 301 ? 1.996 17.688 -8.531 1 98.62 301 ILE A C 1
ATOM 2470 O O . ILE A 1 301 ? 1.983 18.672 -9.258 1 98.62 301 ILE A O 1
ATOM 2474 N N . ILE A 1 302 ? 2.631 17.688 -7.375 1 98.75 302 ILE A N 1
ATOM 2475 C CA . ILE A 1 302 ? 3.498 18.75 -6.902 1 98.75 302 ILE A CA 1
ATOM 2476 C C . ILE A 1 302 ? 4.859 18.188 -6.512 1 98.75 302 ILE A C 1
ATOM 2478 O O . ILE A 1 302 ? 4.949 17.328 -5.625 1 98.75 302 ILE A O 1
ATOM 2482 N N . SER A 1 303 ? 5.914 18.672 -7.184 1 98.62 303 SER A N 1
ATOM 2483 C CA . SER A 1 303 ? 7.285 18.359 -6.781 1 98.62 303 SER A CA 1
ATOM 2484 C C . SER A 1 303 ? 7.809 19.391 -5.781 1 98.62 303 SER A C 1
ATOM 2486 O O . SER A 1 303 ? 7.695 20.594 -6.004 1 98.62 303 SER A O 1
ATOM 2488 N N . GLU A 1 304 ? 8.367 18.906 -4.719 1 98.44 304 GLU A N 1
ATOM 2489 C CA . GLU A 1 304 ? 8.828 19.781 -3.654 1 98.44 304 GLU A CA 1
ATOM 2490 C C . GLU A 1 304 ? 10.359 19.812 -3.59 1 98.44 304 GLU A C 1
ATOM 2492 O O . GLU A 1 304 ? 11 18.766 -3.455 1 98.44 304 GLU A O 1
ATOM 2497 N N . THR A 1 305 ? 10.914 21 -3.678 1 98 305 THR A N 1
ATOM 2498 C CA . THR A 1 305 ? 12.344 21.219 -3.539 1 98 305 THR A CA 1
ATOM 2499 C C . THR A 1 305 ? 12.641 22.172 -2.391 1 98 305 THR A C 1
ATOM 2501 O O . THR A 1 305 ? 12.164 23.312 -2.389 1 98 305 THR A O 1
ATOM 2504 N N . THR A 1 306 ? 13.43 21.703 -1.473 1 96.5 306 THR A N 1
ATOM 2505 C CA . THR A 1 306 ? 13.766 22.547 -0.339 1 96.5 306 THR A CA 1
ATOM 2506 C C . THR A 1 306 ? 14.859 23.547 -0.715 1 96.5 306 THR A C 1
ATOM 2508 O O . THR A 1 306 ? 15.734 23.234 -1.524 1 96.5 306 THR A O 1
ATOM 2511 N N . CYS A 1 307 ? 14.758 24.766 -0.078 1 94.5 307 CYS A N 1
ATOM 2512 C CA . CYS A 1 307 ? 15.734 25.812 -0.379 1 94.5 307 CYS A CA 1
ATOM 2513 C C . CYS A 1 307 ? 15.945 26.719 0.826 1 94.5 307 CYS A C 1
ATOM 2515 O O . CYS A 1 307 ? 15.312 26.531 1.867 1 94.5 307 CYS A O 1
ATOM 2517 N N . SER A 1 308 ? 16.875 27.672 0.685 1 90.38 308 SER A N 1
ATOM 2518 C CA . SER A 1 308 ? 17.266 28.5 1.814 1 90.38 308 SER A CA 1
ATOM 2519 C C . SER A 1 308 ? 16.484 29.797 1.841 1 90.38 308 SER A C 1
ATOM 2521 O O . SER A 1 308 ? 16.375 30.453 2.883 1 90.38 308 SER A O 1
ATOM 2523 N N . ASP A 1 309 ? 15.875 30.125 0.797 1 90.62 309 ASP A N 1
ATOM 2524 C CA . ASP A 1 309 ? 15.188 31.406 0.721 1 90.62 309 ASP A CA 1
ATOM 2525 C C . ASP A 1 309 ? 13.688 31.219 0.494 1 90.62 309 ASP A C 1
ATOM 2527 O O . ASP A 1 309 ? 13.273 30.25 -0.156 1 90.62 309 ASP A O 1
ATOM 2531 N N . GLY A 1 310 ? 12.891 32.094 1.072 1 91.62 310 GLY A N 1
ATOM 2532 C CA . GLY A 1 310 ? 11.453 32.031 0.908 1 91.62 310 GLY A CA 1
ATOM 2533 C C . GLY A 1 310 ? 10.703 31.984 2.227 1 91.62 310 GLY A C 1
ATOM 2534 O O . GLY A 1 310 ? 11.203 32.469 3.244 1 91.62 310 GLY A O 1
ATOM 2535 N N . ASP A 1 311 ? 9.469 31.516 2.168 1 92.06 311 ASP A N 1
ATOM 2536 C CA . ASP A 1 311 ? 8.648 31.406 3.369 1 92.06 311 ASP A CA 1
ATOM 2537 C C . ASP A 1 311 ? 9.281 30.484 4.398 1 92.06 311 ASP A C 1
ATOM 2539 O O . ASP A 1 311 ? 9.844 29.438 4.039 1 92.06 311 ASP A O 1
ATOM 2543 N N . PRO A 1 312 ? 9.227 30.859 5.629 1 92.88 312 PRO A N 1
ATOM 2544 C CA . PRO A 1 312 ? 9.844 30.047 6.684 1 92.88 312 PRO A CA 1
ATOM 2545 C C . PRO A 1 312 ? 9.016 28.812 7.031 1 92.88 312 PRO A C 1
ATOM 2547 O O . PRO A 1 312 ? 8.078 28.891 7.828 1 92.88 312 PRO A O 1
ATOM 2550 N N . TYR A 1 313 ? 9.414 27.672 6.586 1 92.25 313 TYR A N 1
ATOM 2551 C CA . TYR A 1 313 ? 8.672 26.438 6.836 1 92.25 313 TYR A CA 1
ATOM 2552 C C . TYR A 1 313 ? 9.297 25.641 7.969 1 92.25 313 TYR A C 1
ATOM 2554 O O . TYR A 1 313 ? 8.602 25.156 8.859 1 92.25 313 TYR A O 1
ATOM 2562 N N . TYR A 1 314 ? 10.625 25.516 7.957 1 90.25 314 TYR A N 1
ATOM 2563 C CA . TYR A 1 314 ? 11.289 24.656 8.93 1 90.25 314 TYR A CA 1
ATOM 2564 C C . TYR A 1 314 ? 12.383 25.406 9.664 1 90.25 314 TYR A C 1
ATOM 2566 O O . TYR A 1 314 ? 13.352 25.875 9.055 1 90.25 314 TYR A O 1
ATOM 2574 N N . PRO A 1 315 ? 12.25 25.5 10.977 1 89.88 315 PRO A N 1
ATOM 2575 C CA . PRO A 1 315 ? 13.391 26 11.75 1 89.88 315 PRO A CA 1
ATOM 2576 C C . PRO A 1 315 ? 14.617 25.109 11.656 1 89.88 315 PRO A C 1
ATOM 2578 O O . PRO A 1 315 ? 14.484 23.875 11.57 1 89.88 315 PRO A O 1
ATOM 2581 N N . VAL A 1 316 ? 15.734 25.688 11.672 1 88 316 VAL A N 1
ATOM 2582 C CA . VAL A 1 316 ? 16.984 24.938 11.578 1 88 316 VAL A CA 1
ATOM 2583 C C . VAL A 1 316 ? 17.594 24.781 12.969 1 88 316 VAL A C 1
ATOM 2585 O O . VAL A 1 316 ? 18.203 25.719 13.484 1 88 316 VAL A O 1
ATOM 2588 N N . PRO A 1 317 ? 17.516 23.562 13.438 1 82.38 317 PRO A N 1
ATOM 2589 C CA . PRO A 1 317 ? 18.031 23.391 14.797 1 82.38 317 PRO A CA 1
ATOM 2590 C C . PRO A 1 317 ? 19.547 23.266 14.844 1 82.38 317 PRO A C 1
ATOM 2592 O O . PRO A 1 317 ? 20.094 22.266 14.375 1 82.38 317 PRO A O 1
ATOM 2595 N N . ASN A 1 318 ? 20.234 24.219 15.258 1 83.31 318 ASN A N 1
ATOM 2596 C CA . ASN A 1 318 ? 21.672 24.219 15.547 1 83.31 318 ASN A CA 1
ATOM 2597 C C . ASN A 1 318 ? 22 25.156 16.703 1 83.31 318 ASN A C 1
ATOM 2599 O O . ASN A 1 318 ? 21.141 25.875 17.203 1 83.31 318 ASN A O 1
ATOM 2603 N N . LYS A 1 319 ? 23.203 25.016 17.141 1 84.56 319 LYS A N 1
ATOM 2604 C CA . LYS A 1 319 ? 23.609 25.75 18.328 1 84.56 319 LYS A CA 1
ATOM 2605 C C . LYS A 1 319 ? 23.422 27.25 18.141 1 84.56 319 LYS A C 1
ATOM 2607 O O . LYS A 1 319 ? 22.859 27.938 19.016 1 84.56 319 LYS A O 1
ATOM 2612 N N . ARG A 1 320 ? 23.844 27.734 17.062 1 89.31 320 ARG A N 1
ATOM 2613 C CA . ARG A 1 320 ? 23.75 29.172 16.781 1 89.31 320 ARG A CA 1
ATOM 2614 C C . ARG A 1 320 ? 22.297 29.641 16.828 1 89.31 320 ARG A C 1
ATOM 2616 O O . ARG A 1 320 ? 21.984 30.641 17.5 1 89.31 320 ARG A O 1
ATOM 2623 N N . ASN A 1 321 ? 21.422 29.031 16.156 1 90.94 321 ASN A N 1
ATOM 2624 C CA . ASN A 1 321 ? 20.016 29.406 16.094 1 90.94 321 ASN A CA 1
ATOM 2625 C C . ASN A 1 321 ? 19.328 29.266 17.438 1 90.94 321 ASN A C 1
ATOM 2627 O O . ASN A 1 321 ? 18.453 30.062 17.781 1 90.94 321 ASN A O 1
ATOM 2631 N N . MET A 1 322 ? 19.688 28.312 18.172 1 90 322 MET A N 1
ATOM 2632 C CA . MET A 1 322 ? 19.078 28.109 19.484 1 90 322 MET A CA 1
ATOM 2633 C C . MET A 1 322 ? 19.484 29.219 20.453 1 90 322 MET A C 1
ATOM 2635 O O . MET A 1 322 ? 18.641 29.719 21.203 1 90 322 MET A O 1
ATOM 2639 N N . GLU A 1 323 ? 20.703 29.562 20.391 1 94.44 323 GLU A N 1
ATOM 2640 C CA . GLU A 1 323 ? 21.172 30.688 21.203 1 94.44 323 GLU A CA 1
ATOM 2641 C C . GLU A 1 323 ? 20.5 31.984 20.797 1 94.44 323 GLU A C 1
ATOM 2643 O O . GLU A 1 323 ? 20.109 32.781 21.656 1 94.44 323 GLU A O 1
ATOM 2648 N N . LEU A 1 324 ? 20.453 32.156 19.547 1 95.69 324 LEU A N 1
ATOM 2649 C CA . LEU A 1 324 ? 19.812 33.375 19.031 1 95.69 324 LEU A CA 1
ATOM 2650 C C . LEU A 1 324 ? 18.344 33.406 19.422 1 95.69 324 LEU A C 1
ATOM 2652 O O . LEU A 1 324 ? 17.828 34.469 19.781 1 95.69 324 LEU A O 1
ATOM 2656 N N . TYR A 1 325 ? 17.672 32.375 19.344 1 95.44 325 TYR A N 1
ATOM 2657 C CA . TYR A 1 325 ? 16.266 32.312 19.75 1 95.44 325 TYR A CA 1
ATOM 2658 C C . TYR A 1 325 ? 16.094 32.688 21.219 1 95.44 325 TYR A C 1
ATOM 2660 O O . TYR A 1 325 ? 15.141 33.375 21.578 1 95.44 325 TYR A O 1
ATOM 2668 N N . GLU A 1 326 ? 16.938 32.188 22.031 1 96.12 326 GLU A N 1
ATOM 2669 C CA . GLU A 1 326 ? 16.875 32.531 23.453 1 96.12 326 GLU A CA 1
ATOM 2670 C C . GLU A 1 326 ? 16.984 34.031 23.688 1 96.12 326 GLU A C 1
ATOM 2672 O O . GLU A 1 326 ? 16.359 34.562 24.594 1 96.12 326 GLU A O 1
ATOM 2677 N N . GLN A 1 327 ? 17.734 34.625 22.906 1 95.88 327 GLN A N 1
ATOM 2678 C CA . GLN A 1 327 ? 17.844 36.094 22.984 1 95.88 327 GLN A CA 1
ATOM 2679 C C . GLN A 1 327 ? 16.516 36.75 22.609 1 95.88 327 GLN A C 1
ATOM 2681 O O . GLN A 1 327 ? 16.062 37.656 23.297 1 95.88 327 GLN A O 1
ATOM 2686 N N . TYR A 1 328 ? 15.945 36.281 21.531 1 96.38 328 TYR A N 1
ATOM 2687 C CA . TYR A 1 328 ? 14.641 36.812 21.141 1 96.38 328 TYR A CA 1
ATOM 2688 C C . TYR A 1 328 ? 13.594 36.531 22.219 1 96.38 328 TYR A C 1
ATOM 2690 O O . TYR A 1 328 ? 12.758 37.375 22.516 1 96.38 328 TYR A O 1
ATOM 2698 N N . LYS A 1 329 ? 13.625 35.375 22.766 1 95.44 329 LYS A N 1
ATOM 2699 C CA . LYS A 1 329 ? 12.688 34.969 23.812 1 95.44 329 LYS A CA 1
ATOM 2700 C C . LYS A 1 329 ? 12.781 35.906 25.016 1 95.44 329 LYS A C 1
ATOM 2702 O O . LYS A 1 329 ? 11.758 36.281 25.578 1 95.44 329 LYS A O 1
ATOM 2707 N N . ALA A 1 330 ? 13.938 36.312 25.391 1 95.62 330 ALA A N 1
ATOM 2708 C CA . ALA A 1 330 ? 14.141 37.25 26.484 1 95.62 330 ALA A CA 1
ATOM 2709 C C . ALA A 1 330 ? 13.469 38.562 26.203 1 95.62 330 ALA A C 1
ATOM 2711 O O . ALA A 1 330 ? 12.953 39.219 27.109 1 95.62 330 ALA A O 1
ATOM 2712 N N . LEU A 1 331 ? 13.508 38.969 24.984 1 95.19 331 LEU A N 1
ATOM 2713 C CA . LEU A 1 331 ? 12.852 40.219 24.609 1 95.19 331 LEU A CA 1
ATOM 2714 C C . LEU A 1 331 ? 11.336 40.125 24.766 1 95.19 331 LEU A C 1
ATOM 2716 O O . LEU A 1 331 ? 10.68 41.062 25.172 1 95.19 331 LEU A O 1
ATOM 2720 N N . THR A 1 332 ? 10.75 39 24.406 1 94.75 332 THR A N 1
ATOM 2721 C CA . THR A 1 332 ? 9.305 38.781 24.5 1 94.75 332 THR A CA 1
ATOM 2722 C C . THR A 1 332 ? 8.828 38.906 25.938 1 94.75 332 THR A C 1
ATOM 2724 O O . THR A 1 332 ? 7.711 39.375 26.188 1 94.75 332 THR A O 1
ATOM 2727 N N . GLU A 1 333 ? 9.609 38.531 26.859 1 92.12 333 GLU A N 1
ATOM 2728 C CA . GLU A 1 333 ? 9.258 38.531 28.266 1 92.12 333 GLU A CA 1
ATOM 2729 C C . GLU A 1 333 ? 9.117 39.969 28.797 1 92.12 333 GLU A C 1
ATOM 2731 O O . GLU A 1 333 ? 8.461 40.188 29.812 1 92.12 333 GLU A O 1
ATOM 2736 N N . LYS A 1 334 ? 9.625 40.844 28.094 1 91.94 334 LYS A N 1
ATOM 2737 C CA . LYS A 1 334 ? 9.578 42.219 28.516 1 91.94 334 LYS A CA 1
ATOM 2738 C C . LYS A 1 334 ? 8.336 42.906 27.969 1 91.94 334 LYS A C 1
ATOM 2740 O O . LYS A 1 334 ? 7.969 44 28.422 1 91.94 334 LYS A O 1
ATOM 2745 N N . GLU A 1 335 ? 7.805 42.312 26.984 1 90.19 335 GLU A N 1
ATOM 2746 C CA . GLU A 1 335 ? 6.609 42.906 26.375 1 90.19 335 GLU A CA 1
ATOM 2747 C C . GLU A 1 335 ? 5.387 42.688 27.281 1 90.19 335 GLU A C 1
ATOM 2749 O O . GLU A 1 335 ? 5.211 41.625 27.859 1 90.19 335 GLU A O 1
ATOM 2754 N N . ARG A 1 336 ? 4.672 43.875 27.391 1 87.62 336 ARG A N 1
ATOM 2755 C CA . ARG A 1 336 ? 3.439 43.812 28.172 1 87.62 336 ARG A CA 1
ATOM 2756 C C . ARG A 1 336 ? 2.225 43.688 27.25 1 87.62 336 ARG A C 1
ATOM 2758 O O . ARG A 1 336 ? 2.172 44.281 26.188 1 87.62 336 ARG A O 1
ATOM 2765 N N . ASN A 1 337 ? 1.282 42.844 27.453 1 89.81 337 ASN A N 1
ATOM 2766 C CA . ASN A 1 337 ? 0.002 42.625 26.781 1 89.81 337 ASN A CA 1
ATOM 2767 C C . ASN A 1 337 ? 0.182 41.969 25.422 1 89.81 337 ASN A C 1
ATOM 2769 O O . ASN A 1 337 ? -0.655 42.156 24.531 1 89.81 337 ASN A O 1
ATOM 2773 N N . ILE A 1 338 ? 1.38 41.438 25.141 1 93.81 338 ILE A N 1
ATOM 2774 C CA . ILE A 1 338 ? 1.621 40.719 23.906 1 93.81 338 ILE A CA 1
ATOM 2775 C C . ILE A 1 338 ? 1.905 39.25 24.203 1 93.81 338 ILE A C 1
ATOM 2777 O O . ILE A 1 338 ? 2.723 38.938 25.078 1 93.81 338 ILE A O 1
ATOM 2781 N N . ASN A 1 339 ? 1.187 38.406 23.531 1 95.5 339 ASN A N 1
ATOM 2782 C CA . ASN A 1 339 ? 1.344 36.969 23.672 1 95.5 339 ASN A CA 1
ATOM 2783 C C . ASN A 1 339 ? 1.923 36.344 22.406 1 95.5 339 ASN A C 1
ATOM 2785 O O . ASN A 1 339 ? 1.334 36.438 21.328 1 95.5 339 ASN A O 1
ATOM 2789 N N . PHE A 1 340 ? 3.074 35.656 22.547 1 95.75 340 PHE A N 1
ATOM 2790 C CA . PHE A 1 340 ? 3.736 35.031 21.422 1 95.75 340 PHE A CA 1
ATOM 2791 C C . PHE A 1 340 ? 3.426 33.531 21.391 1 95.75 340 PHE A C 1
ATOM 2793 O O . PHE A 1 340 ? 3.816 32.781 22.312 1 95.75 340 PHE A O 1
ATOM 2800 N N . VAL A 1 341 ? 2.74 33.062 20.312 1 94.75 341 VAL A N 1
ATOM 2801 C CA . VAL A 1 341 ? 2.283 31.672 20.25 1 94.75 341 VAL A CA 1
ATOM 2802 C C . VAL A 1 341 ? 2.438 31.141 18.828 1 94.75 341 VAL A C 1
ATOM 2804 O O . VAL A 1 341 ? 2.457 31.906 17.875 1 94.75 341 VAL A O 1
ATOM 2807 N N . GLY A 1 342 ? 2.625 29.781 18.766 1 93.06 342 GLY A N 1
ATOM 2808 C CA . GLY A 1 342 ? 2.643 29.156 17.438 1 93.06 342 GLY A CA 1
ATOM 2809 C C . GLY A 1 342 ? 4.035 28.75 16.984 1 93.06 342 GLY A C 1
ATOM 2810 O O . GLY A 1 342 ? 5.016 29 17.703 1 93.06 342 GLY A O 1
ATOM 2811 N N . ARG A 1 343 ? 4.129 28.234 15.781 1 90.62 343 ARG A N 1
ATOM 2812 C CA . ARG A 1 343 ? 5.336 27.625 15.227 1 90.62 343 ARG A CA 1
ATOM 2813 C C . ARG A 1 343 ? 6.441 28.656 15.055 1 90.62 343 ARG A C 1
ATOM 2815 O O . ARG A 1 343 ? 7.562 28.469 15.531 1 90.62 343 ARG A O 1
ATOM 2822 N N . LEU A 1 344 ? 6.141 29.75 14.477 1 93 344 LEU A N 1
ATOM 2823 C CA . LEU A 1 344 ? 7.156 30.734 14.102 1 93 344 LEU A CA 1
ATOM 2824 C C . LEU A 1 344 ? 7.555 31.594 15.297 1 93 344 LEU A C 1
ATOM 2826 O O . LEU A 1 344 ? 8.734 31.891 15.477 1 93 344 LEU A O 1
ATOM 2830 N N . ALA A 1 345 ? 6.539 31.891 16.109 1 94.12 345 ALA A N 1
ATOM 2831 C CA . ALA A 1 345 ? 6.836 32.719 17.266 1 94.12 345 ALA A CA 1
ATOM 2832 C C . ALA A 1 345 ? 7.641 31.938 18.312 1 94.12 345 ALA A C 1
ATOM 2834 O O . ALA A 1 345 ? 8.422 32.531 19.062 1 94.12 345 ALA A O 1
ATOM 2835 N N . SER A 1 346 ? 7.484 30.641 18.312 1 93.12 346 SER A N 1
ATOM 2836 C CA . SER A 1 346 ? 8.172 29.812 19.297 1 93.12 346 SER A CA 1
ATOM 2837 C C . SER A 1 346 ? 9.391 29.125 18.672 1 93.12 346 SER A C 1
ATOM 2839 O O . SER A 1 346 ? 10.102 28.375 19.344 1 93.12 346 SER A O 1
ATOM 2841 N N . TYR A 1 347 ? 9.672 29.312 17.391 1 93.62 347 TYR A N 1
ATOM 2842 C CA . TYR A 1 347 ? 10.758 28.703 16.625 1 93.62 347 TYR A CA 1
ATOM 2843 C C . TYR A 1 347 ? 10.789 27.203 16.828 1 93.62 347 TYR A C 1
ATOM 2845 O O . TYR A 1 347 ? 11.836 26.625 17.156 1 93.62 347 TYR A O 1
ATOM 2853 N N . LYS A 1 348 ? 9.617 26.594 16.75 1 88.06 348 LYS A N 1
ATOM 2854 C CA . LYS A 1 348 ? 9.453 25.141 16.891 1 88.06 348 LYS A CA 1
ATOM 2855 C C . LYS A 1 348 ? 8.711 24.562 15.688 1 88.06 348 LYS A C 1
ATOM 2857 O O . LYS A 1 348 ? 7.93 25.25 15.031 1 88.06 348 LYS A O 1
ATOM 2862 N N . CYS A 1 349 ? 9.031 23.297 15.469 1 83.25 349 CYS A N 1
ATOM 2863 C CA . CYS A 1 349 ? 8.328 22.594 14.398 1 83.25 349 CYS A CA 1
ATOM 2864 C C . CYS A 1 349 ? 7.137 21.812 14.945 1 83.25 349 CYS A C 1
ATOM 2866 O O . CYS A 1 349 ? 7.266 20.641 15.297 1 83.25 349 CYS A O 1
ATOM 2868 N N . PHE A 1 350 ? 5.934 22.453 14.938 1 88.69 350 PHE A N 1
ATOM 2869 C CA . PHE A 1 350 ? 4.723 21.812 15.453 1 88.69 350 PHE A CA 1
ATOM 2870 C C . PHE A 1 350 ? 3.961 21.125 14.328 1 88.69 350 PHE A C 1
ATOM 2872 O O . PHE A 1 350 ? 3.826 21.656 13.234 1 88.69 350 PHE A O 1
ATOM 2879 N N . ASN A 1 351 ? 3.455 19.953 14.688 1 93.69 351 ASN A N 1
ATOM 2880 C CA . ASN A 1 351 ? 2.375 19.391 13.883 1 93.69 351 ASN A CA 1
ATOM 2881 C C . ASN A 1 351 ? 1.052 20.094 14.141 1 93.69 351 ASN A C 1
ATOM 2883 O O . ASN A 1 351 ? 0.943 20.891 15.078 1 93.69 351 ASN A O 1
ATOM 2887 N N . MET A 1 352 ? 0.11 19.797 13.352 1 97.75 352 MET A N 1
ATOM 2888 C CA . MET A 1 352 ? -1.184 20.469 13.484 1 97.75 352 MET A CA 1
ATOM 2889 C C . MET A 1 352 ? -1.78 20.234 14.867 1 97.75 352 MET A C 1
ATOM 2891 O O . MET A 1 352 ? -2.275 21.156 15.5 1 97.75 352 MET A O 1
ATOM 2895 N N . ASP A 1 353 ? -1.745 18.969 15.297 1 98 353 ASP A N 1
ATOM 2896 C CA . ASP A 1 353 ? -2.334 18.656 16.594 1 98 353 ASP A CA 1
ATOM 2897 C C . ASP A 1 353 ? -1.604 19.375 17.719 1 98 353 ASP A C 1
ATOM 2899 O O . ASP A 1 353 ? -2.234 19.859 18.672 1 98 353 ASP A O 1
ATOM 2903 N N . GLN A 1 354 ? -0.343 19.469 17.594 1 96.94 354 GLN A N 1
ATOM 2904 C CA . GLN A 1 354 ? 0.456 20.156 18.609 1 96.94 354 GLN A CA 1
ATOM 2905 C C . GLN A 1 354 ? 0.142 21.656 18.625 1 96.94 354 GLN A C 1
ATOM 2907 O O . GLN A 1 354 ? 0.081 22.266 19.703 1 96.94 354 GLN A O 1
ATOM 2912 N N . SER A 1 355 ? -0.01 22.234 17.484 1 97.19 355 SER A N 1
ATOM 2913 C CA . SER A 1 355 ? -0.376 23.641 17.406 1 97.19 355 SER A CA 1
ATOM 2914 C C . SER A 1 355 ? -1.712 23.906 18.078 1 97.19 355 SER A C 1
ATOM 2916 O O . SER A 1 355 ? -1.848 24.875 18.828 1 97.19 355 SER A O 1
ATOM 2918 N N . ILE A 1 356 ? -2.65 23.047 17.844 1 98.25 356 ILE A N 1
ATOM 2919 C CA . ILE A 1 356 ? -3.979 23.188 18.438 1 98.25 356 ILE A CA 1
ATOM 2920 C C . ILE A 1 356 ? -3.895 23.016 19.953 1 98.25 356 ILE A C 1
ATOM 2922 O O . ILE A 1 356 ? -4.418 23.844 20.703 1 98.25 356 ILE A O 1
ATOM 2926 N N . LEU A 1 357 ? -3.193 21.984 20.328 1 97.88 357 LEU A N 1
ATOM 2927 C CA . LEU A 1 357 ? -3.074 21.719 21.75 1 97.88 357 LEU A CA 1
ATOM 2928 C C . LEU A 1 357 ? -2.361 22.859 22.469 1 97.88 357 LEU A C 1
ATOM 2930 O O . LEU A 1 357 ? -2.793 23.297 23.531 1 97.88 357 LEU A O 1
ATOM 2934 N N . ASN A 1 358 ? -1.283 23.281 21.906 1 96.81 358 ASN A N 1
ATOM 2935 C CA . ASN A 1 358 ? -0.536 24.406 22.469 1 96.81 358 ASN A CA 1
ATOM 2936 C C . ASN A 1 358 ? -1.409 25.641 22.609 1 96.81 358 ASN A C 1
ATOM 2938 O O . ASN A 1 358 ? -1.359 26.328 23.641 1 96.81 358 ASN A O 1
ATOM 2942 N N . ALA A 1 359 ? -2.178 25.969 21.672 1 97.62 359 ALA A N 1
ATOM 2943 C CA . ALA A 1 359 ? -3.068 27.141 21.688 1 97.62 359 ALA A CA 1
ATOM 2944 C C . ALA A 1 359 ? -4.117 27 22.797 1 97.62 359 ALA A C 1
ATOM 2946 O O . ALA A 1 359 ? -4.344 27.938 23.562 1 97.62 359 ALA A O 1
ATOM 2947 N N . LEU A 1 360 ? -4.695 25.812 22.875 1 97.38 360 LEU A N 1
ATOM 2948 C CA . LEU A 1 360 ? -5.723 25.578 23.891 1 97.38 360 LEU A CA 1
ATOM 2949 C C . LEU A 1 360 ? -5.137 25.672 25.297 1 97.38 360 LEU A C 1
ATOM 2951 O O . LEU A 1 360 ? -5.715 26.328 26.156 1 97.38 360 LEU A O 1
ATOM 2955 N N . GLU A 1 361 ? -4.027 25.078 25.469 1 96.56 361 GLU A N 1
ATOM 2956 C CA . GLU A 1 361 ? -3.383 25.094 26.781 1 96.56 361 GLU A CA 1
ATOM 2957 C C . GLU A 1 361 ? -2.932 26.5 27.156 1 96.56 361 GLU A C 1
ATOM 2959 O O . GLU A 1 361 ? -3.008 26.891 28.312 1 96.56 361 GLU A O 1
ATOM 2964 N N . TYR A 1 362 ? -2.416 27.203 26.203 1 96.12 362 TYR A N 1
ATOM 2965 C CA . TYR A 1 362 ? -2.033 28.594 26.453 1 96.12 362 TYR A CA 1
ATOM 2966 C C . TYR A 1 362 ? -3.229 29.406 26.922 1 96.12 362 TYR A C 1
ATOM 2968 O O . TYR A 1 362 ? -3.119 30.188 27.875 1 96.12 362 TYR A O 1
ATOM 2976 N N . CYS A 1 363 ? -4.367 29.266 26.312 1 96.25 363 CYS A N 1
ATOM 2977 C CA . CYS A 1 363 ? -5.586 29.984 26.672 1 96.25 363 CYS A CA 1
ATOM 2978 C C . CYS A 1 363 ? -6.023 29.625 28.094 1 96.25 363 CYS A C 1
ATOM 2980 O O . CYS A 1 363 ? -6.395 30.5 28.875 1 96.25 363 CYS A O 1
ATOM 2982 N N . ASP A 1 364 ? -5.902 28.344 28.391 1 95.12 364 ASP A N 1
ATOM 2983 C CA . ASP A 1 364 ? -6.281 27.875 29.719 1 95.12 364 ASP A CA 1
ATOM 2984 C C . ASP A 1 364 ? -5.426 28.547 30.797 1 95.12 364 ASP A C 1
ATOM 2986 O O . ASP A 1 364 ? -5.93 28.891 31.875 1 95.12 364 ASP A O 1
ATOM 2990 N N . SER A 1 365 ? -4.199 28.734 30.469 1 93.38 365 SER A N 1
ATOM 2991 C CA . SER A 1 365 ? -3.236 29.188 31.469 1 93.38 365 SER A CA 1
ATOM 2992 C C . SER A 1 365 ? -3.199 30.703 31.562 1 93.38 365 SER A C 1
ATOM 2994 O O . SER A 1 365 ? -2.941 31.266 32.625 1 93.38 365 SER A O 1
ATOM 2996 N N . ASN A 1 366 ? -3.43 31.406 30.484 1 90.31 366 ASN A N 1
ATOM 2997 C CA . ASN A 1 366 ? -3.129 32.844 30.453 1 90.31 366 ASN A CA 1
ATOM 2998 C C . ASN A 1 366 ? -4.402 33.688 30.391 1 90.31 366 ASN A C 1
ATOM 3000 O O . ASN A 1 366 ? -4.371 34.875 30.656 1 90.31 366 ASN A O 1
ATOM 3004 N N . PHE A 1 367 ? -5.477 33.094 30.094 1 88.62 367 PHE A N 1
ATOM 3005 C CA . PHE A 1 367 ? -6.711 33.875 29.984 1 88.62 367 PHE A CA 1
ATOM 3006 C C . PHE A 1 367 ? -7.789 33.312 30.906 1 88.62 367 PHE A C 1
ATOM 3008 O O . PHE A 1 367 ? -8.977 33.312 30.547 1 88.62 367 PHE A O 1
ATOM 3015 N N . SER A 1 368 ? -7.305 32.625 32 1 71.94 368 SER A N 1
ATOM 3016 C CA . SER A 1 368 ? -8.234 32.094 33 1 71.94 368 SER A CA 1
ATOM 3017 C C . SER A 1 368 ? -9.125 33.219 33.562 1 71.94 368 SER A C 1
ATOM 3019 O O . SER A 1 368 ? -8.727 34.375 33.625 1 71.94 368 SER A O 1
ATOM 3021 N N . ILE A 1 369 ? -10.484 32.844 33.781 1 62.97 369 ILE A N 1
ATOM 3022 C CA . ILE A 1 369 ? -11.43 33.75 34.438 1 62.97 369 ILE A CA 1
ATOM 3023 C C . ILE A 1 369 ? -11.008 34 35.875 1 62.97 369 ILE A C 1
ATOM 3025 O O . ILE A 1 369 ? -10.609 33.062 36.562 1 62.97 369 ILE A O 1
ATOM 3029 N N . MET B 1 1 ? 12.883 -41.938 -32.938 1 54.28 1 MET B N 1
ATOM 3030 C CA . MET B 1 1 ? 13.711 -42.219 -31.766 1 54.28 1 MET B CA 1
ATOM 3031 C C . MET B 1 1 ? 12.852 -42.656 -30.578 1 54.28 1 MET B C 1
ATOM 3033 O O . MET B 1 1 ? 11.695 -42.25 -30.469 1 54.28 1 MET B O 1
ATOM 3037 N N . SER B 1 2 ? 13.156 -43.719 -29.875 1 78.81 2 SER B N 1
ATOM 3038 C CA . SER B 1 2 ? 12.414 -44.375 -28.812 1 78.81 2 SER B CA 1
ATOM 3039 C C . SER B 1 2 ? 12.258 -43.469 -27.594 1 78.81 2 SER B C 1
ATOM 3041 O O . SER B 1 2 ? 13.219 -42.812 -27.172 1 78.81 2 SER B O 1
ATOM 3043 N N . THR B 1 3 ? 11.055 -43 -27.234 1 90 3 THR B N 1
ATOM 3044 C CA . THR B 1 3 ? 10.703 -42.188 -26.094 1 90 3 THR B CA 1
ATOM 3045 C C . THR B 1 3 ? 10.406 -43.031 -24.859 1 90 3 THR B C 1
ATOM 3047 O O . THR B 1 3 ? 9.602 -43.969 -24.938 1 90 3 THR B O 1
ATOM 3050 N N . ASP B 1 4 ? 11.188 -42.75 -23.828 1 94.44 4 ASP B N 1
ATOM 3051 C CA . ASP B 1 4 ? 10.961 -43.5 -22.609 1 94.44 4 ASP B CA 1
ATOM 3052 C C . ASP B 1 4 ? 9.719 -43 -21.875 1 94.44 4 ASP B C 1
ATOM 3054 O O . ASP B 1 4 ? 8.922 -43.812 -21.375 1 94.44 4 ASP B O 1
ATOM 3058 N N . TYR B 1 5 ? 9.617 -41.719 -21.844 1 96.19 5 TYR B N 1
ATOM 3059 C CA . TYR B 1 5 ? 8.5 -41.094 -21.141 1 96.19 5 TYR B CA 1
ATOM 3060 C C . TYR B 1 5 ? 7.773 -40.094 -22.047 1 96.19 5 TYR B C 1
ATOM 3062 O O . TYR B 1 5 ? 8.406 -39.312 -22.766 1 96.19 5 TYR B O 1
ATOM 3070 N N . LEU B 1 6 ? 6.453 -40.188 -22.078 1 96.75 6 LEU B N 1
ATOM 3071 C CA . LEU B 1 6 ? 5.594 -39.188 -22.688 1 96.75 6 LEU B CA 1
ATOM 3072 C C . LEU B 1 6 ? 4.93 -38.312 -21.609 1 96.75 6 LEU B C 1
ATOM 3074 O O . LEU B 1 6 ? 4.133 -38.812 -20.812 1 96.75 6 LEU B O 1
ATOM 3078 N N . VAL B 1 7 ? 5.305 -37.062 -21.562 1 97.75 7 VAL B N 1
ATOM 3079 C CA . VAL B 1 7 ? 4.707 -36.125 -20.625 1 97.75 7 VAL B CA 1
ATOM 3080 C C . VAL B 1 7 ? 3.641 -35.281 -21.328 1 97.75 7 VAL B C 1
ATOM 3082 O O . VAL B 1 7 ? 3.93 -34.594 -22.312 1 97.75 7 VAL B O 1
ATOM 3085 N N . VAL B 1 8 ? 2.439 -35.375 -20.812 1 97.38 8 VAL B N 1
ATOM 3086 C CA . VAL B 1 8 ? 1.315 -34.656 -21.406 1 97.38 8 VAL B CA 1
ATOM 3087 C C . VAL B 1 8 ? 1.019 -33.406 -20.578 1 97.38 8 VAL B C 1
ATOM 3089 O O . VAL B 1 8 ? 0.493 -33.5 -19.469 1 97.38 8 VAL B O 1
ATOM 3092 N N . GLY B 1 9 ? 1.245 -32.219 -21.203 1 97.38 9 GLY B N 1
ATOM 3093 C CA . GLY B 1 9 ? 1.124 -30.938 -20.531 1 97.38 9 GLY B CA 1
ATOM 3094 C C . GLY B 1 9 ? 2.463 -30.297 -20.219 1 97.38 9 GLY B C 1
ATOM 3095 O O . GLY B 1 9 ? 3.289 -30.891 -19.516 1 97.38 9 GLY B O 1
ATOM 3096 N N . CYS B 1 10 ? 2.605 -29.125 -20.703 1 97.75 10 CYS B N 1
ATOM 3097 C CA . CYS B 1 10 ? 3.857 -28.391 -20.516 1 97.75 10 CYS B CA 1
ATOM 3098 C C . CYS B 1 10 ? 3.713 -27.328 -19.438 1 97.75 10 CYS B C 1
ATOM 3100 O O . CYS B 1 10 ? 4.277 -26.234 -19.562 1 97.75 10 CYS B O 1
ATOM 3102 N N . GLY B 1 11 ? 2.877 -27.531 -18.438 1 97.44 11 GLY B N 1
ATOM 3103 C CA . GLY B 1 11 ? 2.797 -26.688 -17.25 1 97.44 11 GLY B CA 1
ATOM 3104 C C . GLY B 1 11 ? 3.846 -27.031 -16.219 1 97.44 11 GLY B C 1
ATOM 3105 O O . GLY B 1 11 ? 4.84 -27.688 -16.516 1 97.44 11 GLY B O 1
ATOM 3106 N N . LEU B 1 12 ? 3.605 -26.578 -15.008 1 97.94 12 LEU B N 1
ATOM 3107 C CA . LEU B 1 12 ? 4.602 -26.719 -13.953 1 97.94 12 LEU B CA 1
ATOM 3108 C C . LEU B 1 12 ? 4.879 -28.188 -13.648 1 97.94 12 LEU B C 1
ATOM 3110 O O . LEU B 1 12 ? 6.035 -28.625 -13.648 1 97.94 12 LEU B O 1
ATOM 3114 N N . SER B 1 13 ? 3.85 -28.953 -13.406 1 97.94 13 SER B N 1
ATOM 3115 C CA . SER B 1 13 ? 4.027 -30.359 -13.062 1 97.94 13 SER B CA 1
ATOM 3116 C C . SER B 1 13 ? 4.758 -31.109 -14.164 1 97.94 13 SER B C 1
ATOM 3118 O O . SER B 1 13 ? 5.719 -31.828 -13.898 1 97.94 13 SER B O 1
ATOM 3120 N N . GLY B 1 14 ? 4.293 -30.938 -15.398 1 98.12 14 GLY B N 1
ATOM 3121 C CA . GLY B 1 14 ? 4.93 -31.609 -16.516 1 98.12 14 GLY B CA 1
ATOM 3122 C C . GLY B 1 14 ? 6.383 -31.219 -16.703 1 98.12 14 GLY B C 1
ATOM 3123 O O . GLY B 1 14 ? 7.246 -32.062 -16.906 1 98.12 14 GLY B O 1
ATOM 3124 N N . ALA B 1 15 ? 6.676 -29.953 -16.625 1 98.69 15 ALA B N 1
ATOM 3125 C CA . ALA B 1 15 ? 8.031 -29.453 -16.828 1 98.69 15 ALA B CA 1
ATOM 3126 C C . ALA B 1 15 ? 8.977 -29.984 -15.758 1 98.69 15 ALA B C 1
ATOM 3128 O O . ALA B 1 15 ? 10.086 -30.422 -16.062 1 98.69 15 ALA B O 1
ATOM 3129 N N . VAL B 1 16 ? 8.555 -29.891 -14.523 1 98.69 16 VAL B N 1
ATOM 3130 C CA . VAL B 1 16 ? 9.383 -30.328 -13.398 1 98.69 16 VAL B CA 1
ATOM 3131 C C . VAL B 1 16 ? 9.672 -31.828 -13.516 1 98.69 16 VAL B C 1
ATOM 3133 O O . VAL B 1 16 ? 10.812 -32.25 -13.344 1 98.69 16 VAL B O 1
ATOM 3136 N N . MET B 1 17 ? 8.695 -32.594 -13.875 1 98.5 17 MET B N 1
ATOM 3137 C CA . MET B 1 17 ? 8.867 -34.062 -13.961 1 98.5 17 MET B CA 1
ATOM 3138 C C . MET B 1 17 ? 9.703 -34.438 -15.18 1 98.5 17 MET B C 1
ATOM 3140 O O . MET B 1 17 ? 10.523 -35.344 -15.117 1 98.5 17 MET B O 1
ATOM 3144 N N . ALA B 1 18 ? 9.461 -33.75 -16.266 1 98.5 18 ALA B N 1
ATOM 3145 C CA . ALA B 1 18 ? 10.289 -33.969 -17.453 1 98.5 18 ALA B CA 1
ATOM 3146 C C . ALA B 1 18 ? 11.766 -33.75 -17.125 1 98.5 18 ALA B C 1
ATOM 3148 O O . ALA B 1 18 ? 12.617 -34.562 -17.484 1 98.5 18 ALA B O 1
ATOM 3149 N N . ARG B 1 19 ? 12.062 -32.625 -16.453 1 98.62 19 ARG B N 1
ATOM 3150 C CA . ARG B 1 19 ? 13.438 -32.312 -16.094 1 98.62 19 ARG B CA 1
ATOM 3151 C C . ARG B 1 19 ? 14.016 -33.375 -15.156 1 98.62 19 ARG B C 1
ATOM 3153 O O . ARG B 1 19 ? 15.164 -33.781 -15.32 1 98.62 19 ARG B O 1
ATOM 3160 N N . PHE B 1 20 ? 13.234 -33.781 -14.195 1 98.25 20 PHE B N 1
ATOM 3161 C CA . PHE B 1 20 ? 13.68 -34.812 -13.258 1 98.25 20 PHE B CA 1
ATOM 3162 C C . PHE B 1 20 ? 14.07 -36.094 -13.992 1 98.25 20 PHE B C 1
ATOM 3164 O O . PHE B 1 20 ? 15.164 -36.625 -13.789 1 98.25 20 PHE B O 1
ATOM 3171 N N . MET B 1 21 ? 13.219 -36.594 -14.875 1 97.81 21 MET B N 1
ATOM 3172 C CA . MET B 1 21 ? 13.461 -37.844 -15.594 1 97.81 21 MET B CA 1
ATOM 3173 C C . MET B 1 21 ? 14.68 -37.719 -16.5 1 97.81 21 MET B C 1
ATOM 3175 O O . MET B 1 21 ? 15.484 -38.625 -16.594 1 97.81 21 MET B O 1
ATOM 3179 N N . ALA B 1 22 ? 14.75 -36.594 -17.094 1 98.19 22 ALA B N 1
ATOM 3180 C CA . ALA B 1 22 ? 15.852 -36.344 -18.031 1 98.19 22 ALA B CA 1
ATOM 3181 C C . ALA B 1 22 ? 17.188 -36.25 -17.281 1 98.19 22 ALA B C 1
ATOM 3183 O O . ALA B 1 22 ? 18.172 -36.875 -17.688 1 98.19 22 ALA B O 1
ATOM 3184 N N . GLU B 1 23 ? 17.188 -35.5 -16.234 1 97.44 23 GLU B N 1
ATOM 3185 C CA . GLU B 1 23 ? 18.438 -35.156 -15.547 1 97.44 23 GLU B CA 1
ATOM 3186 C C . GLU B 1 23 ? 18.828 -36.219 -14.523 1 97.44 23 GLU B C 1
ATOM 3188 O O . GLU B 1 23 ? 19.969 -36.688 -14.5 1 97.44 23 GLU B O 1
ATOM 3193 N N . GLU B 1 24 ? 17.922 -36.625 -13.734 1 96.5 24 GLU B N 1
ATOM 3194 C CA . GLU B 1 24 ? 18.25 -37.5 -12.625 1 96.5 24 GLU B CA 1
ATOM 3195 C C . GLU B 1 24 ? 18.203 -38.969 -13.062 1 96.5 24 GLU B C 1
ATOM 3197 O O . GLU B 1 24 ? 18.922 -39.812 -12.508 1 96.5 24 GLU B O 1
ATOM 3202 N N . ARG B 1 25 ? 17.438 -39.312 -14.094 1 96 25 ARG B N 1
ATOM 3203 C CA . ARG B 1 25 ? 17.266 -40.688 -14.477 1 96 25 ARG B CA 1
ATOM 3204 C C . ARG B 1 25 ? 17.844 -40.969 -15.859 1 96 25 ARG B C 1
ATOM 3206 O O . ARG B 1 25 ? 17.859 -42.094 -16.328 1 96 25 ARG B O 1
ATOM 3213 N N . ASN B 1 26 ? 18.281 -39.969 -16.5 1 97 26 ASN B N 1
ATOM 3214 C CA . ASN B 1 26 ? 18.891 -40.062 -17.828 1 97 26 ASN B CA 1
ATOM 3215 C C . ASN B 1 26 ? 17.938 -40.75 -18.828 1 97 26 ASN B C 1
ATOM 3217 O O . ASN B 1 26 ? 18.344 -41.656 -19.547 1 97 26 ASN B O 1
ATOM 3221 N N . LYS B 1 27 ? 16.672 -40.375 -18.797 1 97 27 LYS B N 1
ATOM 3222 C CA . LYS B 1 27 ? 15.664 -40.938 -19.688 1 97 27 LYS B CA 1
ATOM 3223 C C . LYS B 1 27 ? 15.305 -39.938 -20.797 1 97 27 LYS B C 1
ATOM 3225 O O . LYS B 1 27 ? 15.398 -38.75 -20.609 1 97 27 LYS B O 1
ATOM 3230 N N . LYS B 1 28 ? 14.961 -40.531 -21.938 1 97.12 28 LYS B N 1
ATOM 3231 C CA . LYS B 1 28 ? 14.477 -39.688 -23.016 1 97.12 28 LYS B CA 1
ATOM 3232 C C . LYS B 1 28 ? 13.008 -39.312 -22.812 1 97.12 28 LYS B C 1
ATOM 3234 O O . LYS B 1 28 ? 12.156 -40.219 -22.656 1 97.12 28 LYS B O 1
ATOM 3239 N N . VAL B 1 29 ? 12.758 -38 -22.891 1 97.62 29 VAL B N 1
ATOM 3240 C CA . VAL B 1 29 ? 11.422 -37.5 -22.578 1 97.62 29 VAL B CA 1
ATOM 3241 C C . VAL B 1 29 ? 10.859 -36.719 -23.75 1 97.62 29 VAL B C 1
ATOM 3243 O O . VAL B 1 29 ? 11.547 -35.844 -24.312 1 97.62 29 VAL B O 1
ATOM 3246 N N . LEU B 1 30 ? 9.648 -37.094 -24.188 1 97.25 30 LEU B N 1
ATOM 3247 C CA . LEU B 1 30 ? 8.852 -36.25 -25.094 1 97.25 30 LEU B CA 1
ATOM 3248 C C . LEU B 1 30 ? 7.746 -35.531 -24.328 1 97.25 30 LEU B C 1
ATOM 3250 O O . LEU B 1 30 ? 6.906 -36.156 -23.688 1 97.25 30 LEU B O 1
ATOM 3254 N N . ILE B 1 31 ? 7.777 -34.188 -24.312 1 98 31 ILE B N 1
ATOM 3255 C CA . ILE B 1 31 ? 6.707 -33.438 -23.672 1 98 31 ILE B CA 1
ATOM 3256 C C . ILE B 1 31 ? 5.844 -32.781 -24.75 1 98 31 ILE B C 1
ATOM 3258 O O . ILE B 1 31 ? 6.367 -32.188 -25.703 1 98 31 ILE B O 1
ATOM 3262 N N . VAL B 1 32 ? 4.504 -32.938 -24.625 1 97.38 32 VAL B N 1
ATOM 3263 C CA . VAL B 1 32 ? 3.584 -32.375 -25.625 1 97.38 32 VAL B CA 1
ATOM 3264 C C . VAL B 1 32 ? 2.561 -31.484 -24.938 1 97.38 32 VAL B C 1
ATOM 3266 O O . VAL B 1 32 ? 2.238 -31.688 -23.766 1 97.38 32 VAL B O 1
ATOM 3269 N N . ASP B 1 33 ? 2.096 -30.516 -25.594 1 97.75 33 ASP B N 1
ATOM 3270 C CA . ASP B 1 33 ? 1.015 -29.641 -25.156 1 97.75 33 ASP B CA 1
ATOM 3271 C C . ASP B 1 33 ? 0.122 -29.219 -26.312 1 97.75 33 ASP B C 1
ATOM 3273 O O . ASP B 1 33 ? 0.611 -28.969 -27.422 1 97.75 33 ASP B O 1
ATOM 3277 N N . LYS B 1 34 ? -1.157 -29.188 -26 1 96.56 34 LYS B N 1
ATOM 3278 C CA . LYS B 1 34 ? -2.094 -28.781 -27.047 1 96.56 34 LYS B CA 1
ATOM 3279 C C . LYS B 1 34 ? -1.988 -27.297 -27.344 1 96.56 34 LYS B C 1
ATOM 3281 O O . LYS B 1 34 ? -2.373 -26.844 -28.422 1 96.56 34 LYS B O 1
ATOM 3286 N N . ARG B 1 35 ? -1.516 -26.516 -26.406 1 97.5 35 ARG B N 1
ATOM 3287 C CA . ARG B 1 35 ? -1.306 -25.078 -26.625 1 97.5 35 ARG B CA 1
ATOM 3288 C C . ARG B 1 35 ? -0.043 -24.828 -27.438 1 97.5 35 ARG B C 1
ATOM 3290 O O . ARG B 1 35 ? 0.801 -25.719 -27.578 1 97.5 35 ARG B O 1
ATOM 3297 N N . ASP B 1 36 ? 0.121 -23.594 -27.953 1 98.25 36 ASP B N 1
ATOM 3298 C CA . ASP B 1 36 ? 1.229 -23.266 -28.844 1 98.25 36 ASP B CA 1
ATOM 3299 C C . ASP B 1 36 ? 2.387 -22.641 -28.062 1 98.25 36 ASP B C 1
ATOM 3301 O O . ASP B 1 36 ? 3.283 -22.031 -28.656 1 98.25 36 ASP B O 1
ATOM 3305 N N . HIS B 1 37 ? 2.375 -22.75 -26.828 1 98.25 37 HIS B N 1
ATOM 3306 C CA . HIS B 1 37 ? 3.426 -22.219 -25.984 1 98.25 37 HIS B CA 1
ATOM 3307 C C . HIS B 1 37 ? 3.676 -23.125 -24.781 1 98.25 37 HIS B C 1
ATOM 3309 O O . HIS B 1 37 ? 2.834 -23.953 -24.438 1 98.25 37 HIS B O 1
ATOM 3315 N N . MET B 1 38 ? 4.84 -22.984 -24.156 1 97.56 38 MET B N 1
ATOM 3316 C CA . MET B 1 38 ? 5.152 -23.703 -22.922 1 97.56 38 MET B CA 1
ATOM 3317 C C . MET B 1 38 ? 4.719 -22.891 -21.703 1 97.56 38 MET B C 1
ATOM 3319 O O . MET B 1 38 ? 4.355 -21.719 -21.812 1 97.56 38 MET B O 1
ATOM 3323 N N . GLY B 1 39 ? 4.625 -23.562 -20.594 1 97.5 39 GLY B N 1
ATOM 3324 C CA . GLY B 1 39 ? 4.43 -22.891 -19.328 1 97.5 39 GLY B CA 1
ATOM 3325 C C . GLY B 1 39 ? 3.004 -22.969 -18.828 1 97.5 39 GLY B C 1
ATOM 3326 O O . GLY B 1 39 ? 2.686 -22.438 -17.75 1 97.5 39 GLY B O 1
ATOM 3327 N N . GLY B 1 40 ? 2.135 -23.641 -19.594 1 96.25 40 GLY B N 1
ATOM 3328 C CA . GLY B 1 40 ? 0.752 -23.719 -19.156 1 96.25 40 GLY B CA 1
ATOM 3329 C C . GLY B 1 40 ? 0.15 -22.375 -18.812 1 96.25 40 GLY B C 1
ATOM 3330 O O . GLY B 1 40 ? 0.248 -21.422 -19.594 1 96.25 40 GLY B O 1
ATOM 3331 N N . ASN B 1 41 ? -0.484 -22.312 -17.672 1 96.44 41 ASN B N 1
ATOM 3332 C CA . ASN B 1 41 ? -1.146 -21.078 -17.25 1 96.44 41 ASN B CA 1
ATOM 3333 C C . ASN B 1 41 ? -0.137 -20 -16.844 1 96.44 41 ASN B C 1
ATOM 3335 O O . ASN B 1 41 ? -0.491 -18.828 -16.703 1 96.44 41 ASN B O 1
ATOM 3339 N N . CYS B 1 42 ? 1.098 -20.328 -16.719 1 98 42 CYS B N 1
ATOM 3340 C CA . CYS B 1 42 ? 2.111 -19.375 -16.281 1 98 42 CYS B CA 1
ATOM 3341 C C . CYS B 1 42 ? 2.676 -18.594 -17.453 1 98 42 CYS B C 1
ATOM 3343 O O . CYS B 1 42 ? 3.465 -17.672 -17.266 1 98 42 CYS B O 1
ATOM 3345 N N . TYR B 1 43 ? 2.223 -18.906 -18.641 1 98.5 43 TYR B N 1
ATOM 3346 C CA . TYR B 1 43 ? 2.768 -18.297 -19.844 1 98.5 43 TYR B CA 1
ATOM 3347 C C . TYR B 1 43 ? 2.625 -16.781 -19.797 1 98.5 43 TYR B C 1
ATOM 3349 O O . TYR B 1 43 ? 1.554 -16.25 -19.469 1 98.5 43 TYR B O 1
ATOM 3357 N N . ASP B 1 44 ? 3.777 -16.094 -20.047 1 98.62 44 ASP B N 1
ATOM 3358 C CA . ASP B 1 44 ? 3.775 -14.641 -20.125 1 98.62 44 ASP B CA 1
ATOM 3359 C C . ASP B 1 44 ? 4.453 -14.172 -21.422 1 98.62 44 ASP B C 1
ATOM 3361 O O . ASP B 1 44 ? 5.137 -14.953 -22.094 1 98.62 44 ASP B O 1
ATOM 3365 N N . TYR B 1 45 ? 4.176 -12.969 -21.828 1 98.25 45 TYR B N 1
ATOM 3366 C CA . TYR B 1 45 ? 4.734 -12.367 -23.031 1 98.25 45 TYR B CA 1
ATOM 3367 C C . TYR B 1 45 ? 4.75 -10.844 -22.906 1 98.25 45 TYR B C 1
ATOM 3369 O O . TYR B 1 45 ? 4.129 -10.273 -22.016 1 98.25 45 TYR B O 1
ATOM 3377 N N . ILE B 1 46 ? 5.535 -10.148 -23.781 1 98.38 46 ILE B N 1
ATOM 3378 C CA . ILE B 1 46 ? 5.559 -8.695 -23.859 1 98.38 46 ILE B CA 1
ATOM 3379 C C . ILE B 1 46 ? 4.461 -8.211 -24.797 1 98.38 46 ILE B C 1
ATOM 3381 O O . ILE B 1 46 ? 4.43 -8.594 -25.969 1 98.38 46 ILE B O 1
ATOM 3385 N N . ASP B 1 47 ? 3.596 -7.383 -24.312 1 98 47 ASP B N 1
ATOM 3386 C CA . ASP B 1 47 ? 2.465 -6.965 -25.141 1 98 47 ASP B CA 1
ATOM 3387 C C . ASP B 1 47 ? 2.811 -5.727 -25.953 1 98 47 ASP B C 1
ATOM 3389 O O . ASP B 1 47 ? 3.977 -5.336 -26.031 1 98 47 ASP B O 1
ATOM 3393 N N . GLU B 1 48 ? 1.816 -5.129 -26.594 1 97.12 48 GLU B N 1
ATOM 3394 C CA . GLU B 1 48 ? 2.01 -4.016 -27.531 1 97.12 48 GLU B CA 1
ATOM 3395 C C . GLU B 1 48 ? 2.502 -2.77 -26.797 1 97.12 48 GLU B C 1
ATOM 3397 O O . GLU B 1 48 ? 3.158 -1.912 -27.391 1 97.12 48 GLU B O 1
ATOM 3402 N N . ASN B 1 49 ? 2.193 -2.646 -25.562 1 97.94 49 ASN B N 1
ATOM 3403 C CA . ASN B 1 49 ? 2.609 -1.495 -24.766 1 97.94 49 ASN B CA 1
ATOM 3404 C C . ASN B 1 49 ? 4 -1.697 -24.172 1 97.94 49 ASN B C 1
ATOM 3406 O O . ASN B 1 49 ? 4.484 -0.856 -23.422 1 97.94 49 ASN B O 1
ATOM 3410 N N . GLY B 1 50 ? 4.66 -2.812 -24.531 1 97.94 50 GLY B N 1
ATOM 3411 C CA . GLY B 1 50 ? 5.977 -3.121 -24 1 97.94 50 GLY B CA 1
ATOM 3412 C C . GLY B 1 50 ? 5.941 -3.627 -22.578 1 97.94 50 GLY B C 1
ATOM 3413 O O . GLY B 1 50 ? 6.93 -3.52 -21.844 1 97.94 50 GLY B O 1
ATOM 3414 N N . ILE B 1 51 ? 4.848 -4.098 -22.172 1 98.31 51 ILE B N 1
ATOM 3415 C CA . ILE B 1 51 ? 4.656 -4.562 -20.797 1 98.31 51 ILE B CA 1
ATOM 3416 C C . ILE B 1 51 ? 4.5 -6.082 -20.781 1 98.31 51 ILE B C 1
ATOM 3418 O O . ILE B 1 51 ? 3.766 -6.645 -21.594 1 98.31 51 ILE B O 1
ATOM 3422 N N . ARG B 1 52 ? 5.246 -6.758 -19.891 1 98.5 52 ARG B N 1
ATOM 3423 C CA . ARG B 1 52 ? 5.078 -8.195 -19.703 1 98.5 52 ARG B CA 1
ATOM 3424 C C . ARG B 1 52 ? 3.781 -8.5 -18.953 1 98.5 52 ARG B C 1
ATOM 3426 O O . ARG B 1 52 ? 3.547 -7.977 -17.859 1 98.5 52 ARG B O 1
ATOM 3433 N N . ILE B 1 53 ? 2.936 -9.328 -19.531 1 98.56 53 ILE B N 1
ATOM 3434 C CA . ILE B 1 53 ? 1.672 -9.703 -18.922 1 98.56 53 ILE B CA 1
ATOM 3435 C C . ILE B 1 53 ? 1.501 -11.227 -18.984 1 98.56 53 ILE B C 1
ATOM 3437 O O . ILE B 1 53 ? 2.135 -11.891 -19.797 1 98.56 53 ILE B O 1
ATOM 3441 N N . ASN B 1 54 ? 0.733 -11.789 -18.109 1 98.12 54 ASN B N 1
ATOM 3442 C CA . ASN B 1 54 ? 0.335 -13.188 -18.141 1 98.12 54 ASN B CA 1
ATOM 3443 C C . ASN B 1 54 ? -0.931 -13.398 -18.969 1 98.12 54 ASN B C 1
ATOM 3445 O O . ASN B 1 54 ? -1.921 -12.688 -18.781 1 98.12 54 ASN B O 1
ATOM 3449 N N . LYS B 1 55 ? -0.948 -14.359 -19.781 1 97.5 55 LYS B N 1
ATOM 3450 C CA . LYS B 1 55 ? -2.072 -14.586 -20.688 1 97.5 55 LYS B CA 1
ATOM 3451 C C . LYS B 1 55 ? -3.273 -15.156 -19.938 1 97.5 55 LYS B C 1
ATOM 3453 O O . LYS B 1 55 ? -4.422 -14.875 -20.281 1 97.5 55 LYS B O 1
ATOM 3458 N N . TYR B 1 56 ? -3.033 -15.938 -18.953 1 97.12 56 TYR B N 1
ATOM 3459 C CA . TYR B 1 56 ? -4.105 -16.688 -18.312 1 97.12 56 TYR B CA 1
ATOM 3460 C C . TYR B 1 56 ? -4.277 -16.25 -16.859 1 97.12 56 TYR B C 1
ATOM 3462 O O . TYR B 1 56 ? -4.504 -17.078 -15.977 1 97.12 56 TYR B O 1
ATOM 3470 N N . GLY B 1 57 ? -4.121 -15 -16.609 1 97 57 GLY B N 1
ATOM 3471 C CA . GLY B 1 57 ? -4.27 -14.477 -15.266 1 97 57 GLY B CA 1
ATOM 3472 C C . GLY B 1 57 ? -2.947 -14.273 -14.555 1 97 57 GLY B C 1
ATOM 3473 O O . GLY B 1 57 ? -1.946 -14.906 -14.898 1 97 57 GLY B O 1
ATOM 3474 N N . VAL B 1 58 ? -2.939 -13.422 -13.562 1 97.56 58 VAL B N 1
ATOM 3475 C CA . VAL B 1 58 ? -1.712 -13.047 -12.875 1 97.56 58 VAL B CA 1
ATOM 3476 C C . VAL B 1 58 ? -1.195 -14.227 -12.055 1 97.56 58 VAL B C 1
ATOM 3478 O O . VAL B 1 58 ? -1.98 -14.953 -11.445 1 97.56 58 VAL B O 1
ATOM 3481 N N . HIS B 1 59 ? 0.071 -14.469 -12.078 1 97.56 59 HIS B N 1
ATOM 3482 C CA . HIS B 1 59 ? 0.752 -15.5 -11.312 1 97.56 59 HIS B CA 1
ATOM 3483 C C . HIS B 1 59 ? 1.786 -14.891 -10.367 1 97.56 59 HIS B C 1
ATOM 3485 O O . HIS B 1 59 ? 2.736 -14.25 -10.812 1 97.56 59 HIS B O 1
ATOM 3491 N N . LEU B 1 60 ? 1.601 -15.117 -9.109 1 97.94 60 LEU B N 1
ATOM 3492 C CA . LEU B 1 60 ? 2.439 -14.57 -8.047 1 97.94 60 LEU B CA 1
ATOM 3493 C C . LEU B 1 60 ? 3.094 -15.688 -7.242 1 97.94 60 LEU B C 1
ATOM 3495 O O . LEU B 1 60 ? 2.43 -16.359 -6.445 1 97.94 60 LEU B O 1
ATOM 3499 N N . PHE B 1 61 ? 4.375 -15.82 -7.344 1 98.5 61 PHE B N 1
ATOM 3500 C CA . PHE B 1 61 ? 5.055 -16.938 -6.711 1 98.5 61 PHE B CA 1
ATOM 3501 C C . PHE B 1 61 ? 5.289 -16.672 -5.227 1 98.5 61 PHE B C 1
ATOM 3503 O O . PHE B 1 61 ? 5.75 -15.586 -4.855 1 98.5 61 PHE B O 1
ATOM 3510 N N . HIS B 1 62 ? 5.027 -17.609 -4.402 1 98.12 62 HIS B N 1
ATOM 3511 C CA . HIS B 1 62 ? 5.301 -17.609 -2.971 1 98.12 62 HIS B CA 1
ATOM 3512 C C . HIS B 1 62 ? 5.41 -19.031 -2.43 1 98.12 62 HIS B C 1
ATOM 3514 O O . HIS B 1 62 ? 4.75 -19.953 -2.93 1 98.12 62 HIS B O 1
ATOM 3520 N N . THR B 1 63 ? 6.242 -19.234 -1.386 1 98.44 63 THR B N 1
ATOM 3521 C CA . THR B 1 63 ? 6.395 -20.578 -0.824 1 98.44 63 THR B CA 1
ATOM 3522 C C . THR B 1 63 ? 7.043 -20.516 0.555 1 98.44 63 THR B C 1
ATOM 3524 O O . THR B 1 63 ? 7.82 -19.594 0.839 1 98.44 63 THR B O 1
ATOM 3527 N N . ASN B 1 64 ? 6.68 -21.469 1.351 1 97.62 64 ASN B N 1
ATOM 3528 C CA . ASN B 1 64 ? 7.391 -21.703 2.605 1 97.62 64 ASN B CA 1
ATOM 3529 C C . ASN B 1 64 ? 8.367 -22.859 2.49 1 97.62 64 ASN B C 1
ATOM 3531 O O . ASN B 1 64 ? 9.141 -23.125 3.418 1 97.62 64 ASN B O 1
ATOM 3535 N N . SER B 1 65 ? 8.32 -23.5 1.384 1 98.19 65 SER B N 1
ATOM 3536 C CA . SER B 1 65 ? 9.164 -24.672 1.198 1 98.19 65 SER B CA 1
ATOM 3537 C C . SER B 1 65 ? 10.562 -24.281 0.741 1 98.19 65 SER B C 1
ATOM 3539 O O . SER B 1 65 ? 10.742 -23.766 -0.366 1 98.19 65 SER B O 1
ATOM 3541 N N . GLU B 1 66 ? 11.516 -24.656 1.547 1 98 66 GLU B N 1
ATOM 3542 C CA . GLU B 1 66 ? 12.906 -24.406 1.176 1 98 66 GLU B CA 1
ATOM 3543 C C . GLU B 1 66 ? 13.305 -25.219 -0.049 1 98 66 GLU B C 1
ATOM 3545 O O . GLU B 1 66 ? 14.086 -24.766 -0.881 1 98 66 GLU B O 1
ATOM 3550 N N . ARG B 1 67 ? 12.766 -26.375 -0.097 1 98.38 67 ARG B N 1
ATOM 3551 C CA . ARG B 1 67 ? 13.07 -27.25 -1.226 1 98.38 67 ARG B CA 1
ATOM 3552 C C . ARG B 1 67 ? 12.602 -26.641 -2.539 1 98.38 67 ARG B C 1
ATOM 3554 O O . ARG B 1 67 ? 13.352 -26.609 -3.52 1 98.38 67 ARG B O 1
ATOM 3561 N N . VAL B 1 68 ? 11.43 -26.109 -2.508 1 98.69 68 VAL B N 1
ATOM 3562 C CA . VAL B 1 68 ? 10.867 -25.5 -3.707 1 98.69 68 VAL B CA 1
ATOM 3563 C C . VAL B 1 68 ? 11.656 -24.234 -4.059 1 98.69 68 VAL B C 1
ATOM 3565 O O . VAL B 1 68 ? 11.992 -24.016 -5.227 1 98.69 68 VAL B O 1
ATOM 3568 N N . TRP B 1 69 ? 11.969 -23.453 -3.062 1 98.56 69 TRP B N 1
ATOM 3569 C CA . TRP B 1 69 ? 12.719 -22.219 -3.277 1 98.56 69 TRP B CA 1
ATOM 3570 C C . TRP B 1 69 ? 14.078 -22.5 -3.902 1 98.56 69 TRP B C 1
ATOM 3572 O O . TRP B 1 69 ? 14.469 -21.859 -4.875 1 98.56 69 TRP B O 1
ATOM 3582 N N . LYS B 1 70 ? 14.773 -23.469 -3.381 1 98.44 70 LYS B N 1
ATOM 3583 C CA . LYS B 1 70 ? 16.078 -23.859 -3.924 1 98.44 70 LYS B CA 1
ATOM 3584 C C . LYS B 1 70 ? 15.938 -24.344 -5.363 1 98.44 70 LYS B C 1
ATOM 3586 O O . LYS B 1 70 ? 16.781 -24.016 -6.215 1 98.44 70 LYS B O 1
ATOM 3591 N N . TYR B 1 71 ? 14.922 -25.078 -5.594 1 98.62 71 TYR B N 1
ATOM 3592 C CA . TYR B 1 71 ? 14.719 -25.625 -6.922 1 98.62 71 TYR B CA 1
ATOM 3593 C C . TYR B 1 71 ? 14.547 -24.531 -7.961 1 98.62 71 TYR B C 1
ATOM 3595 O O . TYR B 1 71 ? 15.219 -24.531 -8.992 1 98.62 71 TYR B O 1
ATOM 3603 N N . VAL B 1 72 ? 13.68 -23.594 -7.695 1 98.69 72 VAL B N 1
ATOM 3604 C CA . VAL B 1 72 ? 13.359 -22.594 -8.711 1 98.69 72 VAL B CA 1
ATOM 3605 C C . VAL B 1 72 ? 14.547 -21.672 -8.922 1 98.69 72 VAL B C 1
ATOM 3607 O O . VAL B 1 72 ? 14.727 -21.125 -10.008 1 98.69 72 VAL B O 1
ATOM 3610 N N . ASN B 1 73 ? 15.359 -21.5 -7.988 1 98.56 73 ASN B N 1
ATOM 3611 C CA . ASN B 1 73 ? 16.531 -20.641 -8.094 1 98.56 73 ASN B CA 1
ATOM 3612 C C . ASN B 1 73 ? 17.578 -21.234 -9.023 1 98.56 73 ASN B C 1
ATOM 3614 O O . ASN B 1 73 ? 18.5 -20.531 -9.461 1 98.56 73 ASN B O 1
ATOM 3618 N N . ARG B 1 74 ? 17.484 -22.516 -9.328 1 98.44 74 ARG B N 1
ATOM 3619 C CA . ARG B 1 74 ? 18.375 -23.141 -10.297 1 98.44 74 ARG B CA 1
ATOM 3620 C C . ARG B 1 74 ? 18.125 -22.578 -11.695 1 98.44 74 ARG B C 1
ATOM 3622 O O . ARG B 1 74 ? 19.016 -22.609 -12.547 1 98.44 74 ARG B O 1
ATOM 3629 N N . PHE B 1 75 ? 16.953 -22.031 -11.875 1 98.62 75 PHE B N 1
ATOM 3630 C CA . PHE B 1 75 ? 16.562 -21.844 -13.266 1 98.62 75 PHE B CA 1
ATOM 3631 C C . PHE B 1 75 ? 16.266 -20.375 -13.555 1 98.62 75 PHE B C 1
ATOM 3633 O O . PHE B 1 75 ? 15.992 -20.016 -14.695 1 98.62 75 PHE B O 1
ATOM 3640 N N . SER B 1 76 ? 16.328 -19.562 -12.531 1 97.81 76 SER B N 1
ATOM 3641 C CA . SER B 1 76 ? 16.047 -18.141 -12.742 1 97.81 76 SER B CA 1
ATOM 3642 C C . SER B 1 76 ? 16.578 -17.312 -11.586 1 97.81 76 SER B C 1
ATOM 3644 O O . SER B 1 76 ? 16.844 -17.828 -10.5 1 97.81 76 SER B O 1
ATOM 3646 N N . SER B 1 77 ? 16.844 -16 -11.938 1 97.62 77 SER B N 1
ATOM 3647 C CA . SER B 1 77 ? 16.938 -14.992 -10.891 1 97.62 77 SER B CA 1
ATOM 3648 C C . SER B 1 77 ? 15.547 -14.5 -10.477 1 97.62 77 SER B C 1
ATOM 3650 O O . SER B 1 77 ? 14.656 -14.352 -11.32 1 97.62 77 SER B O 1
ATOM 3652 N N . TRP B 1 78 ? 15.422 -14.297 -9.172 1 97.31 78 TRP B N 1
ATOM 3653 C CA . TRP B 1 78 ? 14.133 -13.898 -8.625 1 97.31 78 TRP B CA 1
ATOM 3654 C C . TRP B 1 78 ? 14.234 -12.562 -7.902 1 97.31 78 TRP B C 1
ATOM 3656 O O . TRP B 1 78 ? 15.211 -12.305 -7.188 1 97.31 78 TRP B O 1
ATOM 3666 N N . THR B 1 79 ? 13.281 -11.703 -8.117 1 95.88 79 THR B N 1
ATOM 3667 C CA . THR B 1 79 ? 13.195 -10.406 -7.449 1 95.88 79 THR B CA 1
ATOM 3668 C C . THR B 1 79 ? 12.086 -10.414 -6.402 1 95.88 79 THR B C 1
ATOM 3670 O O . THR B 1 79 ? 10.961 -10.82 -6.684 1 95.88 79 THR B O 1
ATOM 3673 N N . ARG B 1 80 ? 12.469 -10.016 -5.227 1 94.88 80 ARG B N 1
ATOM 3674 C CA . ARG B 1 80 ? 11.5 -9.992 -4.137 1 94.88 80 ARG B CA 1
ATOM 3675 C C . ARG B 1 80 ? 10.297 -9.125 -4.488 1 94.88 80 ARG B C 1
ATOM 3677 O O . ARG B 1 80 ? 10.453 -8.031 -5.027 1 94.88 80 ARG B O 1
ATOM 3684 N N . TRP B 1 81 ? 9.117 -9.609 -4.242 1 95.94 81 TRP B N 1
ATOM 3685 C CA . TRP B 1 81 ? 7.844 -8.93 -4.461 1 95.94 81 TRP B CA 1
ATOM 3686 C C . TRP B 1 81 ? 6.816 -9.336 -3.408 1 95.94 81 TRP B C 1
ATOM 3688 O O . TRP B 1 81 ? 6.348 -10.477 -3.402 1 95.94 81 TRP B O 1
ATOM 3698 N N . GLU B 1 82 ? 6.492 -8.492 -2.6 1 95.62 82 GLU B N 1
ATOM 3699 C CA . GLU B 1 82 ? 5.426 -8.711 -1.628 1 95.62 82 GLU B CA 1
ATOM 3700 C C . GLU B 1 82 ? 4.098 -8.148 -2.123 1 95.62 82 GLU B C 1
ATOM 3702 O O . GLU B 1 82 ? 3.887 -6.934 -2.092 1 95.62 82 GLU B O 1
ATOM 3707 N N . HIS B 1 83 ? 3.184 -8.984 -2.473 1 96.62 83 HIS B N 1
ATOM 3708 C CA . HIS B 1 83 ? 1.95 -8.656 -3.174 1 96.62 83 HIS B CA 1
ATOM 3709 C C . HIS B 1 83 ? 0.93 -8.031 -2.23 1 96.62 83 HIS B C 1
ATOM 3711 O O . HIS B 1 83 ? 0.753 -8.492 -1.103 1 96.62 83 HIS B O 1
ATOM 3717 N N . LYS B 1 84 ? 0.353 -6.973 -2.703 1 96.31 84 LYS B N 1
ATOM 3718 C CA . LYS B 1 84 ? -0.708 -6.293 -1.969 1 96.31 84 LYS B CA 1
ATOM 3719 C C . LYS B 1 84 ? -1.957 -6.129 -2.83 1 96.31 84 LYS B C 1
ATOM 3721 O O . LYS B 1 84 ? -1.859 -5.945 -4.047 1 96.31 84 LYS B O 1
ATOM 3726 N N . VAL B 1 85 ? -3.123 -6.172 -2.17 1 97.56 85 VAL B N 1
ATOM 3727 C CA . VAL B 1 85 ? -4.41 -6.07 -2.854 1 97.56 85 VAL B CA 1
ATOM 3728 C C . VAL B 1 85 ? -5.27 -5.004 -2.184 1 97.56 85 VAL B C 1
ATOM 3730 O O . VAL B 1 85 ? -5.297 -4.902 -0.954 1 97.56 85 VAL B O 1
ATOM 3733 N N . LEU B 1 86 ? -5.906 -4.199 -3.037 1 98.12 86 LEU B N 1
ATOM 3734 C CA . LEU B 1 86 ? -6.926 -3.271 -2.555 1 98.12 86 LEU B CA 1
ATOM 3735 C C . LEU B 1 86 ? -8.305 -3.662 -3.07 1 98.12 86 LEU B C 1
ATOM 3737 O O . LEU B 1 86 ? -8.422 -4.336 -4.098 1 98.12 86 LEU B O 1
ATOM 3741 N N . GLY B 1 87 ? -9.336 -3.291 -2.316 1 98 87 GLY B N 1
ATOM 3742 C CA . GLY B 1 87 ? -10.719 -3.391 -2.756 1 98 87 GLY B CA 1
ATOM 3743 C C . GLY B 1 87 ? -11.43 -2.051 -2.805 1 98 87 GLY B C 1
ATOM 3744 O O . GLY B 1 87 ? -11.242 -1.212 -1.921 1 98 87 GLY B O 1
ATOM 3745 N N . VAL B 1 88 ? -12.156 -1.883 -3.908 1 97.44 88 VAL B N 1
ATOM 3746 C CA . VAL B 1 88 ? -13.023 -0.713 -3.945 1 97.44 88 VAL B CA 1
ATOM 3747 C C . VAL B 1 88 ? -14.305 -0.995 -3.154 1 97.44 88 VAL B C 1
ATOM 3749 O O . VAL B 1 88 ? -15.188 -1.71 -3.627 1 97.44 88 VAL B O 1
ATOM 3752 N N . ILE B 1 89 ? -14.406 -0.396 -1.981 1 96.69 89 ILE B N 1
ATOM 3753 C CA . ILE B 1 89 ? -15.516 -0.61 -1.063 1 96.69 89 ILE B CA 1
ATOM 3754 C C . ILE B 1 89 ? -15.984 0.728 -0.497 1 96.69 89 ILE B C 1
ATOM 3756 O O . ILE B 1 89 ? -15.188 1.494 0.046 1 96.69 89 ILE B O 1
ATOM 3760 N N . ASP B 1 90 ? -17.25 1.023 -0.648 1 92.56 90 ASP B N 1
ATOM 3761 C CA . ASP B 1 90 ? -17.844 2.283 -0.189 1 92.56 90 ASP B CA 1
ATOM 3762 C C . ASP B 1 90 ? -17.094 3.477 -0.773 1 92.56 90 ASP B C 1
ATOM 3764 O O . ASP B 1 90 ? -16.797 4.445 -0.064 1 92.56 90 ASP B O 1
ATOM 3768 N N . GLY B 1 91 ? -16.688 3.326 -1.929 1 90.25 91 GLY B N 1
ATOM 3769 C CA . GLY B 1 91 ? -16.047 4.418 -2.652 1 90.25 91 GLY B CA 1
ATOM 3770 C C . GLY B 1 91 ? -14.609 4.656 -2.242 1 90.25 91 GLY B C 1
ATOM 3771 O O . GLY B 1 91 ? -14.023 5.684 -2.588 1 90.25 91 GLY B O 1
ATOM 3772 N N . GLN B 1 92 ? -14.008 3.738 -1.536 1 92.69 92 GLN B N 1
ATOM 3773 C CA . GLN B 1 92 ? -12.633 3.873 -1.059 1 92.69 92 GLN B CA 1
ATOM 3774 C C . GLN B 1 92 ? -11.789 2.662 -1.453 1 92.69 92 GLN B C 1
ATOM 3776 O O . GLN B 1 92 ? -12.328 1.582 -1.704 1 92.69 92 GLN B O 1
ATOM 3781 N N . TYR B 1 93 ? -10.5 2.914 -1.597 1 96.12 93 TYR B N 1
ATOM 3782 C CA . TYR B 1 93 ? -9.562 1.802 -1.71 1 96.12 93 TYR B CA 1
ATOM 3783 C C . TYR B 1 93 ? -9.234 1.225 -0.339 1 96.12 93 TYR B C 1
ATOM 3785 O O . TYR B 1 93 ? -8.633 1.904 0.5 1 96.12 93 TYR B O 1
ATOM 3793 N N . ILE B 1 94 ? -9.609 0.006 -0.121 1 97.12 94 ILE B N 1
ATOM 3794 C CA . ILE B 1 94 ? -9.477 -0.65 1.176 1 97.12 94 ILE B CA 1
ATOM 3795 C C . ILE B 1 94 ? -8.5 -1.818 1.065 1 97.12 94 ILE B C 1
ATOM 3797 O O . ILE B 1 94 ? -8.633 -2.672 0.185 1 97.12 94 ILE B O 1
ATOM 3801 N N . PRO B 1 95 ? -7.508 -1.899 2.016 1 97.12 95 PRO B N 1
ATOM 3802 C CA . PRO B 1 95 ? -6.582 -3.029 1.944 1 97.12 95 PRO B CA 1
ATOM 3803 C C . PRO B 1 95 ? -7.262 -4.371 2.193 1 97.12 95 PRO B C 1
ATOM 3805 O O . PRO B 1 95 ? -8.141 -4.473 3.057 1 97.12 95 PRO B O 1
ATOM 3808 N N . LEU B 1 96 ? -6.918 -5.344 1.43 1 96.88 96 LEU B N 1
ATOM 3809 C CA . LEU B 1 96 ? -7.312 -6.738 1.592 1 96.88 96 LEU B CA 1
ATOM 3810 C C . LEU B 1 96 ? -6.086 -7.645 1.673 1 96.88 96 LEU B C 1
ATOM 3812 O O . LEU B 1 96 ? -5.078 -7.391 1.01 1 96.88 96 LEU B O 1
ATOM 3816 N N . PRO B 1 97 ? -6.082 -8.82 2.453 1 96 97 PRO B N 1
ATOM 3817 C CA . PRO B 1 97 ? -7.223 -9.297 3.24 1 96 97 PRO B CA 1
ATOM 3818 C C . PRO B 1 97 ? -7.52 -8.406 4.445 1 96 97 PRO B C 1
ATOM 3820 O O . PRO B 1 97 ? -6.734 -7.512 4.766 1 96 97 PRO B O 1
ATOM 3823 N N . PRO B 1 98 ? -8.656 -8.664 5.102 1 97.06 98 PRO B N 1
ATOM 3824 C CA . PRO B 1 98 ? -9.008 -7.809 6.238 1 97.06 98 PRO B CA 1
ATOM 3825 C C . PRO B 1 98 ? -7.906 -7.746 7.293 1 97.06 98 PRO B C 1
ATOM 3827 O O . PRO B 1 98 ? -7.363 -8.781 7.688 1 97.06 98 PRO B O 1
ATOM 3830 N N . ASN B 1 99 ? -7.527 -6.559 7.719 1 97.5 99 ASN B N 1
ATOM 3831 C CA . ASN B 1 99 ? -6.562 -6.258 8.773 1 97.5 99 ASN B CA 1
ATOM 3832 C C . ASN B 1 99 ? -7.008 -5.066 9.617 1 97.5 99 ASN B C 1
ATOM 3834 O O . ASN B 1 99 ? -8.156 -4.633 9.531 1 97.5 99 ASN B O 1
ATOM 3838 N N . ILE B 1 100 ? -6.148 -4.551 10.453 1 97.75 100 ILE B N 1
ATOM 3839 C CA . ILE B 1 100 ? -6.539 -3.471 11.352 1 97.75 100 ILE B CA 1
ATOM 3840 C C . ILE B 1 100 ? -6.969 -2.254 10.539 1 97.75 100 ILE B C 1
ATOM 3842 O O . ILE B 1 100 ? -7.977 -1.616 10.852 1 97.75 100 ILE B O 1
ATOM 3846 N N . THR B 1 101 ? -6.254 -1.914 9.5 1 97.5 101 THR B N 1
ATOM 3847 C CA . THR B 1 101 ? -6.586 -0.779 8.648 1 97.5 101 THR B CA 1
ATOM 3848 C C . THR B 1 101 ? -7.969 -0.955 8.031 1 97.5 101 THR B C 1
ATOM 3850 O O . THR B 1 101 ? -8.758 -0.007 7.973 1 97.5 101 THR B O 1
ATOM 3853 N N . THR B 1 102 ? -8.242 -2.154 7.594 1 97.81 102 THR B N 1
ATOM 3854 C CA . THR B 1 102 ? -9.539 -2.471 7.012 1 97.81 102 THR B CA 1
ATOM 3855 C C . THR B 1 102 ? -10.664 -2.197 8.008 1 97.81 102 THR B C 1
ATOM 3857 O O . THR B 1 102 ? -11.648 -1.531 7.684 1 97.81 102 THR B O 1
ATOM 3860 N N . ILE B 1 103 ? -10.445 -2.684 9.203 1 97.75 103 ILE B N 1
ATOM 3861 C CA . ILE B 1 103 ? -11.438 -2.518 10.266 1 97.75 103 ILE B CA 1
ATOM 3862 C C . ILE B 1 10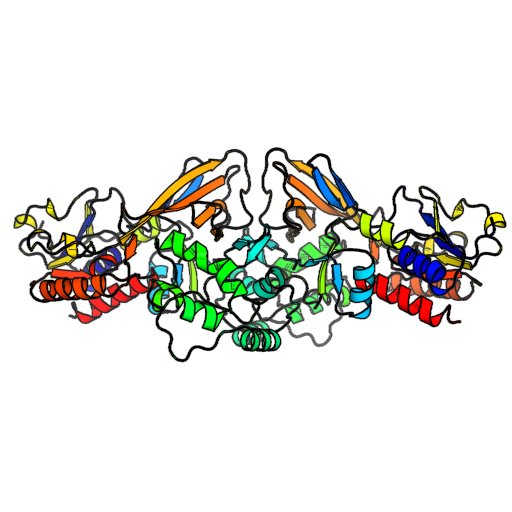3 ? -11.625 -1.033 10.57 1 97.75 103 ILE B C 1
ATOM 3864 O O . ILE B 1 103 ? -12.75 -0.547 10.656 1 97.75 103 ILE B O 1
ATOM 3868 N N . ASN B 1 104 ? -10.562 -0.331 10.695 1 97.5 104 ASN B N 1
ATOM 3869 C CA . ASN B 1 104 ? -10.617 1.093 11.008 1 97.5 104 ASN B CA 1
ATOM 3870 C C . ASN B 1 104 ? -11.383 1.874 9.945 1 97.5 104 ASN B C 1
ATOM 3872 O O . ASN B 1 104 ? -12.258 2.676 10.273 1 97.5 104 ASN B O 1
ATOM 3876 N N . MET B 1 105 ? -11.156 1.616 8.758 1 95.81 105 MET B N 1
ATOM 3877 C CA . MET B 1 105 ? -11.703 2.414 7.664 1 95.81 105 MET B CA 1
ATOM 3878 C C . MET B 1 105 ? -13.148 2.029 7.375 1 95.81 105 MET B C 1
ATOM 3880 O O . MET B 1 105 ? -13.992 2.898 7.145 1 95.81 105 MET B O 1
ATOM 3884 N N . LEU B 1 106 ? -13.461 0.724 7.449 1 96.38 106 LEU B N 1
ATOM 3885 C CA . LEU B 1 106 ? -14.789 0.281 7.031 1 96.38 106 LEU B CA 1
ATOM 3886 C C . LEU B 1 106 ? -15.766 0.313 8.203 1 96.38 106 LEU B C 1
ATOM 3888 O O . LEU B 1 106 ? -16.984 0.399 8 1 96.38 106 LEU B O 1
ATOM 3892 N N . CYS B 1 107 ? -15.203 0.225 9.43 1 96.19 107 CYS B N 1
ATOM 3893 C CA . CYS B 1 107 ? -16.094 0.107 10.586 1 96.19 107 CYS B CA 1
ATOM 3894 C C . CYS B 1 107 ? -15.953 1.314 11.5 1 96.19 107 CYS B C 1
ATOM 3896 O O . CYS B 1 107 ? -16.453 1.301 12.633 1 96.19 107 CYS B O 1
ATOM 3898 N N . GLY B 1 108 ? -15.281 2.297 11.109 1 92.75 108 GLY B N 1
ATOM 3899 C CA . GLY B 1 108 ? -15.18 3.539 11.859 1 92.75 108 GLY B CA 1
ATOM 3900 C C . GLY B 1 108 ? -14.477 3.373 13.188 1 92.75 108 GLY B C 1
ATOM 3901 O O . GLY B 1 108 ? -14.875 3.967 14.188 1 92.75 108 GLY B O 1
ATOM 3902 N N . GLN B 1 109 ? -13.461 2.504 13.234 1 95.19 109 GLN B N 1
ATOM 3903 C CA . GLN B 1 109 ? -12.711 2.244 14.461 1 95.19 109 GLN B CA 1
ATOM 3904 C C . GLN B 1 109 ? -11.359 2.953 14.445 1 95.19 109 GLN B C 1
ATOM 3906 O O . GLN B 1 109 ? -11.008 3.594 13.453 1 95.19 109 GLN B O 1
ATOM 3911 N N . HIS B 1 110 ? -10.602 2.906 15.586 1 95.75 110 HIS B N 1
ATOM 3912 C CA . HIS B 1 110 ? -9.273 3.49 15.719 1 95.75 110 HIS B CA 1
ATOM 3913 C C . HIS B 1 110 ? -8.32 2.535 16.438 1 95.75 110 HIS B C 1
ATOM 3915 O O . HIS B 1 110 ? -7.625 2.932 17.375 1 95.75 110 HIS B O 1
ATOM 3921 N N . LEU B 1 111 ? -8.375 1.333 16.016 1 97.12 111 LEU B N 1
ATOM 3922 C CA . LEU B 1 111 ? -7.523 0.319 16.609 1 97.12 111 LEU B CA 1
ATOM 3923 C C . LEU B 1 111 ? -6.059 0.581 16.297 1 97.12 111 LEU B C 1
ATOM 3925 O O . LEU B 1 111 ? -5.719 0.959 15.172 1 97.12 111 LEU B O 1
ATOM 3929 N N . THR B 1 112 ? -5.148 0.34 17.297 1 95.06 112 THR B N 1
ATOM 3930 C CA . THR B 1 112 ? -3.762 0.739 17.094 1 95.06 112 THR B CA 1
ATOM 3931 C C . THR B 1 112 ? -2.82 -0.442 17.312 1 95.06 112 THR B C 1
ATOM 3933 O O . THR B 1 112 ? -1.619 -0.342 17.047 1 95.06 112 THR B O 1
ATOM 3936 N N . ASN B 1 113 ? -3.402 -1.523 17.812 1 94.56 113 ASN B N 1
ATOM 3937 C CA . ASN B 1 113 ? -2.537 -2.662 18.109 1 94.56 113 ASN B CA 1
ATOM 3938 C C . ASN B 1 113 ? -3.297 -3.98 18.016 1 94.56 113 ASN B C 1
ATOM 3940 O O . ASN B 1 113 ? -4.516 -3.99 17.844 1 94.56 113 ASN B O 1
ATOM 3944 N N . GLN B 1 114 ? -2.582 -4.996 18.219 1 95.81 114 GLN B N 1
ATOM 3945 C CA . GLN B 1 114 ? -3.119 -6.344 18.062 1 95.81 114 GLN B CA 1
ATOM 3946 C C . GLN B 1 114 ? -4.172 -6.641 19.125 1 95.81 114 GLN B C 1
ATOM 3948 O O . GLN B 1 114 ? -5.195 -7.262 18.844 1 95.81 114 GLN B O 1
ATOM 3953 N N . GLN B 1 115 ? -3.945 -6.215 20.312 1 97.31 115 GLN B N 1
ATOM 3954 C CA . GLN B 1 115 ? -4.879 -6.484 21.406 1 97.31 115 GLN B CA 1
ATOM 3955 C C . GLN B 1 115 ? -6.234 -5.84 21.141 1 97.31 115 GLN B C 1
ATOM 3957 O O . GLN B 1 115 ? -7.277 -6.469 21.328 1 97.31 115 GLN B O 1
ATOM 3962 N N . GLU B 1 116 ? -6.164 -4.668 20.703 1 97.62 116 GLU B N 1
ATOM 3963 C CA . GLU B 1 116 ? -7.406 -3.973 20.375 1 97.62 116 GLU B CA 1
ATOM 3964 C C . GLU B 1 116 ? -8.141 -4.656 19.234 1 97.62 116 GLU B C 1
ATOM 3966 O O . GLU B 1 116 ? -9.375 -4.727 19.234 1 97.62 116 GLU B O 1
ATOM 3971 N N . ALA B 1 117 ? -7.426 -5.137 18.328 1 97.56 117 ALA B N 1
ATOM 3972 C CA . ALA B 1 117 ? -8.016 -5.863 17.203 1 97.56 117 ALA B CA 1
ATOM 3973 C C . ALA B 1 117 ? -8.68 -7.156 17.672 1 97.56 117 ALA B C 1
ATOM 3975 O O . ALA B 1 117 ? -9.797 -7.465 17.266 1 97.56 117 ALA B O 1
ATOM 3976 N N . ASP B 1 118 ? -7.996 -7.844 18.5 1 97.81 118 ASP B N 1
ATOM 3977 C CA . ASP B 1 118 ? -8.547 -9.086 19.047 1 97.81 118 ASP B CA 1
ATOM 3978 C C . ASP B 1 118 ? -9.852 -8.82 19.797 1 97.81 118 ASP B C 1
ATOM 3980 O O . ASP B 1 118 ? -10.82 -9.57 19.656 1 97.81 118 ASP B O 1
ATOM 3984 N N . ASP B 1 119 ? -9.828 -7.801 20.562 1 98.12 119 ASP B N 1
ATOM 3985 C CA . ASP B 1 119 ? -11.016 -7.438 21.328 1 98.12 119 ASP B CA 1
ATOM 3986 C C . ASP B 1 119 ? -12.18 -7.09 20.406 1 98.12 119 ASP B C 1
ATOM 3988 O O . ASP B 1 119 ? -13.312 -7.527 20.625 1 98.12 119 ASP B O 1
ATOM 3992 N N . TRP B 1 120 ? -11.891 -6.379 19.438 1 97.75 120 TRP B N 1
ATOM 3993 C CA . TRP B 1 120 ? -12.938 -5.988 18.5 1 97.75 120 TRP B CA 1
ATOM 3994 C C . TRP B 1 120 ? -13.5 -7.207 17.766 1 97.75 120 TRP B C 1
ATOM 3996 O O . TRP B 1 120 ? -14.711 -7.355 17.641 1 97.75 120 TRP B O 1
ATOM 4006 N N . LEU B 1 121 ? -12.68 -8.047 17.297 1 96.94 121 LEU B N 1
ATOM 4007 C CA . LEU B 1 121 ? -13.102 -9.258 16.594 1 96.94 121 LEU B CA 1
ATOM 4008 C C . LEU B 1 121 ? -13.977 -10.125 17.5 1 96.94 121 LEU B C 1
ATOM 4010 O O . LEU B 1 121 ? -15.031 -10.602 17.078 1 96.94 121 LEU B O 1
ATOM 4014 N N . SER B 1 122 ? -13.555 -10.281 18.734 1 96.88 122 SER B N 1
ATOM 4015 C CA . SER B 1 122 ? -14.289 -11.117 19.672 1 96.88 122 SER B CA 1
ATOM 4016 C C . SER B 1 122 ? -15.711 -10.602 19.875 1 96.88 122 SER B C 1
ATOM 4018 O O . SER B 1 122 ? -16.641 -11.383 20.062 1 96.88 122 SER B O 1
ATOM 4020 N N . ARG B 1 123 ? -15.852 -9.305 19.781 1 97.19 123 ARG B N 1
ATOM 4021 C CA . ARG B 1 123 ? -17.156 -8.688 20.031 1 97.19 123 ARG B CA 1
ATOM 4022 C C . ARG B 1 123 ? -18.031 -8.758 18.781 1 97.19 123 ARG B C 1
ATOM 4024 O O . ARG B 1 123 ? -19.266 -8.742 18.891 1 97.19 123 ARG B O 1
ATOM 4031 N N . ASN B 1 124 ? -17.422 -8.891 17.641 1 97.31 124 ASN B N 1
ATOM 4032 C CA . ASN B 1 124 ? -18.188 -8.727 16.422 1 97.31 124 ASN B CA 1
ATOM 4033 C C . ASN B 1 124 ? -18.375 -10.055 15.688 1 97.31 124 ASN B C 1
ATOM 4035 O O . ASN B 1 124 ? -19.266 -10.195 14.844 1 97.31 124 ASN B O 1
ATOM 4039 N N . GLN B 1 125 ? -17.578 -11.031 15.977 1 96.19 125 GLN B N 1
ATOM 4040 C CA . GLN B 1 125 ? -17.688 -12.352 15.375 1 96.19 125 GLN B CA 1
ATOM 4041 C C . GLN B 1 125 ? -18.953 -13.062 15.844 1 96.19 125 GLN B C 1
ATOM 4043 O O . GLN B 1 125 ? -19.344 -12.953 17.016 1 96.19 125 GLN B O 1
ATOM 4048 N N . LEU B 1 126 ? -19.531 -13.797 14.898 1 96.75 126 LEU B N 1
ATOM 4049 C CA . LEU B 1 126 ? -20.703 -14.594 15.258 1 96.75 126 LEU B CA 1
ATOM 4050 C C . LEU B 1 126 ? -20.297 -15.977 15.75 1 96.75 126 LEU B C 1
ATOM 4052 O O . LEU B 1 126 ? -19.375 -16.578 15.203 1 96.75 126 LEU B O 1
ATOM 4056 N N . LYS B 1 127 ? -21.016 -16.453 16.734 1 95.12 127 LYS B N 1
ATOM 4057 C CA . LYS B 1 127 ? -20.766 -17.781 17.266 1 95.12 127 LYS B CA 1
ATOM 4058 C C . LYS B 1 127 ? -21.75 -18.797 16.688 1 95.12 127 LYS B C 1
ATOM 4060 O O . LYS B 1 127 ? -22.969 -18.594 16.734 1 95.12 127 LYS B O 1
ATOM 4065 N N . HIS B 1 128 ? -21.172 -19.812 16.094 1 95.25 128 HIS B N 1
ATOM 4066 C CA . HIS B 1 128 ? -21.984 -20.906 15.539 1 95.25 128 HIS B CA 1
ATOM 4067 C C . HIS B 1 128 ? -21.672 -22.219 16.234 1 95.25 128 HIS B C 1
ATOM 4069 O O . HIS B 1 128 ? -20.516 -22.516 16.547 1 95.25 128 HIS B O 1
ATOM 4075 N N . GLU B 1 129 ? -22.703 -23.016 16.516 1 94.31 129 GLU B N 1
ATOM 4076 C CA . GLU B 1 129 ? -22.5 -24.344 17.094 1 94.31 129 GLU B CA 1
ATOM 4077 C C . GLU B 1 129 ? -21.719 -25.234 16.141 1 94.31 129 GLU B C 1
ATOM 4079 O O . GLU B 1 129 ? -20.844 -25.984 16.578 1 94.31 129 GLU B O 1
ATOM 4084 N N . HIS B 1 130 ? -22.141 -25.203 14.867 1 94 130 HIS B N 1
ATOM 4085 C CA . HIS B 1 130 ? -21.453 -25.891 13.781 1 94 130 HIS B CA 1
ATOM 4086 C C . HIS B 1 130 ? -21.234 -24.969 12.586 1 94 130 HIS B C 1
ATOM 4088 O O . HIS B 1 130 ? -22.016 -24.047 12.352 1 94 130 HIS B O 1
ATOM 4094 N N . ILE B 1 131 ? -20.094 -25.234 11.922 1 95.25 131 ILE B N 1
ATOM 4095 C CA . ILE B 1 131 ? -19.828 -24.484 10.695 1 95.25 131 ILE B CA 1
ATOM 4096 C C . ILE B 1 131 ? -20.031 -25.391 9.484 1 95.25 131 ILE B C 1
ATOM 4098 O O . ILE B 1 131 ? -19.172 -26.219 9.164 1 95.25 131 ILE B O 1
ATOM 4102 N N . ASP B 1 132 ? -21.078 -25.109 8.781 1 91.06 132 ASP B N 1
ATOM 4103 C CA . ASP B 1 132 ? -21.484 -26.047 7.746 1 91.06 132 ASP B CA 1
ATOM 4104 C C . ASP B 1 132 ? -21.344 -25.422 6.359 1 91.06 132 ASP B C 1
ATOM 4106 O O . ASP B 1 132 ? -21.359 -26.125 5.352 1 91.06 132 ASP B O 1
ATOM 4110 N N . ASN B 1 133 ? -21.344 -24.109 6.375 1 92.56 133 ASN B N 1
ATOM 4111 C CA . ASN B 1 133 ? -21.297 -23.469 5.066 1 92.56 133 ASN B CA 1
ATOM 4112 C C . ASN B 1 133 ? -20.391 -22.234 5.074 1 92.56 133 ASN B C 1
ATOM 4114 O O . ASN B 1 133 ? -19.828 -21.891 6.109 1 92.56 133 ASN B O 1
ATOM 4118 N N . GLY B 1 134 ? -20.328 -21.578 3.914 1 94.12 134 GLY B N 1
ATOM 4119 C CA . GLY B 1 134 ? -19.406 -20.453 3.738 1 94.12 134 GLY B CA 1
ATOM 4120 C C . GLY B 1 134 ? -19.812 -19.234 4.531 1 94.12 134 GLY B C 1
ATOM 4121 O O . GLY B 1 134 ? -18.969 -18.484 5.02 1 94.12 134 GLY B O 1
ATOM 4122 N N . TYR B 1 135 ? -21.109 -19.016 4.684 1 96.38 135 TYR B N 1
ATOM 4123 C CA . TYR B 1 135 ? -21.594 -17.875 5.461 1 96.38 135 TYR B CA 1
ATOM 4124 C C . TYR B 1 135 ? -21.172 -18 6.918 1 96.38 135 TYR B C 1
ATOM 4126 O O . TYR B 1 135 ? -20.641 -17.047 7.492 1 96.38 135 TYR B O 1
ATOM 4134 N N . GLN B 1 136 ? -21.391 -19.141 7.426 1 96.81 136 GLN B N 1
ATOM 4135 C CA . GLN B 1 136 ? -21.047 -19.375 8.82 1 96.81 136 GLN B CA 1
ATOM 4136 C C . GLN B 1 136 ? -19.531 -19.281 9.031 1 96.81 136 GLN B C 1
ATOM 4138 O O . GLN B 1 136 ? -19.078 -18.719 10.031 1 96.81 136 GLN B O 1
ATOM 4143 N N . MET B 1 137 ? -18.828 -19.766 8.07 1 95.81 137 MET B N 1
ATOM 4144 C CA . MET B 1 137 ? -17.375 -19.703 8.156 1 95.81 137 MET B CA 1
ATOM 4145 C C . MET B 1 137 ? -16.891 -18.25 8.141 1 95.81 137 MET B C 1
ATOM 4147 O O . MET B 1 137 ? -16.156 -17.828 9.031 1 95.81 137 MET B O 1
ATOM 4151 N N . ALA B 1 138 ? -17.375 -17.469 7.238 1 95.94 138 ALA B N 1
ATOM 4152 C CA . ALA B 1 138 ? -16.922 -16.078 7.09 1 95.94 138 ALA B CA 1
ATOM 4153 C C . ALA B 1 138 ? -17.344 -15.234 8.297 1 95.94 138 ALA B C 1
ATOM 4155 O O . ALA B 1 138 ? -16.531 -14.492 8.844 1 95.94 138 ALA B O 1
ATOM 4156 N N . THR B 1 139 ? -18.516 -15.375 8.75 1 97.25 139 THR B N 1
ATOM 4157 C CA . THR B 1 139 ? -19.016 -14.531 9.828 1 97.25 139 THR B CA 1
ATOM 4158 C C . THR B 1 139 ? -18.375 -14.914 11.164 1 97.25 139 THR B C 1
ATOM 4160 O O . THR B 1 139 ? -18.25 -14.078 12.055 1 97.25 139 THR B O 1
ATOM 4163 N N . SER B 1 140 ? -18 -16.172 11.281 1 96.5 140 SER B N 1
ATOM 4164 C CA . SER B 1 140 ? -17.312 -16.594 12.492 1 96.5 140 SER B CA 1
ATOM 4165 C C . SER B 1 140 ? -15.914 -15.984 12.578 1 96.5 140 SER B C 1
ATOM 4167 O O . SER B 1 140 ? -15.312 -15.945 13.648 1 96.5 140 SER B O 1
ATOM 4169 N N . ARG B 1 141 ? -15.43 -15.461 11.516 1 95.25 141 ARG B N 1
ATOM 4170 C CA . ARG B 1 141 ? -14.055 -14.977 11.477 1 95.25 141 ARG B CA 1
ATOM 4171 C C . ARG B 1 141 ? -14.016 -13.453 11.461 1 95.25 141 ARG B C 1
ATOM 4173 O O . ARG B 1 141 ? -13.148 -12.844 12.086 1 95.25 141 ARG B O 1
ATOM 4180 N N . VAL B 1 142 ? -14.977 -12.812 10.758 1 95.56 142 VAL B N 1
ATOM 4181 C CA . VAL B 1 142 ? -14.812 -11.375 10.562 1 95.56 142 VAL B CA 1
ATOM 4182 C C . VAL B 1 142 ? -16.078 -10.641 11 1 95.56 142 VAL B C 1
ATOM 4184 O O . VAL B 1 142 ? -16.109 -9.414 11.047 1 95.56 142 VAL B O 1
ATOM 4187 N N . GLY B 1 143 ? -17.172 -11.328 11.266 1 96.19 143 GLY B N 1
ATOM 4188 C CA . GLY B 1 143 ? -18.422 -10.688 11.625 1 96.19 143 GLY B CA 1
ATOM 4189 C C . GLY B 1 143 ? -19.281 -10.336 10.422 1 96.19 143 GLY B C 1
ATOM 4190 O O . GLY B 1 143 ? -18.844 -10.5 9.281 1 96.19 143 GLY B O 1
ATOM 4191 N N . GLU B 1 144 ? -20.484 -9.836 10.648 1 96.94 144 GLU B N 1
ATOM 4192 C CA . GLU B 1 144 ? -21.5 -9.625 9.617 1 96.94 144 GLU B CA 1
ATOM 4193 C C . GLU B 1 144 ? -21.125 -8.445 8.727 1 96.94 144 GLU B C 1
ATOM 4195 O O . GLU B 1 144 ? -21.297 -8.508 7.508 1 96.94 144 GLU B O 1
ATOM 4200 N N . THR B 1 145 ? -20.672 -7.398 9.297 1 97.12 145 THR B N 1
ATOM 4201 C CA . THR B 1 145 ? -20.406 -6.184 8.539 1 97.12 145 THR B CA 1
ATOM 4202 C C . THR B 1 145 ? -19.328 -6.43 7.484 1 97.12 145 THR B C 1
ATOM 4204 O O . THR B 1 145 ? -19.531 -6.125 6.305 1 97.12 145 THR B O 1
ATOM 4207 N N . LEU B 1 146 ? -18.219 -6.941 7.887 1 97.25 146 LEU B N 1
ATOM 4208 C CA . LEU B 1 146 ? -17.141 -7.203 6.945 1 97.25 146 LEU B CA 1
ATOM 4209 C C . LEU B 1 146 ? -17.516 -8.305 5.969 1 97.25 146 LEU B C 1
ATOM 4211 O O . LEU B 1 146 ? -17.109 -8.281 4.805 1 97.25 146 LEU B O 1
ATOM 4215 N N . TYR B 1 147 ? -18.328 -9.336 6.434 1 97.5 147 TYR B N 1
ATOM 4216 C CA . TYR B 1 147 ? -18.828 -10.359 5.535 1 97.5 147 TYR B CA 1
ATOM 4217 C C . TYR B 1 147 ? -19.609 -9.734 4.387 1 97.5 147 TYR B C 1
ATOM 4219 O O . TYR B 1 147 ? -19.344 -10.023 3.217 1 97.5 147 TYR B O 1
ATOM 4227 N N . GLU B 1 148 ? -20.469 -8.883 4.664 1 97.75 148 GLU B N 1
ATOM 4228 C CA . GLU B 1 148 ? -21.344 -8.281 3.66 1 97.75 148 GLU B CA 1
ATOM 4229 C C . GLU B 1 148 ? -20.547 -7.398 2.697 1 97.75 148 GLU B C 1
ATOM 4231 O O . GLU B 1 148 ? -20.781 -7.43 1.487 1 97.75 148 GLU B O 1
ATOM 4236 N N . LYS B 1 149 ? -19.625 -6.688 3.209 1 97.56 149 LYS B N 1
ATOM 4237 C CA . LYS B 1 149 ? -18.938 -5.68 2.41 1 97.56 149 LYS B CA 1
ATOM 4238 C C . LYS B 1 149 ? -17.859 -6.312 1.545 1 97.56 149 LYS B C 1
ATOM 4240 O O . LYS B 1 149 ? -17.562 -5.828 0.448 1 97.56 149 LYS B O 1
ATOM 4245 N N . ILE B 1 150 ? -17.25 -7.434 2.045 1 97.19 150 ILE B N 1
ATOM 4246 C CA . ILE B 1 150 ? -16.047 -7.922 1.396 1 97.19 150 ILE B CA 1
ATOM 4247 C C . ILE B 1 150 ? -16.328 -9.258 0.719 1 97.19 150 ILE B C 1
ATOM 4249 O O . ILE B 1 150 ? -15.844 -9.516 -0.387 1 97.19 150 ILE B O 1
ATOM 4253 N N . PHE B 1 151 ? -17.172 -10.133 1.277 1 96.75 151 PHE B N 1
ATOM 4254 C CA . PHE B 1 151 ? -17.141 -11.539 0.886 1 96.75 151 PHE B CA 1
ATOM 4255 C C . PHE B 1 151 ? -18.406 -11.922 0.131 1 96.75 151 PHE B C 1
ATOM 4257 O O . PHE B 1 151 ? -18.359 -12.664 -0.85 1 96.75 151 PHE B O 1
ATOM 4264 N N . MET B 1 152 ? -19.531 -11.414 0.482 1 97.19 152 MET B N 1
ATOM 4265 C CA . MET B 1 152 ? -20.828 -11.914 0.033 1 97.19 152 MET B CA 1
ATOM 4266 C C . MET B 1 152 ? -20.938 -11.859 -1.487 1 97.19 152 MET B C 1
ATOM 4268 O O . MET B 1 152 ? -20.953 -12.898 -2.15 1 97.19 152 MET B O 1
ATOM 4272 N N . HIS B 1 153 ? -20.875 -10.727 -2.01 1 97.69 153 HIS B N 1
ATOM 4273 C CA . HIS B 1 153 ? -21.094 -10.586 -3.445 1 97.69 153 HIS B CA 1
ATOM 4274 C C . HIS B 1 153 ? -19.859 -11.023 -4.238 1 97.69 153 HIS B C 1
ATOM 4276 O O . HIS B 1 153 ? -19.984 -11.523 -5.355 1 97.69 153 HIS B O 1
ATOM 4282 N N . TYR B 1 154 ? -18.703 -10.828 -3.662 1 96.94 154 TYR B N 1
ATOM 4283 C CA . TYR B 1 154 ? -17.5 -11.32 -4.336 1 96.94 154 TYR B CA 1
ATOM 4284 C C . TYR B 1 154 ? -17.578 -12.82 -4.555 1 96.94 154 TYR B C 1
ATOM 4286 O O . TYR B 1 154 ? -17.234 -13.32 -5.629 1 96.94 154 TYR B O 1
ATOM 4294 N N . THR B 1 155 ? -17.984 -13.555 -3.543 1 95.44 155 THR B N 1
ATOM 4295 C CA . THR B 1 155 ? -18.125 -15 -3.627 1 95.44 155 THR B CA 1
ATOM 4296 C C . THR B 1 155 ? -19.125 -15.391 -4.707 1 95.44 155 THR B C 1
ATOM 4298 O O . THR B 1 155 ? -18.906 -16.344 -5.461 1 95.44 155 THR B O 1
ATOM 4301 N N . PHE B 1 156 ? -20.156 -14.664 -4.777 1 96 156 PHE B N 1
ATOM 4302 C CA . PHE B 1 156 ? -21.141 -14.953 -5.816 1 96 156 PHE B CA 1
ATOM 4303 C C . PHE B 1 156 ? -20.531 -14.773 -7.203 1 96 156 PHE B C 1
ATOM 4305 O O . PHE B 1 156 ? -20.75 -15.594 -8.094 1 96 156 PHE B O 1
ATOM 4312 N N . LYS B 1 157 ? -19.844 -13.734 -7.391 1 96.5 157 LYS B N 1
ATOM 4313 C CA . LYS B 1 157 ? -19.203 -13.484 -8.68 1 96.5 157 LYS B CA 1
ATOM 4314 C C . LYS B 1 157 ? -18.203 -14.578 -9.031 1 96.5 157 LYS B C 1
ATOM 4316 O O . LYS B 1 157 ? -18.125 -15.008 -10.188 1 96.5 157 LYS B O 1
ATOM 4321 N N . GLN B 1 158 ? -17.484 -15.047 -8.078 1 93.88 158 GLN B N 1
ATOM 4322 C CA . GLN B 1 158 ? -16.406 -16.016 -8.289 1 93.88 158 GLN B CA 1
ATOM 4323 C C . GLN B 1 158 ? -16.984 -17.422 -8.523 1 93.88 158 GLN B C 1
ATOM 4325 O O . GLN B 1 158 ? -16.5 -18.141 -9.391 1 93.88 158 GLN B O 1
ATOM 4330 N N . TRP B 1 159 ? -18.109 -17.75 -7.797 1 92.44 159 TRP B N 1
ATOM 4331 C CA . TRP B 1 159 ? -18.531 -19.141 -7.758 1 92.44 159 TRP B CA 1
ATOM 4332 C C . TRP B 1 159 ? -19.922 -19.312 -8.359 1 92.44 159 TRP B C 1
ATOM 4334 O O . TRP B 1 159 ? -20.375 -20.453 -8.562 1 92.44 159 TRP B O 1
ATOM 4344 N N . GLY B 1 160 ? -20.609 -18.25 -8.641 1 91.31 160 GLY B N 1
ATOM 4345 C CA . GLY B 1 160 ? -21.953 -18.312 -9.164 1 91.31 160 GLY B CA 1
ATOM 4346 C C . GLY B 1 160 ? -22.984 -18.719 -8.117 1 91.31 160 GLY B C 1
ATOM 4347 O O . GLY B 1 160 ? -24.109 -19.094 -8.453 1 91.31 160 GLY B O 1
ATOM 4348 N N . ARG B 1 161 ? -22.5 -18.781 -6.879 1 91.31 161 ARG B N 1
ATOM 4349 C CA . ARG B 1 161 ? -23.344 -19.109 -5.727 1 91.31 161 ARG B CA 1
ATOM 4350 C C . ARG B 1 161 ? -22.969 -18.25 -4.52 1 91.31 161 ARG B C 1
ATOM 4352 O O . ARG B 1 161 ? -21.812 -17.891 -4.34 1 91.31 161 ARG B O 1
ATOM 4359 N N . TYR B 1 162 ? -24 -18.047 -3.756 1 94.56 162 TYR B N 1
ATOM 4360 C CA . TYR B 1 162 ? -23.734 -17.312 -2.527 1 94.56 162 TYR B CA 1
ATOM 4361 C C . TYR B 1 162 ? -23.062 -18.203 -1.491 1 94.56 162 TYR B C 1
ATOM 4363 O O . TYR B 1 162 ? -23.141 -19.438 -1.586 1 94.56 162 TYR B O 1
ATOM 4371 N N . PRO B 1 163 ? -22.453 -17.594 -0.45 1 94.31 163 PRO B N 1
ATOM 4372 C CA . PRO B 1 163 ? -21.688 -18.359 0.532 1 94.31 163 PRO B CA 1
ATOM 4373 C C . PRO B 1 163 ? -22.531 -19.391 1.281 1 94.31 163 PRO B C 1
ATOM 4375 O O . PRO B 1 163 ? -22.031 -20.453 1.664 1 94.31 163 PRO B O 1
ATOM 4378 N N . GLU B 1 164 ? -23.781 -19.172 1.433 1 93.19 164 GLU B N 1
ATOM 4379 C CA . GLU B 1 164 ? -24.672 -20.078 2.139 1 93.19 164 GLU B CA 1
ATOM 4380 C C . GLU B 1 164 ? -24.812 -21.406 1.391 1 93.19 164 GLU B C 1
ATOM 4382 O O . GLU B 1 164 ? -25.141 -22.438 1.988 1 93.19 164 GLU B O 1
ATOM 4387 N N . GLU B 1 165 ? -24.5 -21.359 0.137 1 89.62 165 GLU B N 1
ATOM 4388 C CA . GLU B 1 165 ? -24.688 -22.516 -0.722 1 89.62 165 GLU B CA 1
ATOM 4389 C C . GLU B 1 165 ? -23.375 -23.25 -0.961 1 89.62 165 GLU B C 1
ATOM 4391 O O . GLU B 1 165 ? -23.328 -24.234 -1.698 1 89.62 165 GLU B O 1
ATOM 4396 N N . LEU B 1 166 ? -22.359 -22.781 -0.41 1 88.81 166 LEU B N 1
ATOM 4397 C CA . LEU B 1 166 ? -21.031 -23.344 -0.636 1 88.81 166 LEU B CA 1
ATOM 4398 C C . LEU B 1 166 ? -20.484 -23.984 0.637 1 88.81 166 LEU B C 1
ATOM 4400 O O . LEU B 1 166 ? -20.891 -23.609 1.743 1 88.81 166 LEU B O 1
ATOM 4404 N N . ASP B 1 167 ? -19.594 -24.922 0.381 1 87.25 167 ASP B N 1
ATOM 4405 C CA . ASP B 1 167 ? -18.906 -25.531 1.514 1 87.25 167 ASP B CA 1
ATOM 4406 C C . ASP B 1 167 ? -18.094 -24.5 2.281 1 87.25 167 ASP B C 1
ATOM 4408 O O . ASP B 1 167 ? -17.531 -23.562 1.688 1 87.25 167 ASP B O 1
ATOM 4412 N N . ALA B 1 168 ? -17.922 -24.781 3.617 1 90.81 168 ALA B N 1
ATOM 4413 C CA . ALA B 1 168 ? -17.203 -23.859 4.492 1 90.81 168 ALA B CA 1
ATOM 4414 C C . ALA B 1 168 ? -15.75 -23.703 4.035 1 90.81 168 ALA B C 1
ATOM 4416 O O . ALA B 1 168 ? -15.141 -22.656 4.238 1 90.81 168 ALA B O 1
ATOM 4417 N N . SER B 1 169 ? -15.227 -24.719 3.4 1 86 169 SER B N 1
ATOM 4418 C CA . SER B 1 169 ? -13.82 -24.75 3.018 1 86 169 SER B CA 1
ATOM 4419 C C . SER B 1 169 ? -13.508 -23.656 1.99 1 86 169 SER B C 1
ATOM 4421 O O . SER B 1 169 ? -12.375 -23.188 1.912 1 86 169 SER B O 1
ATOM 4423 N N . VAL B 1 170 ? -14.484 -23.234 1.261 1 84.25 170 VAL B N 1
ATOM 4424 C CA . VAL B 1 170 ? -14.289 -22.25 0.207 1 84.25 170 VAL B CA 1
ATOM 4425 C C . VAL B 1 170 ? -13.859 -20.922 0.822 1 84.25 170 VAL B C 1
ATOM 4427 O O . VAL B 1 170 ? -12.977 -20.234 0.292 1 84.25 170 VAL B O 1
ATOM 4430 N N . LEU B 1 171 ? -14.414 -20.562 1.926 1 90.12 171 LEU B N 1
ATOM 4431 C CA . LEU B 1 171 ? -14.133 -19.266 2.531 1 90.12 171 LEU B CA 1
ATOM 4432 C C . LEU B 1 171 ? -13.164 -19.406 3.697 1 90.12 171 LEU B C 1
ATOM 4434 O O . LEU B 1 171 ? -12.758 -18.406 4.301 1 90.12 171 LEU B O 1
ATOM 4438 N N . ALA B 1 172 ? -12.789 -20.594 3.988 1 85 172 ALA B N 1
ATOM 4439 C CA . ALA B 1 172 ? -11.789 -20.828 5.027 1 85 172 ALA B CA 1
ATOM 4440 C C . ALA B 1 172 ? -10.398 -20.391 4.559 1 85 172 ALA B C 1
ATOM 4442 O O . ALA B 1 172 ? -9.508 -20.156 5.379 1 85 172 ALA B O 1
ATOM 4443 N N . ARG B 1 173 ? -10.227 -20.125 3.336 1 77.38 173 ARG B N 1
ATOM 4444 C CA . ARG B 1 173 ? -8.914 -19.891 2.742 1 77.38 173 ARG B CA 1
ATOM 4445 C C . ARG B 1 173 ? -8.555 -18.406 2.805 1 77.38 173 ARG B C 1
ATOM 4447 O O . ARG B 1 173 ? -7.391 -18.031 2.627 1 77.38 173 ARG B O 1
ATOM 4454 N N . ILE B 1 174 ? -9.445 -17.547 3.086 1 80.31 174 ILE B N 1
ATOM 4455 C CA . ILE B 1 174 ? -9.164 -16.125 3.053 1 80.31 174 ILE B CA 1
ATOM 4456 C C . ILE B 1 174 ? -8.602 -15.68 4.402 1 80.31 174 ILE B C 1
ATOM 4458 O O . ILE B 1 174 ? -9.273 -15.789 5.43 1 80.31 174 ILE B O 1
ATOM 4462 N N . PRO B 1 175 ? -7.449 -15.141 4.375 1 87.38 175 PRO B N 1
ATOM 4463 C CA . PRO B 1 175 ? -6.82 -14.75 5.637 1 87.38 175 PRO B CA 1
ATOM 4464 C C . PRO B 1 175 ? -7.508 -13.547 6.289 1 87.38 175 PRO B C 1
ATOM 4466 O O . PRO B 1 175 ? -8.039 -12.68 5.594 1 87.38 175 PRO B O 1
ATOM 4469 N N . VAL B 1 176 ? -7.609 -13.547 7.574 1 92.88 176 VAL B N 1
ATOM 4470 C CA . VAL B 1 176 ? -7.988 -12.414 8.422 1 92.88 176 VAL B CA 1
ATOM 4471 C C . VAL B 1 176 ? -6.855 -12.094 9.391 1 92.88 176 VAL B C 1
ATOM 4473 O O . VAL B 1 176 ? -6.391 -12.969 10.125 1 92.88 176 VAL B O 1
ATOM 4476 N N . ARG B 1 177 ? -6.43 -10.859 9.406 1 95.5 177 ARG B N 1
ATOM 4477 C CA . ARG B 1 177 ? -5.285 -10.5 10.242 1 95.5 177 ARG B CA 1
ATOM 4478 C C . ARG B 1 177 ? -5.715 -9.594 11.391 1 95.5 177 ARG B C 1
ATOM 4480 O O . ARG B 1 177 ? -6.633 -8.789 11.25 1 95.5 177 ARG B O 1
ATOM 4487 N N . ASN B 1 178 ? -4.957 -9.742 12.492 1 96.06 178 ASN B N 1
ATOM 4488 C CA . ASN B 1 178 ? -5.207 -8.906 13.664 1 96.06 178 ASN B CA 1
ATOM 4489 C C . ASN B 1 178 ? -4.113 -7.859 13.852 1 96.06 178 ASN B C 1
ATOM 4491 O O . ASN B 1 178 ? -3.912 -7.352 14.953 1 96.06 178 ASN B O 1
ATOM 4495 N N . ASN B 1 179 ? -3.346 -7.641 12.82 1 96.12 179 ASN B N 1
ATOM 4496 C CA . ASN B 1 179 ? -2.297 -6.629 12.797 1 96.12 179 ASN B CA 1
ATOM 4497 C C . ASN B 1 179 ? -2.385 -5.758 11.547 1 96.12 179 ASN B C 1
ATOM 4499 O O . ASN B 1 179 ? -3.402 -5.762 10.859 1 96.12 179 ASN B O 1
ATOM 4503 N N . PHE B 1 180 ? -1.282 -5.023 11.219 1 95.5 180 PHE B N 1
ATOM 4504 C CA . PHE B 1 180 ? -1.35 -4.043 10.141 1 95.5 180 PHE B CA 1
ATOM 4505 C C . PHE B 1 180 ? -0.767 -4.617 8.859 1 95.5 180 PHE B C 1
ATOM 4507 O O . PHE B 1 180 ? -0.61 -3.9 7.867 1 95.5 180 PHE B O 1
ATOM 4514 N N . ASP B 1 181 ? -0.407 -5.918 8.891 1 95.25 181 ASP B N 1
ATOM 4515 C CA . ASP B 1 181 ? 0.207 -6.539 7.719 1 95.25 181 ASP B CA 1
ATOM 4516 C C . ASP B 1 181 ? -0.754 -6.547 6.531 1 95.25 181 ASP B C 1
ATOM 4518 O O . ASP B 1 181 ? -1.765 -7.25 6.551 1 95.25 181 ASP B O 1
ATOM 4522 N N . ASP B 1 182 ? -0.414 -5.727 5.52 1 95.62 182 ASP B N 1
ATOM 4523 C CA . ASP B 1 182 ? -1.329 -5.609 4.387 1 95.62 182 ASP B CA 1
ATOM 4524 C C . ASP B 1 182 ? -0.848 -6.445 3.205 1 95.62 182 ASP B C 1
ATOM 4526 O O . ASP B 1 182 ? -1.354 -6.305 2.09 1 95.62 182 ASP B O 1
ATOM 4530 N N . ARG B 1 183 ? 0.177 -7.242 3.408 1 96.38 183 ARG B N 1
ATOM 4531 C CA . ARG B 1 183 ? 0.577 -8.203 2.385 1 96.38 183 ARG B CA 1
ATOM 4532 C C . ARG B 1 183 ? -0.497 -9.266 2.184 1 96.38 183 ARG B C 1
ATOM 4534 O O . ARG B 1 183 ? -1.104 -9.734 3.148 1 96.38 183 ARG B O 1
ATOM 4541 N N . TYR B 1 184 ? -0.655 -9.633 0.916 1 96.38 184 TYR B N 1
ATOM 4542 C CA . TYR B 1 184 ? -1.676 -10.641 0.648 1 96.38 184 TYR B CA 1
ATOM 4543 C C . TYR B 1 184 ? -1.216 -12.016 1.106 1 96.38 184 TYR B C 1
ATOM 4545 O O . TYR B 1 184 ? -2.02 -12.82 1.59 1 96.38 184 TYR B O 1
ATOM 4553 N N . PHE B 1 185 ? 0.095 -12.328 0.921 1 95.5 185 PHE B N 1
ATOM 4554 C CA . PHE B 1 185 ? 0.669 -13.594 1.347 1 95.5 185 PHE B CA 1
ATOM 4555 C C . PHE B 1 185 ? 1.576 -13.406 2.557 1 95.5 185 PHE B C 1
ATOM 4557 O O . PHE B 1 185 ? 2.145 -12.328 2.746 1 95.5 185 PHE B O 1
ATOM 4564 N N . SER B 1 186 ? 1.755 -14.492 3.35 1 93.5 186 SER B N 1
ATOM 4565 C CA . SER B 1 186 ? 2.627 -14.445 4.52 1 93.5 186 SER B CA 1
ATOM 4566 C C . SER B 1 186 ? 3.82 -15.375 4.355 1 93.5 186 SER B C 1
ATOM 4568 O O . SER B 1 186 ? 4.625 -15.531 5.277 1 93.5 186 SER B O 1
ATOM 4570 N N . ASP B 1 187 ? 3.943 -15.938 3.199 1 96.38 187 ASP B N 1
ATOM 4571 C CA . ASP B 1 187 ? 4.996 -16.922 2.959 1 96.38 187 ASP B CA 1
ATOM 4572 C C . ASP B 1 187 ? 6.379 -16.281 3.121 1 96.38 187 ASP B C 1
ATOM 4574 O O . ASP B 1 187 ? 6.566 -15.102 2.842 1 96.38 187 ASP B O 1
ATOM 4578 N N . LYS B 1 188 ? 7.293 -17.156 3.498 1 96.38 188 LYS B N 1
ATOM 4579 C CA . LYS B 1 188 ? 8.672 -16.719 3.727 1 96.38 188 LYS B CA 1
ATOM 4580 C C . LYS B 1 188 ? 9.305 -16.203 2.439 1 96.38 188 LYS B C 1
ATOM 4582 O O . LYS B 1 188 ? 9.93 -15.133 2.432 1 96.38 188 LYS B O 1
ATOM 4587 N N . TYR B 1 189 ? 9.094 -16.969 1.422 1 97.69 189 TYR B N 1
ATOM 4588 C CA . TYR B 1 189 ? 9.641 -16.594 0.125 1 97.69 189 TYR B CA 1
ATOM 4589 C C . TYR B 1 189 ? 8.547 -16.062 -0.793 1 97.69 189 TYR B C 1
ATOM 4591 O O . TYR B 1 189 ? 7.59 -16.766 -1.098 1 97.69 189 TYR B O 1
ATOM 4599 N N . GLN B 1 190 ? 8.633 -14.82 -1.165 1 97.62 190 GLN B N 1
ATOM 4600 C CA . GLN B 1 190 ? 7.754 -14.164 -2.127 1 97.62 190 GLN B CA 1
ATOM 4601 C C . GLN B 1 190 ? 8.555 -13.422 -3.195 1 97.62 190 GLN B C 1
ATOM 4603 O O . GLN B 1 190 ? 9.375 -12.555 -2.877 1 97.62 190 GLN B O 1
ATOM 4608 N N . ALA B 1 191 ? 8.32 -13.781 -4.449 1 97.88 191 ALA B N 1
ATOM 4609 C CA . ALA B 1 191 ? 9.164 -13.195 -5.488 1 97.88 191 ALA B CA 1
ATOM 4610 C C . ALA B 1 191 ? 8.555 -13.406 -6.871 1 97.88 191 ALA B C 1
ATOM 4612 O O . ALA B 1 191 ? 7.617 -14.195 -7.031 1 97.88 191 ALA B O 1
ATOM 4613 N N . LEU B 1 192 ? 9.031 -12.648 -7.77 1 98.12 192 LEU B N 1
ATOM 4614 C CA . LEU B 1 192 ? 8.742 -12.836 -9.188 1 98.12 192 LEU B CA 1
ATOM 4615 C C . LEU B 1 192 ? 10.016 -13.109 -9.977 1 98.12 192 LEU B C 1
ATOM 4617 O O . LEU B 1 192 ? 11.086 -12.602 -9.633 1 98.12 192 LEU B O 1
ATOM 4621 N N . PRO B 1 193 ? 9.875 -13.984 -10.977 1 98.38 193 PRO B N 1
ATOM 4622 C CA . PRO B 1 193 ? 11.062 -14.148 -11.812 1 98.38 193 PRO B CA 1
ATOM 4623 C C . PRO B 1 193 ? 11.453 -12.867 -12.547 1 98.38 193 PRO B C 1
ATOM 4625 O O . PRO B 1 193 ? 10.633 -12.289 -13.266 1 98.38 193 PRO B O 1
ATOM 4628 N N . THR B 1 194 ? 12.688 -12.539 -12.469 1 97.06 194 THR B N 1
ATOM 4629 C CA . THR B 1 194 ? 13.18 -11.25 -12.953 1 97.06 194 THR B CA 1
ATOM 4630 C C . THR B 1 194 ? 12.93 -11.109 -14.453 1 97.06 194 THR B C 1
ATOM 4632 O O . THR B 1 194 ? 12.594 -10.023 -14.93 1 97.06 194 THR B O 1
ATOM 4635 N N . ASP B 1 195 ? 13.023 -12.234 -15.156 1 97 195 ASP B N 1
ATOM 4636 C CA . ASP B 1 195 ? 12.922 -12.18 -16.609 1 97 195 ASP B CA 1
ATOM 4637 C C . ASP B 1 195 ? 11.633 -12.836 -17.094 1 97 195 ASP B C 1
ATOM 4639 O O . ASP B 1 195 ? 11.516 -13.188 -18.266 1 97 195 ASP B O 1
ATOM 4643 N N . GLY B 1 196 ? 10.688 -13.102 -16.172 1 98.19 196 GLY B N 1
ATOM 4644 C CA . GLY B 1 196 ? 9.391 -13.648 -16.562 1 98.19 196 GLY B CA 1
ATOM 4645 C C . GLY B 1 196 ? 9.305 -15.148 -16.375 1 98.19 196 GLY B C 1
ATOM 4646 O O . GLY B 1 196 ? 10.328 -15.836 -16.344 1 98.19 196 GLY B O 1
ATOM 4647 N N . TYR B 1 197 ? 8.117 -15.648 -16.391 1 98.69 197 TYR B N 1
ATOM 4648 C CA . TYR B 1 197 ? 7.875 -17.062 -16.125 1 98.69 197 TYR B CA 1
ATOM 4649 C C . TYR B 1 197 ? 8.242 -17.906 -17.344 1 98.69 197 TYR B C 1
ATOM 4651 O O . TYR B 1 197 ? 8.75 -19.031 -17.203 1 98.69 197 TYR B O 1
ATOM 4659 N N . THR B 1 198 ? 7.895 -17.469 -18.5 1 98.62 198 THR B N 1
ATOM 4660 C CA . THR B 1 198 ? 8.172 -18.234 -19.719 1 98.62 198 THR B CA 1
ATOM 4661 C C . THR B 1 198 ? 9.648 -18.594 -19.797 1 98.62 198 THR B C 1
ATOM 4663 O O . THR B 1 198 ? 10 -19.734 -20.141 1 98.62 198 THR B O 1
ATOM 4666 N N . LYS B 1 199 ? 10.492 -17.688 -19.469 1 98.5 199 LYS B N 1
ATOM 4667 C CA . LYS B 1 199 ? 11.93 -17.938 -19.484 1 98.5 199 LYS B CA 1
ATOM 4668 C C . LYS B 1 199 ? 12.312 -19 -18.453 1 98.5 199 LYS B C 1
ATOM 4670 O O . LYS B 1 199 ? 13.211 -19.812 -18.688 1 98.5 199 LYS B O 1
ATOM 4675 N N . VAL B 1 200 ? 11.672 -19.031 -17.328 1 98.69 200 VAL B N 1
ATOM 4676 C CA . VAL B 1 200 ? 11.906 -20.062 -16.328 1 98.69 200 VAL B CA 1
ATOM 4677 C C . VAL B 1 200 ? 11.656 -21.438 -16.938 1 98.69 200 VAL B C 1
ATOM 4679 O O . VAL B 1 200 ? 12.469 -22.344 -16.781 1 98.69 200 VAL B O 1
ATOM 4682 N N . PHE B 1 201 ? 10.547 -21.594 -17.609 1 98.81 201 PHE B N 1
ATOM 4683 C CA . PHE B 1 201 ? 10.188 -22.875 -18.219 1 98.81 201 PHE B CA 1
ATOM 4684 C C . PHE B 1 201 ? 11.172 -23.266 -19.312 1 98.81 201 PHE B C 1
ATOM 4686 O O . PHE B 1 201 ? 11.539 -24.438 -19.438 1 98.81 201 PHE B O 1
ATOM 4693 N N . LYS B 1 202 ? 11.586 -22.281 -20.094 1 98.69 202 LYS B N 1
ATOM 4694 C CA . LYS B 1 202 ? 12.602 -22.547 -21.109 1 98.69 202 LYS B CA 1
ATOM 4695 C C . LYS B 1 202 ? 13.867 -23.125 -20.484 1 98.69 202 LYS B C 1
ATOM 4697 O O . LYS B 1 202 ? 14.453 -24.078 -21.016 1 98.69 202 LYS B O 1
ATOM 4702 N N . ASN B 1 203 ? 14.195 -22.562 -19.375 1 98.81 203 ASN B N 1
ATOM 4703 C CA . ASN B 1 203 ? 15.398 -23.031 -18.688 1 98.81 203 ASN B CA 1
ATOM 4704 C C . ASN B 1 203 ? 15.195 -24.406 -18.062 1 98.81 203 ASN B C 1
ATOM 4706 O O . ASN B 1 203 ? 16.109 -25.234 -18.094 1 98.81 203 ASN B O 1
ATOM 4710 N N . ILE B 1 204 ? 14.031 -24.656 -17.484 1 98.81 204 ILE B N 1
ATOM 4711 C CA . ILE B 1 204 ? 13.734 -25.953 -16.906 1 98.81 204 ILE B CA 1
ATOM 4712 C C . ILE B 1 204 ? 13.805 -27.031 -17.984 1 98.81 204 ILE B C 1
ATOM 4714 O O . ILE B 1 204 ? 14.359 -28.109 -17.766 1 98.81 204 ILE B O 1
ATOM 4718 N N . LEU B 1 205 ? 13.328 -26.734 -19.188 1 98.69 205 LEU B N 1
ATOM 4719 C CA . LEU B 1 205 ? 13.148 -27.734 -20.234 1 98.69 205 LEU B CA 1
ATOM 4720 C C . LEU B 1 205 ? 14.375 -27.812 -21.125 1 98.69 205 LEU B C 1
ATOM 4722 O O . LEU B 1 205 ? 14.422 -28.609 -22.062 1 98.69 205 LEU B O 1
ATOM 4726 N N . ASP B 1 206 ? 15.312 -26.922 -20.797 1 98.56 206 ASP B N 1
ATOM 4727 C CA . ASP B 1 206 ? 16.547 -26.906 -21.578 1 98.56 206 ASP B CA 1
ATOM 4728 C C . ASP B 1 206 ? 17.469 -28.047 -21.172 1 98.56 206 ASP B C 1
ATOM 4730 O O . ASP B 1 206 ? 18.375 -27.859 -20.359 1 98.56 206 ASP B O 1
ATOM 4734 N N . HIS B 1 207 ? 17.312 -29.188 -21.781 1 98.38 207 HIS B N 1
ATOM 4735 C CA . HIS B 1 207 ? 18.094 -30.391 -21.562 1 98.38 207 HIS B CA 1
ATOM 4736 C C . HIS B 1 207 ? 18.156 -31.25 -22.812 1 98.38 207 HIS B C 1
ATOM 4738 O O . HIS B 1 207 ? 17.172 -31.375 -23.531 1 98.38 207 HIS B O 1
ATOM 4744 N N . GLU B 1 208 ? 19.219 -31.984 -23.031 1 98.12 208 GLU B N 1
ATOM 4745 C CA . GLU B 1 208 ? 19.438 -32.75 -24.266 1 98.12 208 GLU B CA 1
ATOM 4746 C C . GLU B 1 208 ? 18.453 -33.906 -24.391 1 98.12 208 GLU B C 1
ATOM 4748 O O . GLU B 1 208 ? 18.094 -34.281 -25.5 1 98.12 208 GLU B O 1
ATOM 4753 N N . ASN B 1 209 ? 17.984 -34.438 -23.281 1 98.38 209 ASN B N 1
ATOM 4754 C CA . ASN B 1 209 ? 17.109 -35.594 -23.297 1 98.38 209 ASN B CA 1
ATOM 4755 C C . ASN B 1 209 ? 15.641 -35.188 -23.391 1 98.38 209 ASN B C 1
ATOM 4757 O O . ASN B 1 209 ? 14.758 -36.062 -23.391 1 98.38 209 ASN B O 1
ATOM 4761 N N . ILE B 1 210 ? 15.344 -33.938 -23.531 1 98.56 210 ILE B N 1
ATOM 4762 C CA . ILE B 1 210 ? 13.961 -33.469 -23.578 1 98.56 210 ILE B CA 1
ATOM 4763 C C . ILE B 1 210 ? 13.641 -32.938 -24.969 1 98.56 210 ILE B C 1
ATOM 4765 O O . ILE B 1 210 ? 14.359 -32.094 -25.5 1 98.56 210 ILE B O 1
ATOM 4769 N N . THR B 1 211 ? 12.641 -33.5 -25.562 1 97.75 211 THR B N 1
ATOM 4770 C CA . THR B 1 211 ? 12.07 -32.969 -26.812 1 97.75 211 THR B CA 1
ATOM 4771 C C . THR B 1 211 ? 10.695 -32.375 -26.562 1 97.75 211 THR B C 1
ATOM 4773 O O . THR B 1 211 ? 9.859 -32.969 -25.875 1 97.75 211 THR B O 1
ATOM 4776 N N . ILE B 1 212 ? 10.453 -31.172 -27.109 1 98.06 212 ILE B N 1
ATOM 4777 C CA . ILE B 1 212 ? 9.203 -30.469 -26.875 1 98.06 212 ILE B CA 1
ATOM 4778 C C . ILE B 1 212 ? 8.398 -30.391 -28.172 1 98.06 212 ILE B C 1
ATOM 4780 O O . ILE B 1 212 ? 8.945 -30.062 -29.234 1 98.06 212 ILE B O 1
ATOM 4784 N N . ARG B 1 213 ? 7.156 -30.75 -28.094 1 97.31 213 ARG B N 1
ATOM 4785 C CA . ARG B 1 213 ? 6.23 -30.578 -29.203 1 97.31 213 ARG B CA 1
ATOM 4786 C C . ARG B 1 213 ? 4.992 -29.797 -28.766 1 97.31 213 ARG B C 1
ATOM 4788 O O . ARG B 1 213 ? 4.133 -30.344 -28.062 1 97.31 213 ARG B O 1
ATOM 4795 N N . LEU B 1 214 ? 4.832 -28.625 -29.266 1 98 214 LEU B N 1
ATOM 4796 C CA . LEU B 1 214 ? 3.691 -27.766 -28.969 1 98 214 LEU B CA 1
ATOM 4797 C C . LEU B 1 214 ? 2.607 -27.906 -30.031 1 98 214 LEU B C 1
ATOM 4799 O O . LEU B 1 214 ? 2.805 -28.594 -31.031 1 98 214 LEU B O 1
ATOM 4803 N N . SER B 1 215 ? 1.388 -27.344 -29.781 1 97.62 215 SER B N 1
ATOM 4804 C CA . SER B 1 215 ? 0.241 -27.484 -30.672 1 97.62 215 SER B CA 1
ATOM 4805 C C . SER B 1 215 ? 0.001 -28.953 -31.031 1 97.62 215 SER B C 1
ATOM 4807 O O . SER B 1 215 ? -0.281 -29.266 -32.188 1 97.62 215 SER B O 1
ATOM 4809 N N . CYS B 1 216 ? 0.205 -29.797 -30.016 1 95.62 216 CYS B N 1
ATOM 4810 C CA . CYS B 1 216 ? 0.078 -31.25 -30.188 1 95.62 216 CYS B CA 1
ATOM 4811 C C . CYS B 1 216 ? -0.782 -31.859 -29.094 1 95.62 216 CYS B C 1
ATOM 4813 O O . CYS B 1 216 ? -0.376 -31.891 -27.938 1 95.62 216 CYS B O 1
ATOM 4815 N N . ASP B 1 217 ? -1.881 -32.344 -29.562 1 94.12 217 ASP B N 1
ATOM 4816 C CA . ASP B 1 217 ? -2.754 -33.062 -28.641 1 94.12 217 ASP B CA 1
ATOM 4817 C C . ASP B 1 217 ? -2.299 -34.5 -28.453 1 94.12 217 ASP B C 1
ATOM 4819 O O . ASP B 1 217 ? -2.07 -35.219 -29.422 1 94.12 217 ASP B O 1
ATOM 4823 N N . CYS B 1 218 ? -2.197 -34.875 -27.188 1 91.25 218 CYS B N 1
ATOM 4824 C CA . CYS B 1 218 ? -1.708 -36.219 -26.891 1 91.25 218 CYS B CA 1
ATOM 4825 C C . CYS B 1 218 ? -2.623 -37.281 -27.5 1 91.25 218 CYS B C 1
ATOM 4827 O O . CYS B 1 218 ? -2.164 -38.344 -27.891 1 91.25 218 CYS B O 1
ATOM 4829 N N . PHE B 1 219 ? -3.877 -37 -27.625 1 89.81 219 PHE B N 1
ATOM 4830 C CA . PHE B 1 219 ? -4.855 -37.969 -28.109 1 89.81 219 PHE B CA 1
ATOM 4831 C C . PHE B 1 219 ? -4.77 -38.094 -29.625 1 89.81 219 PHE B C 1
ATOM 4833 O O . PHE B 1 219 ? -5.332 -39.031 -30.219 1 89.81 219 PHE B O 1
ATOM 4840 N N . ASP B 1 220 ? -4.027 -37.25 -30.203 1 90.12 220 ASP B N 1
ATOM 4841 C CA . ASP B 1 220 ? -3.826 -37.312 -31.656 1 90.12 220 ASP B CA 1
ATOM 4842 C C . ASP B 1 220 ? -2.541 -38.062 -32 1 90.12 220 ASP B C 1
ATOM 4844 O O . ASP B 1 220 ? -2.275 -38.344 -33.156 1 90.12 220 ASP B O 1
ATOM 4848 N N . ILE B 1 221 ? -1.776 -38.312 -31.047 1 88.94 221 ILE B N 1
ATOM 4849 C CA . ILE B 1 221 ? -0.522 -39 -31.266 1 88.94 221 ILE B CA 1
ATOM 4850 C C . ILE B 1 221 ? -0.806 -40.469 -31.562 1 88.94 221 ILE B C 1
ATOM 4852 O O . ILE B 1 221 ? -1.627 -41.094 -30.875 1 88.94 221 ILE B O 1
ATOM 4856 N N . ASN B 1 222 ? -0.089 -41.062 -32.5 1 85.06 222 ASN B N 1
ATOM 4857 C CA . ASN B 1 222 ? -0.202 -42.469 -32.812 1 85.06 222 ASN B CA 1
ATOM 4858 C C . ASN B 1 222 ? 0.218 -43.344 -31.609 1 85.06 222 ASN B C 1
ATOM 4860 O O . ASN B 1 222 ? 1.353 -43.25 -31.141 1 85.06 222 ASN B O 1
ATOM 4864 N N . PRO B 1 223 ? -0.706 -44.188 -31.156 1 81.06 223 PRO B N 1
ATOM 4865 C CA . PRO B 1 223 ? -0.388 -45.031 -30 1 81.06 223 PRO B CA 1
ATOM 4866 C C . PRO B 1 223 ? 0.862 -45.875 -30.203 1 81.06 223 PRO B C 1
ATOM 4868 O O . PRO B 1 223 ? 1.587 -46.156 -29.25 1 81.06 223 PRO B O 1
ATOM 4871 N N . SER B 1 224 ? 1.085 -46.25 -31.359 1 80.88 224 SER B N 1
ATOM 4872 C CA . SER B 1 224 ? 2.234 -47.094 -31.656 1 80.88 224 SER B CA 1
ATOM 4873 C C . SER B 1 224 ? 3.545 -46.344 -31.438 1 80.88 224 SER B C 1
ATOM 4875 O O . SER B 1 224 ? 4.566 -46.969 -31.109 1 80.88 224 SER B O 1
ATOM 4877 N N . ALA B 1 225 ? 3.445 -45.125 -31.562 1 78.75 225 ALA B N 1
ATOM 4878 C CA . ALA B 1 225 ? 4.645 -44.281 -31.438 1 78.75 225 ALA B CA 1
ATOM 4879 C C . ALA B 1 225 ? 5.066 -44.156 -29.969 1 78.75 225 ALA B C 1
ATOM 4881 O O . ALA B 1 225 ? 6.23 -43.875 -29.672 1 78.75 225 ALA B O 1
ATOM 4882 N N . VAL B 1 226 ? 4.086 -44.5 -29.094 1 80.19 226 VAL B N 1
ATOM 4883 C CA . VAL B 1 226 ? 4.387 -44.312 -27.672 1 80.19 226 VAL B CA 1
ATOM 4884 C C . VAL B 1 226 ? 3.992 -45.562 -26.891 1 80.19 226 VAL B C 1
ATOM 4886 O O . VAL B 1 226 ? 3.736 -45.5 -25.688 1 80.19 226 VAL B O 1
ATOM 4889 N N . SER B 1 227 ? 3.904 -46.625 -27.578 1 81.88 227 SER B N 1
ATOM 4890 C CA . SER B 1 227 ? 3.387 -47.844 -27 1 81.88 227 SER B CA 1
ATOM 4891 C C . SER B 1 227 ? 4.277 -48.344 -25.859 1 81.88 227 SER B C 1
ATOM 4893 O O . SER B 1 227 ? 3.787 -48.906 -24.891 1 81.88 227 SER B O 1
ATOM 4895 N N . ASN B 1 228 ? 5.52 -48.062 -25.891 1 86.19 228 ASN B N 1
ATOM 4896 C CA . ASN B 1 228 ? 6.43 -48.562 -24.859 1 86.19 228 ASN B CA 1
ATOM 4897 C C . ASN B 1 228 ? 6.801 -47.469 -23.859 1 86.19 228 ASN B C 1
ATOM 4899 O O . ASN B 1 228 ? 7.648 -47.688 -23 1 86.19 228 ASN B O 1
ATOM 4903 N N . SER B 1 229 ? 6.074 -46.375 -23.969 1 92.12 229 SER B N 1
ATOM 4904 C CA . SER B 1 229 ? 6.422 -45.25 -23.109 1 92.12 229 SER B CA 1
ATOM 4905 C C . SER B 1 229 ? 5.566 -45.25 -21.844 1 92.12 229 SER B C 1
ATOM 4907 O O . SER B 1 229 ? 4.391 -45.594 -21.875 1 92.12 229 SER B O 1
ATOM 4909 N N . THR B 1 230 ? 6.25 -44.906 -20.734 1 94.56 230 THR B N 1
ATOM 4910 C CA . THR B 1 230 ? 5.484 -44.531 -19.547 1 94.56 230 THR B CA 1
ATOM 4911 C C . THR B 1 230 ? 4.879 -43.125 -19.719 1 94.56 2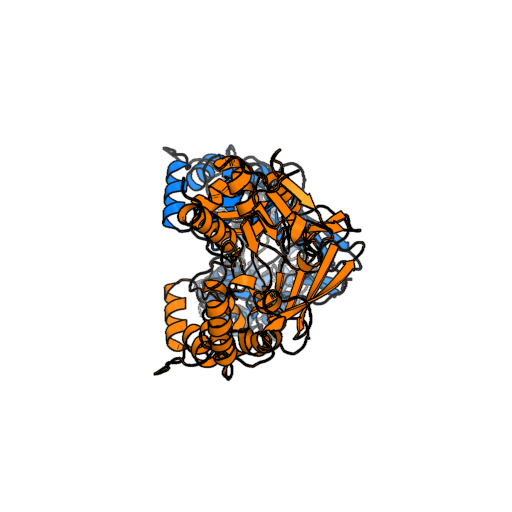30 THR B C 1
ATOM 4913 O O . THR B 1 230 ? 5.547 -42.219 -20.203 1 94.56 230 THR B O 1
ATOM 4916 N N . ILE B 1 231 ? 3.596 -42.938 -19.344 1 95.56 231 ILE B N 1
ATOM 4917 C CA . ILE B 1 231 ? 2.893 -41.688 -19.594 1 95.56 231 ILE B CA 1
ATOM 4918 C C . ILE B 1 231 ? 2.723 -40.906 -18.281 1 95.56 231 ILE B C 1
ATOM 4920 O O . ILE B 1 231 ? 2.369 -41.5 -17.25 1 95.56 231 ILE B O 1
ATOM 4924 N N . ILE B 1 232 ? 3.076 -39.688 -18.281 1 96.81 232 ILE B N 1
ATOM 4925 C CA . ILE B 1 232 ? 2.742 -38.719 -17.234 1 96.81 232 ILE B CA 1
ATOM 4926 C C . ILE B 1 232 ? 1.677 -37.75 -17.75 1 96.81 232 ILE B C 1
ATOM 4928 O O . ILE B 1 232 ? 1.924 -37 -18.672 1 96.81 232 ILE B O 1
ATOM 4932 N N . TYR B 1 233 ? 0.494 -37.812 -17.156 1 96.75 233 TYR B N 1
ATOM 4933 C CA . TYR B 1 233 ? -0.661 -37.062 -17.641 1 96.75 233 TYR B CA 1
ATOM 4934 C C . TYR B 1 233 ? -1.077 -36 -16.641 1 96.75 233 TYR B C 1
ATOM 4936 O O . TYR B 1 233 ? -1.426 -36.312 -15.492 1 96.75 233 TYR B O 1
ATOM 4944 N N . SER B 1 234 ? -1.109 -34.688 -17.078 1 96.62 234 SER B N 1
ATOM 4945 C CA . SER B 1 234 ? -1.454 -33.625 -16.172 1 96.62 234 SER B CA 1
ATOM 4946 C C . SER B 1 234 ? -2.688 -32.875 -16.641 1 96.62 234 SER B C 1
ATOM 4948 O O . SER B 1 234 ? -3.008 -31.781 -16.125 1 96.62 234 SER B O 1
ATOM 4950 N N . GLY B 1 235 ? -3.43 -33.344 -17.609 1 94.38 235 GLY B N 1
ATOM 4951 C CA . GLY B 1 235 ? -4.672 -32.719 -18.078 1 94.38 235 GLY B CA 1
ATOM 4952 C C . GLY B 1 235 ? -5.867 -33.094 -17.234 1 94.38 235 GLY B C 1
ATOM 4953 O O . GLY B 1 235 ? -5.727 -33.781 -16.219 1 94.38 235 GLY B O 1
ATOM 4954 N N . PRO B 1 236 ? -7.047 -32.594 -17.656 1 93.94 236 PRO B N 1
ATOM 4955 C CA . PRO B 1 236 ? -8.258 -32.969 -16.922 1 93.94 236 PRO B CA 1
ATOM 4956 C C . PRO B 1 236 ? -8.5 -34.469 -16.922 1 93.94 236 PRO B C 1
ATOM 4958 O O . PRO B 1 236 ? -8.5 -35.125 -17.984 1 93.94 236 PRO B O 1
ATOM 4961 N N . ILE B 1 237 ? -8.766 -34.969 -15.734 1 95 237 ILE B N 1
ATOM 4962 C CA . ILE B 1 237 ? -8.867 -36.406 -15.555 1 95 237 ILE B CA 1
ATOM 4963 C C . ILE B 1 237 ? -10.023 -36.938 -16.391 1 95 237 ILE B C 1
ATOM 4965 O O . ILE B 1 237 ? -9.93 -38.031 -16.953 1 95 237 ILE B O 1
ATOM 4969 N N . GLU B 1 238 ? -11.109 -36.219 -16.531 1 93.56 238 GLU B N 1
ATOM 4970 C CA . GLU B 1 238 ? -12.289 -36.688 -17.266 1 93.56 238 GLU B CA 1
ATOM 4971 C C . GLU B 1 238 ? -12 -36.781 -18.766 1 93.56 238 GLU B C 1
ATOM 4973 O O . GLU B 1 238 ? -12.625 -37.562 -19.469 1 93.56 238 GLU B O 1
ATOM 4978 N N . ASP B 1 239 ? -11.086 -36 -19.234 1 92.5 239 ASP B N 1
ATOM 4979 C CA . ASP B 1 239 ? -10.734 -36.031 -20.641 1 92.5 239 ASP B CA 1
ATOM 4980 C C . ASP B 1 239 ? -9.977 -37.312 -21 1 92.5 239 ASP B C 1
ATOM 4982 O O . ASP B 1 239 ? -9.984 -37.75 -22.156 1 92.5 239 ASP B O 1
ATOM 4986 N N . PHE B 1 240 ? -9.273 -37.844 -20.031 1 92.38 240 PHE B N 1
ATOM 4987 C CA . PHE B 1 240 ? -8.547 -39.094 -20.266 1 92.38 240 PHE B CA 1
ATOM 4988 C C . PHE B 1 240 ? -9.508 -40.25 -20.359 1 92.38 240 PHE B C 1
ATOM 4990 O O . PHE B 1 240 ? -9.234 -41.25 -21.047 1 92.38 240 PHE B O 1
ATOM 4997 N N . PHE B 1 241 ? -10.664 -40.156 -19.719 1 93.06 241 PHE B N 1
ATOM 4998 C CA . PHE B 1 241 ? -11.617 -41.25 -19.641 1 93.06 241 PHE B CA 1
ATOM 4999 C C . PHE B 1 241 ? -12.906 -40.875 -20.375 1 93.06 241 PHE B C 1
ATOM 5001 O O . PHE B 1 241 ? -14 -41.156 -19.859 1 93.06 241 PHE B O 1
ATOM 5008 N N . THR B 1 242 ? -12.883 -40.281 -21.453 1 86.44 242 THR B N 1
ATOM 5009 C CA . THR B 1 242 ? -14.055 -39.844 -22.188 1 86.44 242 THR B CA 1
ATOM 5010 C C . THR B 1 242 ? -14.938 -41 -22.609 1 86.44 242 THR B C 1
ATOM 5012 O O . THR B 1 242 ? -16.156 -40.875 -22.75 1 86.44 242 THR B O 1
ATOM 5015 N N . ASN B 1 243 ? -14.438 -42.156 -22.734 1 84.81 243 ASN B N 1
ATOM 5016 C CA . ASN B 1 243 ? -15.148 -43.312 -23.281 1 84.81 243 ASN B CA 1
ATOM 5017 C C . ASN B 1 243 ? -15.953 -44.031 -22.203 1 84.81 243 ASN B C 1
ATOM 5019 O O . ASN B 1 243 ? -16.75 -44.906 -22.5 1 84.81 243 ASN B O 1
ATOM 5023 N N . VAL B 1 244 ? -15.789 -43.719 -21 1 88.31 244 VAL B N 1
ATOM 5024 C CA . VAL B 1 244 ? -16.422 -44.469 -19.922 1 88.31 244 VAL B CA 1
ATOM 5025 C C . VAL B 1 244 ? -17.844 -43.938 -19.703 1 88.31 244 VAL B C 1
ATOM 5027 O O . VAL B 1 244 ? -18.656 -44.594 -19.047 1 88.31 244 VAL B O 1
ATOM 5030 N N . GLY B 1 245 ? -18.25 -42.75 -20.156 1 89.19 245 GLY B N 1
ATOM 5031 C CA . GLY B 1 245 ? -19.609 -42.25 -20.109 1 89.19 245 GLY B CA 1
ATOM 5032 C C . GLY B 1 245 ? -19.922 -41.5 -18.812 1 89.19 245 GLY B C 1
ATOM 5033 O O . GLY B 1 245 ? -21.078 -41.188 -18.547 1 89.19 245 GLY B O 1
ATOM 5034 N N . TYR B 1 246 ? -18.969 -41.312 -17.922 1 92.5 246 TYR B N 1
ATOM 5035 C CA . TYR B 1 246 ? -19.188 -40.531 -16.703 1 92.5 246 TYR B CA 1
ATOM 5036 C C . TYR B 1 246 ? -19.391 -39.062 -17.031 1 92.5 246 TYR B C 1
ATOM 5038 O O . TYR B 1 246 ? -18.906 -38.562 -18.047 1 92.5 246 TYR B O 1
ATOM 5046 N N . PRO B 1 247 ? -20.234 -38.406 -16.234 1 93 247 PRO B N 1
ATOM 5047 C CA . PRO B 1 247 ? -20.359 -36.969 -16.438 1 93 247 PRO B CA 1
ATOM 5048 C C . PRO B 1 247 ? -19.047 -36.219 -16.25 1 93 247 PRO B C 1
ATOM 5050 O O . PRO B 1 247 ? -18.078 -36.781 -15.734 1 93 247 PRO B O 1
ATOM 5053 N N . LYS B 1 248 ? -19.078 -35.031 -16.703 1 92.81 248 LYS B N 1
ATOM 5054 C CA . LYS B 1 248 ? -17.875 -34.188 -16.547 1 92.81 248 LYS B CA 1
ATOM 5055 C C . LYS B 1 248 ? -17.859 -33.5 -15.195 1 92.81 248 LYS B C 1
ATOM 5057 O O . LYS B 1 248 ? -18.922 -33.156 -14.648 1 92.81 248 LYS B O 1
ATOM 5062 N N . LEU B 1 249 ? -16.641 -33.344 -14.688 1 94 249 LEU B N 1
ATOM 5063 C CA . LEU B 1 249 ? -16.453 -32.562 -13.484 1 94 249 LEU B CA 1
ATOM 5064 C C . LEU B 1 249 ? -16.703 -31.078 -13.766 1 94 249 LEU B C 1
ATOM 5066 O O . LEU B 1 249 ? -16.484 -30.609 -14.891 1 94 249 LEU B O 1
ATOM 5070 N N . GLU B 1 250 ? -17.156 -30.375 -12.734 1 91.69 250 GLU B N 1
ATOM 5071 C CA . GLU B 1 250 ? -17.438 -28.953 -12.891 1 91.69 250 GLU B CA 1
ATOM 5072 C C . GLU B 1 250 ? -16.219 -28.109 -12.57 1 91.69 250 GLU B C 1
ATOM 5074 O O . GLU B 1 250 ? -15.477 -28.391 -11.625 1 91.69 250 GLU B O 1
ATOM 5079 N N . TYR B 1 251 ? -16.031 -27.094 -13.453 1 93.31 251 TYR B N 1
ATOM 5080 C CA . TYR B 1 251 ? -15 -26.094 -13.242 1 93.31 251 TYR B CA 1
ATOM 5081 C C . TYR B 1 251 ? -15.555 -24.688 -13.43 1 93.31 251 TYR B C 1
ATOM 5083 O O . TYR B 1 251 ? -16.547 -24.484 -14.141 1 93.31 251 TYR B O 1
ATOM 5091 N N . ARG B 1 252 ? -14.945 -23.75 -12.703 1 93.69 252 ARG B N 1
ATOM 5092 C CA . ARG B 1 252 ? -15.148 -22.344 -13.07 1 93.69 252 ARG B CA 1
ATOM 5093 C C . ARG B 1 252 ? -14.055 -21.859 -14.016 1 93.69 252 ARG B C 1
ATOM 5095 O O . ARG B 1 252 ? -12.898 -22.266 -13.898 1 93.69 252 ARG B O 1
ATOM 5102 N N . SER B 1 253 ? -14.461 -21.047 -14.922 1 96.25 253 SER B N 1
ATOM 5103 C CA . SER B 1 253 ? -13.531 -20.438 -15.859 1 96.25 253 SER B CA 1
ATOM 5104 C C . SER B 1 253 ? -13.453 -18.922 -15.656 1 96.25 253 SER B C 1
ATOM 5106 O O . SER B 1 253 ? -14.117 -18.375 -14.781 1 96.25 253 SER B O 1
ATOM 5108 N N . VAL B 1 254 ? -12.5 -18.266 -16.391 1 97.25 254 VAL B N 1
ATOM 5109 C CA . VAL B 1 254 ? -12.312 -16.812 -16.297 1 97.25 254 VAL B CA 1
ATOM 5110 C C . VAL B 1 254 ? -12.219 -16.203 -17.688 1 97.25 254 VAL B C 1
ATOM 5112 O O . VAL B 1 254 ? -11.508 -16.719 -18.547 1 97.25 254 VAL B O 1
ATOM 5115 N N . ASN B 1 255 ? -13.016 -15.234 -17.891 1 97.25 255 ASN B N 1
ATOM 5116 C CA . ASN B 1 255 ? -12.859 -14.391 -19.078 1 97.25 255 ASN B CA 1
ATOM 5117 C C . ASN B 1 255 ? -11.961 -13.188 -18.797 1 97.25 255 ASN B C 1
ATOM 5119 O O . ASN B 1 255 ? -12.227 -12.414 -17.875 1 97.25 255 ASN B O 1
ATOM 5123 N N . PHE B 1 256 ? -10.945 -13.016 -19.656 1 97.81 256 PHE B N 1
ATOM 5124 C CA . PHE B 1 256 ? -9.977 -11.938 -19.484 1 97.81 256 PHE B CA 1
ATOM 5125 C C . PHE B 1 256 ? -10.211 -10.844 -20.516 1 97.81 256 PHE B C 1
ATOM 5127 O O . PHE B 1 256 ? -10 -11.055 -21.719 1 97.81 256 PHE B O 1
ATOM 5134 N N . GLU B 1 257 ? -10.609 -9.703 -20.094 1 98.19 257 GLU B N 1
ATOM 5135 C CA . GLU B 1 257 ? -10.758 -8.555 -20.984 1 98.19 257 GLU B CA 1
ATOM 5136 C C . GLU B 1 257 ? -9.555 -7.621 -20.875 1 98.19 257 GLU B C 1
ATOM 5138 O O . GLU B 1 257 ? -9.352 -6.961 -19.859 1 98.19 257 GLU B O 1
ATOM 5143 N N . ILE B 1 258 ? -8.812 -7.477 -21.969 1 98.38 258 ILE B N 1
ATOM 5144 C CA . ILE B 1 258 ? -7.582 -6.699 -21.984 1 98.38 258 ILE B CA 1
ATOM 5145 C C . ILE B 1 258 ? -7.859 -5.297 -22.516 1 98.38 258 ILE B C 1
ATOM 5147 O O . ILE B 1 258 ? -8.531 -5.141 -23.547 1 98.38 258 ILE B O 1
ATOM 5151 N N . GLN B 1 259 ? -7.414 -4.309 -21.828 1 98.25 259 GLN B N 1
ATOM 5152 C CA . GLN B 1 259 ? -7.422 -2.926 -22.297 1 98.25 259 GLN B CA 1
ATOM 5153 C C . GLN B 1 259 ? -6.012 -2.338 -22.297 1 98.25 259 GLN B C 1
ATOM 5155 O O . GLN B 1 259 ? -5.355 -2.281 -21.25 1 98.25 259 GLN B O 1
ATOM 5160 N N . ARG B 1 260 ? -5.531 -1.918 -23.422 1 98.06 260 ARG B N 1
ATOM 5161 C CA . ARG B 1 260 ? -4.23 -1.274 -23.578 1 98.06 260 ARG B CA 1
ATOM 5162 C C . ARG B 1 260 ? -4.379 0.241 -23.672 1 98.06 260 ARG B C 1
ATOM 5164 O O . ARG B 1 260 ? -4.742 0.774 -24.719 1 98.06 260 ARG B O 1
ATOM 5171 N N . LEU B 1 261 ? -4.062 0.932 -22.625 1 97.38 261 LEU B N 1
ATOM 5172 C CA . LEU B 1 261 ? -4.289 2.367 -22.5 1 97.38 261 LEU B CA 1
ATOM 5173 C C . LEU B 1 261 ? -3.027 3.148 -22.844 1 97.38 261 LEU B C 1
ATOM 5175 O O . LEU B 1 261 ? -1.966 2.922 -22.266 1 97.38 261 LEU B O 1
ATOM 5179 N N . LYS B 1 262 ? -3.166 4.086 -23.766 1 96.25 262 LYS B N 1
ATOM 5180 C CA . LYS B 1 262 ? -2.016 4.859 -24.219 1 96.25 262 LYS B CA 1
ATOM 5181 C C . LYS B 1 262 ? -1.837 6.121 -23.375 1 96.25 262 LYS B C 1
ATOM 5183 O O . LYS B 1 262 ? -2.818 6.738 -22.953 1 96.25 262 LYS B O 1
ATOM 5188 N N . ASN B 1 263 ? -0.648 6.453 -23.094 1 93.31 263 ASN B N 1
ATOM 5189 C CA . ASN B 1 263 ? -0.245 7.68 -22.406 1 93.31 263 ASN B CA 1
ATOM 5190 C C . ASN B 1 263 ? -0.866 7.781 -21.016 1 93.31 263 ASN B C 1
ATOM 5192 O O . ASN B 1 263 ? -1.262 8.867 -20.594 1 93.31 263 ASN B O 1
ATOM 5196 N N . ILE B 1 264 ? -1.104 6.738 -20.484 1 94.75 264 ILE B N 1
ATOM 5197 C CA . ILE B 1 264 ? -1.549 6.633 -19.094 1 94.75 264 ILE B CA 1
ATOM 5198 C C . ILE B 1 264 ? -0.466 5.965 -18.25 1 94.75 264 ILE B C 1
ATOM 5200 O O . ILE B 1 264 ? -0.048 4.84 -18.547 1 94.75 264 ILE B O 1
ATOM 5204 N N . LYS B 1 265 ? -0.057 6.68 -17.234 1 94.19 265 LYS B N 1
ATOM 5205 C CA . LYS B 1 265 ? 1.038 6.141 -16.422 1 94.19 265 LYS B CA 1
ATOM 5206 C C . LYS B 1 265 ? 0.562 4.984 -15.555 1 94.19 265 LYS B C 1
ATOM 5208 O O . LYS B 1 265 ? 1.071 3.867 -15.672 1 94.19 265 LYS B O 1
ATOM 5213 N N . PHE B 1 266 ? -0.435 5.281 -14.742 1 96.38 266 PHE B N 1
ATOM 5214 C CA . PHE B 1 266 ? -1.102 4.246 -13.961 1 96.38 266 PHE B CA 1
ATOM 5215 C C . PHE B 1 266 ? -2.615 4.402 -14.031 1 96.38 266 PHE B C 1
ATOM 5217 O O . PHE B 1 266 ? -3.125 5.52 -14.133 1 96.38 266 PHE B O 1
ATOM 5224 N N . PHE B 1 267 ? -3.303 3.293 -14.008 1 96.94 267 PHE B N 1
ATOM 5225 C CA . PHE B 1 267 ? -4.758 3.283 -14.07 1 96.94 267 PHE B CA 1
ATOM 5226 C C . PHE B 1 267 ? -5.363 3.201 -12.68 1 96.94 267 PHE B C 1
ATOM 5228 O O . PHE B 1 267 ? -6.43 3.76 -12.422 1 96.94 267 PHE B O 1
ATOM 5235 N N . GLN B 1 268 ? -4.711 2.475 -11.781 1 97.25 268 GLN B N 1
ATOM 5236 C CA . GLN B 1 268 ? -5.148 2.281 -10.406 1 97.25 268 GLN B CA 1
ATOM 5237 C C . GLN B 1 268 ? -3.959 2.266 -9.445 1 97.25 268 GLN B C 1
ATOM 5239 O O . GLN B 1 268 ? -2.807 2.236 -9.883 1 97.25 268 GLN B O 1
ATOM 5244 N N . PRO B 1 269 ? -4.188 2.223 -8.125 1 95.5 269 PRO B N 1
ATOM 5245 C CA . PRO B 1 269 ? -3.119 2.508 -7.168 1 95.5 269 PRO B CA 1
ATOM 5246 C C . PRO B 1 269 ? -2.182 1.321 -6.957 1 95.5 269 PRO B C 1
ATOM 5248 O O . PRO B 1 269 ? -1.104 1.476 -6.375 1 95.5 269 PRO B O 1
ATOM 5251 N N . CYS B 1 270 ? -2.574 0.132 -7.359 1 97.06 270 CYS B N 1
ATOM 5252 C CA . CYS B 1 270 ? -1.701 -1.024 -7.191 1 97.06 270 CYS B CA 1
ATOM 5253 C C . CYS B 1 270 ? -1.984 -2.08 -8.258 1 97.06 270 CYS B C 1
ATOM 5255 O O . CYS B 1 270 ? -2.834 -1.879 -9.125 1 97.06 270 CYS B O 1
ATOM 5257 N N . ALA B 1 271 ? -1.289 -3.158 -8.172 1 98.06 271 ALA B N 1
ATOM 5258 C CA . ALA B 1 271 ? -1.321 -4.172 -9.219 1 98.06 271 ALA B CA 1
ATOM 5259 C C . ALA B 1 271 ? -2.68 -4.863 -9.273 1 98.06 271 ALA B C 1
ATOM 5261 O O . ALA B 1 271 ? -3.174 -5.195 -10.352 1 98.06 271 ALA B O 1
ATOM 5262 N N . ALA B 1 272 ? -3.25 -5.074 -8.125 1 98.56 272 ALA B N 1
ATOM 5263 C CA . ALA B 1 272 ? -4.52 -5.793 -8.039 1 98.56 272 ALA B CA 1
ATOM 5264 C C . ALA B 1 272 ? -5.543 -5.008 -7.227 1 98.56 272 ALA B C 1
ATOM 5266 O O . ALA B 1 272 ? -5.301 -4.688 -6.062 1 98.56 272 ALA B O 1
ATOM 5267 N N . VAL B 1 273 ? -6.648 -4.711 -7.879 1 98.62 273 VAL B N 1
ATOM 5268 C CA . VAL B 1 273 ? -7.758 -4.055 -7.191 1 98.62 273 VAL B CA 1
ATOM 5269 C C . VAL B 1 273 ? -9.031 -4.875 -7.363 1 98.62 273 VAL B C 1
ATOM 5271 O O . VAL B 1 273 ? -9.523 -5.051 -8.477 1 98.62 273 VAL B O 1
ATOM 5274 N N . ASN B 1 274 ? -9.562 -5.352 -6.27 1 98.38 274 ASN B N 1
ATOM 5275 C CA . ASN B 1 274 ? -10.812 -6.098 -6.258 1 98.38 274 ASN B CA 1
ATOM 5276 C C . ASN B 1 274 ? -12.023 -5.164 -6.266 1 98.38 274 ASN B C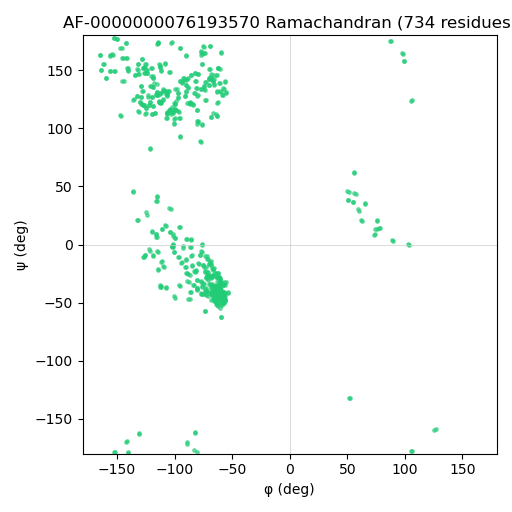 1
ATOM 5278 O O . ASN B 1 274 ? -11.953 -4.051 -5.734 1 98.38 274 ASN B O 1
ATOM 5282 N N . HIS B 1 275 ? -13.023 -5.613 -6.875 1 98.38 275 HIS B N 1
ATOM 5283 C CA . HIS B 1 275 ? -14.32 -4.953 -6.875 1 98.38 275 HIS B CA 1
ATOM 5284 C C . HIS B 1 275 ? -15.406 -5.867 -6.312 1 98.38 275 HIS B C 1
ATOM 5286 O O . HIS B 1 275 ? -16.188 -6.453 -7.066 1 98.38 275 HIS B O 1
ATOM 5292 N N . PRO B 1 276 ? -15.539 -5.941 -5.012 1 97.69 276 PRO B N 1
ATOM 5293 C CA . PRO B 1 276 ? -16.375 -6.969 -4.375 1 97.69 276 PRO B CA 1
ATOM 5294 C C . PRO B 1 276 ? -17.859 -6.703 -4.535 1 97.69 276 PRO B C 1
ATOM 5296 O O . PRO B 1 276 ? -18.672 -7.633 -4.477 1 97.69 276 PRO B O 1
ATOM 5299 N N . GLY B 1 277 ? -18.328 -5.539 -4.766 1 96.44 277 GLY B N 1
ATOM 5300 C CA . GLY B 1 277 ? -19.734 -5.184 -4.812 1 96.44 277 GLY B CA 1
ATOM 5301 C C . GLY B 1 277 ? -20.422 -5.664 -6.074 1 96.44 277 GLY B C 1
ATOM 5302 O O . GLY B 1 277 ? -19.766 -6.098 -7.023 1 96.44 277 GLY B O 1
ATOM 5303 N N . PRO B 1 278 ? -21.719 -5.648 -6.031 1 96.38 278 PRO B N 1
ATOM 5304 C CA . PRO B 1 278 ? -22.5 -6.133 -7.168 1 96.38 278 PRO B CA 1
ATOM 5305 C C . PRO B 1 278 ? -22.531 -5.145 -8.336 1 96.38 278 PRO B C 1
ATOM 5307 O O . PRO B 1 278 ? -23.078 -5.457 -9.398 1 96.38 278 PRO B O 1
ATOM 5310 N N . GLU B 1 279 ? -21.891 -4.031 -8.211 1 95.38 279 GLU B N 1
ATOM 5311 C CA . GLU B 1 279 ? -22 -2.955 -9.195 1 95.38 279 GLU B CA 1
ATOM 5312 C C . GLU B 1 279 ? -21.234 -3.291 -10.469 1 95.38 279 GLU B C 1
ATOM 5314 O O . GLU B 1 279 ? -21.453 -2.668 -11.508 1 95.38 279 GLU B O 1
ATOM 5319 N N . THR B 1 280 ? -20.328 -4.184 -10.445 1 96.44 280 THR B N 1
ATOM 5320 C CA . THR B 1 280 ? -19.562 -4.609 -11.609 1 96.44 280 THR B CA 1
ATOM 5321 C C . THR B 1 280 ? -19.656 -6.121 -11.805 1 96.44 280 THR B C 1
ATOM 5323 O O . THR B 1 280 ? -19.844 -6.863 -10.836 1 96.44 280 THR B O 1
ATOM 5326 N N . ALA B 1 281 ? -19.469 -6.559 -13.016 1 96.06 281 ALA B N 1
ATOM 5327 C CA . ALA B 1 281 ? -19.5 -7.988 -13.312 1 96.06 281 ALA B CA 1
ATOM 5328 C C . ALA B 1 281 ? -18.156 -8.648 -13.008 1 96.06 281 ALA B C 1
ATOM 5330 O O . ALA B 1 281 ? -18.109 -9.82 -12.641 1 96.06 281 ALA B O 1
ATOM 5331 N N . PHE B 1 282 ? -17.125 -7.895 -13.242 1 98.12 282 PHE B N 1
ATOM 5332 C CA . PHE B 1 282 ? -15.797 -8.461 -13.023 1 98.12 282 PHE B CA 1
ATOM 5333 C C . PHE B 1 282 ? -15.461 -8.516 -11.539 1 98.12 282 PHE B C 1
ATOM 5335 O O . PHE B 1 282 ? -16.016 -7.746 -10.75 1 98.12 282 PHE B O 1
ATOM 5342 N N . THR B 1 283 ? -14.586 -9.391 -11.164 1 97.94 283 THR B N 1
ATOM 5343 C CA . THR B 1 283 ? -14.148 -9.562 -9.781 1 97.94 283 THR B CA 1
ATOM 5344 C C . THR B 1 283 ? -13 -8.602 -9.453 1 97.94 283 THR B C 1
ATOM 5346 O O . THR B 1 283 ? -12.961 -8.031 -8.359 1 97.94 283 THR B O 1
ATOM 5349 N N . ARG B 1 284 ? -12.055 -8.453 -10.445 1 98.38 284 ARG B N 1
ATOM 5350 C CA . ARG B 1 284 ? -10.898 -7.609 -10.164 1 98.38 284 ARG B CA 1
ATOM 5351 C C . ARG B 1 284 ? -10.289 -7.086 -11.461 1 98.38 284 ARG B C 1
ATOM 5353 O O . ARG B 1 284 ? -10.594 -7.582 -12.547 1 98.38 284 ARG B O 1
ATOM 5360 N N . ILE B 1 285 ? -9.5 -6.066 -11.312 1 98.69 285 ILE B N 1
ATOM 5361 C CA . ILE B 1 285 ? -8.664 -5.52 -12.375 1 98.69 285 ILE B CA 1
ATOM 5362 C C . ILE B 1 285 ? -7.195 -5.672 -12 1 98.69 285 ILE B C 1
ATOM 5364 O O . ILE B 1 285 ? -6.793 -5.336 -10.883 1 98.69 285 ILE B O 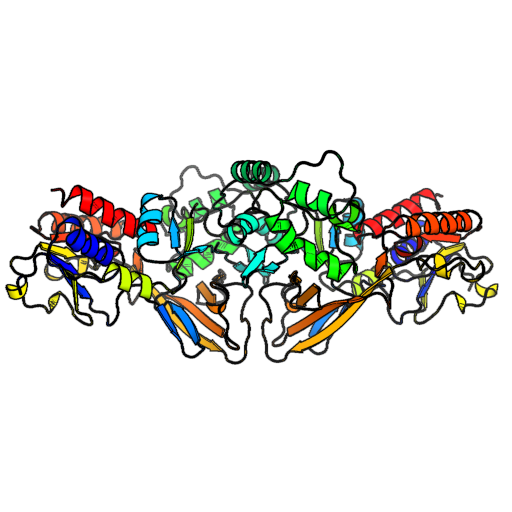1
ATOM 5368 N N . ILE B 1 286 ? -6.453 -6.227 -12.93 1 98.75 286 ILE B N 1
ATOM 5369 C CA . ILE B 1 286 ? -5.008 -6.355 -12.766 1 98.75 286 ILE B CA 1
ATOM 5370 C C . ILE B 1 286 ? -4.297 -5.336 -13.648 1 98.75 286 ILE B C 1
ATOM 5372 O O . ILE B 1 286 ? -4.633 -5.184 -14.82 1 98.75 286 ILE B O 1
AT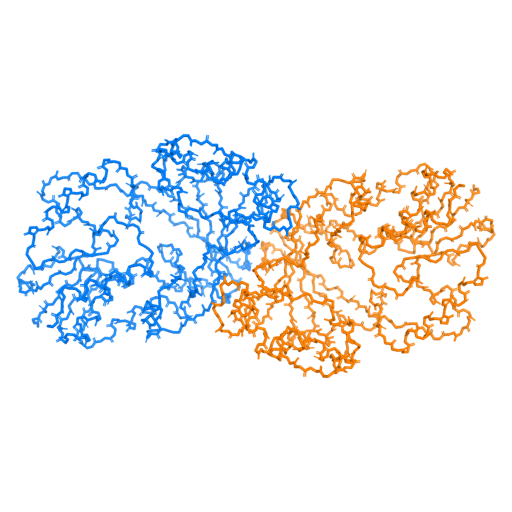OM 5376 N N . GLU B 1 287 ? -3.34 -4.633 -13.031 1 98.69 287 GLU B N 1
ATOM 5377 C CA . GLU B 1 287 ? -2.455 -3.752 -13.789 1 98.69 287 GLU B CA 1
ATOM 5378 C C . GLU B 1 287 ? -1.004 -4.211 -13.695 1 98.69 287 GLU B C 1
ATOM 5380 O O . GLU B 1 287 ? -0.357 -4.031 -12.656 1 98.69 287 GLU B O 1
ATOM 5385 N N . TYR B 1 288 ? -0.427 -4.645 -14.727 1 97.94 288 TYR B N 1
ATOM 5386 C CA . TYR B 1 288 ? 0.824 -5.395 -14.727 1 97.94 288 TYR B CA 1
ATOM 5387 C C . TYR B 1 288 ? 2.021 -4.453 -14.625 1 97.94 288 TYR B C 1
ATOM 5389 O O . TYR B 1 288 ? 3.121 -4.879 -14.266 1 97.94 288 TYR B O 1
ATOM 5397 N N . LYS B 1 289 ? 1.85 -3.217 -14.992 1 97.12 289 LYS B N 1
ATOM 5398 C CA . LYS B 1 289 ? 2.955 -2.266 -14.922 1 97.12 289 LYS B CA 1
ATOM 5399 C C . LYS B 1 289 ? 3.521 -2.184 -13.508 1 97.12 289 LYS B C 1
ATOM 5401 O O . LYS B 1 289 ? 4.727 -1.984 -13.328 1 97.12 289 LYS B O 1
ATOM 5406 N N . HIS B 1 290 ? 2.691 -2.328 -12.516 1 97.44 290 HIS B N 1
ATOM 5407 C CA . HIS B 1 290 ? 3.105 -2.275 -11.117 1 97.44 290 HIS B CA 1
ATOM 5408 C C . HIS B 1 290 ? 4.105 -3.379 -10.797 1 97.44 290 HIS B C 1
ATOM 5410 O O . HIS B 1 290 ? 4.941 -3.227 -9.898 1 97.44 290 HIS B O 1
ATOM 5416 N N . LEU B 1 291 ? 3.979 -4.527 -11.438 1 97.44 291 LEU B N 1
ATOM 5417 C CA . LEU B 1 291 ? 4.812 -5.684 -11.125 1 97.44 291 LEU B CA 1
ATOM 5418 C C . LEU B 1 291 ? 6.258 -5.438 -11.539 1 97.44 291 LEU B C 1
ATOM 5420 O O . LEU B 1 291 ? 6.566 -5.402 -12.734 1 97.44 291 LEU B O 1
ATOM 5424 N N . LEU B 1 292 ? 7.152 -5.277 -10.539 1 92.5 292 LEU B N 1
ATOM 5425 C CA . LEU B 1 292 ? 8.578 -4.992 -10.672 1 92.5 292 LEU B CA 1
ATOM 5426 C C . LEU B 1 292 ? 8.797 -3.652 -11.367 1 92.5 292 LEU B C 1
ATOM 5428 O O . LEU B 1 292 ? 9.781 -3.477 -12.086 1 92.5 292 LEU B O 1
ATOM 5432 N N . ASN B 1 293 ? 7.785 -2.844 -11.312 1 92 293 ASN B N 1
ATOM 5433 C CA . ASN B 1 293 ? 7.879 -1.465 -11.781 1 92 293 ASN B CA 1
ATOM 5434 C C . ASN B 1 293 ? 8.352 -1.393 -13.227 1 92 293 ASN B C 1
ATOM 5436 O O . ASN B 1 293 ? 9.344 -0.734 -13.531 1 92 293 ASN B O 1
ATOM 5440 N N . GLN B 1 294 ? 7.594 -1.943 -14.086 1 95.81 294 GLN B N 1
ATOM 5441 C CA . GLN B 1 294 ? 7.973 -1.965 -15.492 1 95.81 294 GLN B CA 1
ATOM 5442 C C . GLN B 1 294 ? 7.902 -0.568 -16.109 1 95.81 294 GLN B C 1
ATOM 5444 O O . GLN B 1 294 ? 7 0.21 -15.789 1 95.81 294 GLN B O 1
ATOM 5449 N N . ASP B 1 295 ? 8.836 -0.299 -17 1 93.19 295 ASP B N 1
ATOM 5450 C CA . ASP B 1 295 ? 8.969 1.048 -17.547 1 93.19 295 ASP B CA 1
ATOM 5451 C C . ASP B 1 295 ? 8.242 1.166 -18.891 1 93.19 295 ASP B C 1
ATOM 5453 O O . ASP B 1 295 ? 8.609 0.499 -19.859 1 93.19 295 ASP B O 1
ATOM 5457 N N . SER B 1 296 ? 7.211 1.963 -18.922 1 95.94 296 SER B N 1
ATOM 5458 C CA . SER B 1 296 ? 6.438 2.275 -20.125 1 95.94 296 SER B CA 1
ATOM 5459 C C . SER B 1 296 ? 5.648 3.568 -19.953 1 95.94 296 SER B C 1
ATOM 5461 O O . SER B 1 296 ? 5.133 3.848 -18.859 1 95.94 296 SER B O 1
ATOM 5463 N N . PRO B 1 297 ? 5.566 4.324 -21.062 1 94.69 297 PRO B N 1
ATOM 5464 C CA . PRO B 1 297 ? 4.719 5.516 -20.969 1 94.69 297 PRO B CA 1
ATOM 5465 C C . PRO B 1 297 ? 3.229 5.184 -21.047 1 94.69 297 PRO B C 1
ATOM 5467 O O . PRO B 1 297 ? 2.389 6.082 -20.938 1 94.69 297 PRO B O 1
ATOM 5470 N N . HIS B 1 298 ? 2.914 3.924 -21.297 1 97.12 298 HIS B N 1
ATOM 5471 C CA . HIS B 1 298 ? 1.553 3.402 -21.391 1 97.12 298 HIS B CA 1
ATOM 5472 C C . HIS B 1 298 ? 1.275 2.404 -20.266 1 97.12 298 HIS B C 1
ATOM 5474 O O . HIS B 1 298 ? 2.148 2.137 -19.438 1 97.12 298 HIS B O 1
ATOM 5480 N N . THR B 1 299 ? -0.014 1.945 -20.172 1 97.81 299 THR B N 1
ATOM 5481 C CA . THR B 1 299 ? -0.287 0.864 -19.234 1 97.81 299 THR B CA 1
ATOM 5482 C C . THR B 1 299 ? -1.303 -0.115 -19.812 1 97.81 299 THR B C 1
ATOM 5484 O O . THR B 1 299 ? -1.923 0.165 -20.844 1 97.81 299 THR B O 1
ATOM 5487 N N . THR B 1 300 ? -1.307 -1.276 -19.25 1 98.38 300 THR B N 1
ATOM 5488 C CA . THR B 1 300 ? -2.209 -2.348 -19.656 1 98.38 300 THR B CA 1
ATOM 5489 C C . THR B 1 300 ? -2.932 -2.934 -18.438 1 98.38 300 THR B C 1
ATOM 5491 O O . THR B 1 300 ? -2.295 -3.301 -17.453 1 98.38 300 THR B O 1
ATOM 5494 N N . ILE B 1 301 ? -4.289 -2.961 -18.562 1 98.62 301 ILE B N 1
ATOM 5495 C CA . ILE B 1 301 ? -5.082 -3.535 -17.469 1 98.62 301 ILE B CA 1
ATOM 5496 C C . ILE B 1 301 ? -5.891 -4.719 -18 1 98.62 301 ILE B C 1
ATOM 5498 O O . ILE B 1 301 ? -6.203 -4.785 -19.188 1 98.62 301 ILE B O 1
ATOM 5502 N N . ILE B 1 302 ? -6.195 -5.676 -17.141 1 98.75 302 ILE B N 1
ATOM 5503 C CA . ILE B 1 302 ? -7.035 -6.828 -17.453 1 98.75 302 ILE B CA 1
ATOM 5504 C C . ILE B 1 302 ? -8.156 -6.941 -16.422 1 98.75 302 ILE B C 1
ATOM 5506 O O . ILE B 1 302 ? -7.902 -7.082 -15.227 1 98.75 302 ILE B O 1
ATOM 5510 N N . SER B 1 303 ? -9.414 -6.871 -16.922 1 98.62 303 SER B N 1
ATOM 5511 C CA . SER B 1 303 ? -10.57 -7.164 -16.078 1 98.62 303 SER B CA 1
ATOM 5512 C C . SER B 1 303 ? -10.938 -8.641 -16.141 1 98.62 303 SER B C 1
ATOM 5514 O O . SER B 1 303 ? -11.031 -9.227 -17.219 1 98.62 303 SER B O 1
ATOM 5516 N N . GLU B 1 304 ? -11.133 -9.219 -14.984 1 98.44 304 GLU B N 1
ATOM 5517 C CA . GLU B 1 304 ? -11.406 -10.648 -14.914 1 98.44 304 GLU B CA 1
ATOM 5518 C C . GLU B 1 304 ? -12.852 -10.906 -14.492 1 98.44 304 GLU B C 1
ATOM 5520 O O . GLU B 1 304 ? -13.297 -10.43 -13.445 1 98.44 304 GLU B O 1
ATOM 5525 N N . THR B 1 305 ? -13.555 -11.664 -15.305 1 98 305 THR B N 1
ATOM 5526 C CA . THR B 1 305 ? -14.922 -12.094 -15.016 1 98 305 THR B CA 1
ATOM 5527 C C . THR B 1 305 ? -15.023 -13.617 -14.992 1 98 305 THR B C 1
ATOM 5529 O O . THR B 1 305 ? -14.711 -14.273 -15.992 1 98 305 THR B O 1
ATOM 5532 N N . THR B 1 306 ? -15.469 -14.109 -13.875 1 96.5 306 THR B N 1
ATOM 5533 C CA . THR B 1 306 ? -15.602 -15.562 -13.766 1 96.5 306 THR B CA 1
ATOM 5534 C C . THR B 1 306 ? -16.875 -16.031 -14.461 1 96.5 306 THR B C 1
ATOM 5536 O O . THR B 1 306 ? -17.891 -15.336 -14.461 1 96.5 306 THR B O 1
ATOM 5539 N N . CYS B 1 307 ? -16.75 -17.281 -15.047 1 94.44 307 CYS B N 1
ATOM 5540 C CA . CYS B 1 307 ? -17.906 -17.828 -15.766 1 94.44 307 CYS B CA 1
ATOM 5541 C C . CYS B 1 307 ? -17.906 -19.359 -15.688 1 94.44 307 CYS B C 1
ATOM 5543 O O . CYS B 1 307 ? -17.016 -19.953 -15.102 1 94.44 307 CYS B O 1
ATOM 5545 N N . SER B 1 308 ? -18.953 -19.969 -16.25 1 90.38 308 SER B N 1
ATOM 5546 C CA . SER B 1 308 ? -19.141 -21.422 -16.125 1 90.38 308 SER B CA 1
ATOM 5547 C C . SER B 1 308 ? -18.547 -22.172 -17.312 1 90.38 308 SER B C 1
ATOM 5549 O O . SER B 1 308 ? -18.281 -23.359 -17.219 1 90.38 308 SER B O 1
ATOM 5551 N N . ASP B 1 309 ? -18.266 -21.484 -18.328 1 90.62 309 ASP B N 1
ATOM 5552 C CA . ASP B 1 309 ? -17.797 -22.156 -19.531 1 90.62 309 ASP B CA 1
ATOM 5553 C C . ASP B 1 309 ? -16.406 -21.656 -19.922 1 90.62 309 ASP B C 1
ATOM 5555 O O . ASP B 1 309 ? -16.047 -20.516 -19.672 1 90.62 309 ASP B O 1
ATOM 5559 N N . GLY B 1 310 ? -15.602 -22.547 -20.453 1 91.69 310 GLY B N 1
ATOM 5560 C CA . GLY B 1 310 ? -14.258 -22.203 -20.891 1 91.69 310 GLY B CA 1
ATOM 5561 C C . GLY B 1 310 ? -13.188 -23.094 -20.297 1 91.69 310 GLY B C 1
ATOM 5562 O O . GLY B 1 310 ? -13.461 -24.25 -19.922 1 91.69 310 GLY B O 1
ATOM 5563 N N . ASP B 1 311 ? -11.969 -22.594 -20.281 1 92.19 311 ASP B N 1
ATOM 5564 C CA . ASP B 1 311 ? -10.844 -23.344 -19.719 1 92.19 311 ASP B CA 1
ATOM 5565 C C . ASP B 1 311 ? -11.062 -23.625 -18.234 1 92.19 311 ASP B C 1
ATOM 5567 O O . ASP B 1 311 ? -11.562 -22.766 -17.5 1 92.19 311 ASP B O 1
ATOM 5571 N N . PRO B 1 312 ? -10.727 -24.812 -17.812 1 92.88 312 PRO B N 1
ATOM 5572 C CA . PRO B 1 312 ? -10.938 -25.188 -16.406 1 92.88 312 PRO B CA 1
ATOM 5573 C C . PRO B 1 312 ? -9.898 -24.562 -15.469 1 92.88 312 PRO B C 1
ATOM 5575 O O . PRO B 1 312 ? -8.812 -25.109 -15.305 1 92.88 312 PRO B O 1
ATOM 5578 N N . TYR B 1 313 ? -10.25 -23.547 -14.758 1 92.25 313 TYR B N 1
ATOM 5579 C CA . TYR B 1 313 ? -9.312 -22.859 -13.867 1 92.25 313 TYR B CA 1
ATOM 5580 C C . TYR B 1 313 ? -9.516 -23.312 -12.422 1 92.25 313 TYR B C 1
ATOM 5582 O O . TYR B 1 313 ? -8.555 -23.594 -11.711 1 92.25 313 TYR B O 1
ATOM 5590 N N . TYR B 1 314 ? -10.773 -23.375 -11.984 1 90.25 314 TYR B N 1
ATOM 5591 C CA . TYR B 1 314 ? -11.039 -23.656 -10.578 1 90.25 314 TYR B CA 1
ATOM 5592 C C . TYR B 1 314 ? -11.992 -24.828 -10.43 1 90.25 314 TYR B C 1
ATOM 5594 O O . TYR B 1 314 ? -13.141 -24.781 -10.891 1 90.25 314 TYR B O 1
ATOM 5602 N N . PRO B 1 315 ? -11.523 -25.875 -9.758 1 89.94 315 PRO B N 1
ATOM 5603 C CA . PRO B 1 315 ? -12.477 -26.938 -9.398 1 89.94 315 PRO B CA 1
ATOM 5604 C C . PRO B 1 315 ? -13.562 -26.453 -8.438 1 89.94 315 PRO B C 1
ATOM 5606 O O . PRO B 1 315 ? -13.297 -25.594 -7.59 1 89.94 315 PRO B O 1
ATOM 5609 N N . VAL B 1 316 ? -14.703 -26.969 -8.586 1 87.94 316 VAL B N 1
ATOM 5610 C CA . VAL B 1 316 ? -15.82 -26.578 -7.734 1 87.94 316 VAL B CA 1
ATOM 5611 C C . VAL B 1 316 ? -16.016 -27.625 -6.641 1 87.94 316 VAL B C 1
ATOM 5613 O O . VAL B 1 316 ? -16.578 -28.703 -6.898 1 87.94 316 VAL B O 1
ATOM 5616 N N . PRO B 1 317 ? -15.664 -27.219 -5.445 1 82.25 317 PRO B N 1
ATOM 5617 C CA . PRO B 1 317 ? -15.766 -28.203 -4.379 1 82.25 317 PRO B CA 1
ATOM 5618 C C . PRO B 1 317 ? -17.188 -28.359 -3.846 1 82.25 317 PRO B C 1
ATOM 5620 O O . PRO B 1 317 ? -17.703 -27.453 -3.191 1 82.25 317 PRO B O 1
ATOM 5623 N N . ASN B 1 318 ? -17.875 -29.359 -4.168 1 83.31 318 ASN B N 1
ATOM 5624 C CA . ASN B 1 318 ? -19.156 -29.766 -3.615 1 83.31 318 ASN B CA 1
ATOM 5625 C C . ASN B 1 318 ? -19.281 -31.297 -3.564 1 83.31 318 ASN B C 1
ATOM 5627 O O . ASN B 1 318 ? -18.422 -32 -4.055 1 83.31 318 ASN B O 1
ATOM 5631 N N . LYS B 1 319 ? -20.297 -31.688 -2.881 1 84.56 319 LYS B N 1
ATOM 5632 C CA . LYS B 1 319 ? -20.453 -33.125 -2.637 1 84.56 319 LYS B CA 1
ATOM 5633 C C . LYS B 1 319 ? -20.516 -33.906 -3.947 1 84.56 319 LYS B C 1
ATOM 5635 O O . LYS B 1 319 ? -19.844 -34.938 -4.098 1 84.56 319 LYS B O 1
ATOM 5640 N N . ARG B 1 320 ? -21.266 -33.438 -4.82 1 89.31 320 ARG B N 1
ATOM 5641 C CA . ARG B 1 320 ? -21.438 -34.125 -6.109 1 89.31 320 ARG B CA 1
ATOM 5642 C C . ARG B 1 320 ? -20.109 -34.25 -6.828 1 89.31 320 ARG B C 1
ATOM 5644 O O . ARG B 1 320 ? -19.766 -35.344 -7.277 1 89.31 320 ARG B O 1
ATOM 5651 N N . ASN B 1 321 ? -19.375 -33.25 -6.992 1 90.94 321 ASN B N 1
ATOM 5652 C CA . ASN B 1 321 ? -18.094 -33.25 -7.699 1 90.94 321 ASN B CA 1
ATOM 5653 C C . ASN B 1 321 ? -17.062 -34.125 -6.973 1 90.94 321 ASN B C 1
ATOM 5655 O O . ASN B 1 321 ? -16.234 -34.781 -7.613 1 90.94 321 ASN B O 1
ATOM 5659 N N . MET B 1 322 ? -17.078 -34.125 -5.707 1 90 322 MET B N 1
ATOM 5660 C CA . MET B 1 322 ? -16.125 -34.938 -4.945 1 90 322 MET B CA 1
ATOM 5661 C C . MET B 1 322 ? -16.406 -36.406 -5.133 1 90 322 MET B C 1
ATOM 5663 O O . MET B 1 322 ? -15.469 -37.188 -5.289 1 90 322 MET B O 1
ATOM 5667 N N . GLU B 1 323 ? -17.625 -36.719 -5.109 1 94.44 323 GLU B N 1
ATOM 5668 C CA . GLU B 1 323 ? -18 -38.125 -5.355 1 94.44 323 GLU B CA 1
ATOM 5669 C C . GLU B 1 323 ? -17.625 -38.562 -6.773 1 94.44 323 GLU B C 1
ATOM 5671 O O . GLU B 1 323 ? -17.125 -39.656 -6.98 1 94.44 323 GLU B O 1
ATOM 5676 N N . LEU B 1 324 ? -17.953 -37.719 -7.648 1 95.69 324 LEU B N 1
ATOM 5677 C CA . LEU B 1 324 ? -17.641 -38 -9.039 1 95.69 324 LEU B CA 1
ATOM 5678 C C . LEU B 1 324 ? -16.125 -38.125 -9.234 1 95.69 324 LEU B C 1
ATOM 5680 O O . LEU B 1 324 ? -15.672 -39 -9.977 1 95.69 324 LEU B O 1
ATOM 5684 N N . TYR B 1 325 ? -15.359 -37.312 -8.656 1 95.44 325 TYR B N 1
ATOM 5685 C CA . TYR B 1 325 ? -13.906 -37.406 -8.758 1 95.44 325 TYR B CA 1
ATOM 5686 C C . TYR B 1 325 ? -13.398 -38.75 -8.219 1 95.44 325 TYR B C 1
ATOM 5688 O O . TYR B 1 325 ? -12.484 -39.344 -8.789 1 95.44 325 TYR B O 1
ATOM 5696 N N . GLU B 1 326 ? -13.93 -39.188 -7.145 1 96.12 326 GLU B N 1
ATOM 5697 C CA . GLU B 1 326 ? -13.531 -40.469 -6.578 1 96.12 326 GLU B CA 1
ATOM 5698 C C . GLU B 1 326 ? -13.766 -41.594 -7.57 1 96.12 326 GLU B C 1
ATOM 5700 O O . GLU B 1 326 ? -13 -42.562 -7.613 1 96.12 326 GLU B O 1
ATOM 5705 N N . GLN B 1 327 ? -14.773 -41.469 -8.289 1 95.88 327 GLN B N 1
ATOM 5706 C CA . GLN B 1 327 ? -15.039 -42.469 -9.328 1 95.88 327 GLN B CA 1
ATOM 5707 C C . GLN B 1 327 ? -13.953 -42.438 -10.398 1 95.88 327 GLN B C 1
ATOM 5709 O O . GLN B 1 327 ? -13.445 -43.5 -10.812 1 95.88 327 GLN B O 1
ATOM 5714 N N . TYR B 1 328 ? -13.633 -41.25 -10.82 1 96.44 328 TYR B N 1
ATOM 5715 C CA . TYR B 1 328 ? -12.562 -41.125 -11.797 1 96.44 328 TYR B CA 1
ATOM 5716 C C . TYR B 1 328 ? -11.242 -41.625 -11.234 1 96.44 328 TYR B C 1
ATOM 5718 O O . TYR B 1 328 ? -10.477 -42.312 -11.938 1 96.44 328 TYR B O 1
ATOM 5726 N N . LYS B 1 329 ? -10.969 -41.312 -10.008 1 95.44 329 LYS B N 1
ATOM 5727 C CA . LYS B 1 329 ? -9.742 -41.75 -9.336 1 95.44 329 LYS B CA 1
ATOM 5728 C C . LYS B 1 329 ? -9.633 -43.281 -9.336 1 95.44 329 LYS B C 1
ATOM 5730 O O . LYS B 1 329 ? -8.555 -43.812 -9.555 1 95.44 329 LYS B O 1
ATOM 5735 N N . ALA B 1 330 ? -10.688 -43.969 -9.109 1 95.62 330 ALA B N 1
ATOM 5736 C CA . ALA B 1 330 ? -10.711 -45.406 -9.125 1 95.62 330 ALA B CA 1
ATOM 5737 C C . ALA B 1 330 ? -10.312 -45.969 -10.492 1 95.62 330 ALA B C 1
ATOM 5739 O O . ALA B 1 330 ? -9.664 -47 -10.586 1 95.62 330 ALA B O 1
ATOM 5740 N N . LEU B 1 331 ? -10.727 -45.312 -11.5 1 95.19 331 LEU B N 1
ATOM 5741 C CA . LEU B 1 331 ? -10.359 -45.719 -12.852 1 95.19 331 LEU B CA 1
ATOM 5742 C C . LEU B 1 331 ? -8.859 -45.562 -13.078 1 95.19 331 LEU B C 1
ATOM 5744 O O . LEU B 1 331 ? -8.25 -46.406 -13.742 1 95.19 331 LEU B O 1
ATOM 5748 N N . THR B 1 332 ? -8.242 -44.531 -12.586 1 94.75 332 THR B N 1
ATOM 5749 C CA . THR B 1 332 ? -6.82 -44.281 -12.766 1 94.75 332 THR B CA 1
ATOM 5750 C C . THR B 1 332 ? -5.996 -45.375 -12.125 1 94.75 332 THR B C 1
ATOM 5752 O O . THR B 1 332 ? -4.918 -45.719 -12.617 1 94.75 332 THR B O 1
ATOM 5755 N N . GLU B 1 333 ? -6.445 -45.938 -11.078 1 92.19 333 GLU B N 1
ATOM 5756 C CA . GLU B 1 333 ? -5.738 -46.969 -10.344 1 92.19 333 GLU B CA 1
ATOM 5757 C C . GLU B 1 333 ? -5.645 -48.25 -11.156 1 92.19 333 GLU B C 1
ATOM 5759 O O . GLU B 1 333 ? -4.777 -49.094 -10.906 1 92.19 333 GLU B O 1
ATOM 5764 N N . LYS B 1 334 ? -6.43 -48.344 -12.109 1 91.94 334 LYS B N 1
ATOM 5765 C CA . LYS B 1 334 ? -6.449 -49.531 -12.945 1 91.94 334 LYS B CA 1
ATOM 5766 C C . LYS B 1 334 ? -5.492 -49.406 -14.125 1 91.94 334 LYS B C 1
ATOM 5768 O O . LYS B 1 334 ? -5.168 -50.406 -14.789 1 91.94 334 LYS B O 1
ATOM 5773 N N . GLU B 1 335 ? -5.176 -48.219 -14.383 1 90.19 335 GLU B N 1
ATOM 5774 C CA . GLU B 1 335 ? -4.27 -47.969 -15.5 1 90.19 335 GLU B CA 1
ATOM 5775 C C . GLU B 1 335 ? -2.84 -48.375 -15.148 1 90.19 335 GLU B C 1
ATOM 5777 O O . GLU B 1 335 ? -2.377 -48.125 -14.031 1 90.19 335 GLU B O 1
ATOM 5782 N N . ARG B 1 336 ? -2.27 -49.125 -16.172 1 87.75 336 ARG B N 1
ATOM 5783 C CA . ARG B 1 336 ? -0.877 -49.5 -15.992 1 87.75 336 ARG B CA 1
ATOM 5784 C C . ARG B 1 336 ? 0.063 -48.562 -16.734 1 87.75 336 ARG B C 1
ATOM 5786 O O . ARG B 1 336 ? -0.247 -48.125 -17.828 1 87.75 336 ARG B O 1
ATOM 5793 N N . ASN B 1 337 ? 1.119 -48.062 -16.219 1 89.94 337 ASN B N 1
ATOM 5794 C CA . ASN B 1 337 ? 2.191 -47.281 -16.797 1 89.94 337 ASN B CA 1
ATOM 5795 C C . ASN B 1 337 ? 1.744 -45.844 -17.047 1 89.94 337 ASN B C 1
ATOM 5797 O O . ASN B 1 337 ? 2.285 -45.156 -17.922 1 89.94 337 ASN B O 1
ATOM 5801 N N . ILE B 1 338 ? 0.598 -45.438 -16.484 1 93.88 338 ILE B N 1
ATOM 5802 C CA . ILE B 1 338 ? 0.131 -44.062 -16.609 1 93.88 338 ILE B CA 1
ATOM 5803 C C . ILE B 1 338 ? 0.127 -43.406 -15.227 1 93.88 338 ILE B C 1
ATOM 5805 O O . ILE B 1 338 ? -0.381 -43.969 -14.258 1 93.88 338 ILE B O 1
ATOM 5809 N N . ASN B 1 339 ? 0.742 -42.25 -15.164 1 95.56 339 ASN B N 1
ATOM 5810 C CA . ASN B 1 339 ? 0.811 -41.469 -13.945 1 95.56 339 ASN B CA 1
ATOM 5811 C C . ASN B 1 339 ? -0 -40.188 -14.062 1 95.56 339 ASN B C 1
ATOM 5813 O O . ASN B 1 339 ? 0.26 -39.344 -14.938 1 95.56 339 ASN B O 1
ATOM 5817 N N . PHE B 1 340 ? -0.976 -40 -13.156 1 95.75 340 PHE B N 1
ATOM 5818 C CA . PHE B 1 340 ? -1.824 -38.812 -13.148 1 95.75 340 PHE B CA 1
ATOM 5819 C C . PHE B 1 340 ? -1.345 -37.812 -12.109 1 95.75 340 PHE B C 1
ATOM 5821 O O . PHE B 1 340 ? -1.391 -38.094 -10.906 1 95.75 340 PHE B O 1
ATOM 5828 N N . VAL B 1 341 ? -0.903 -36.625 -12.578 1 94.75 341 VAL B N 1
ATOM 5829 C CA . VAL B 1 341 ? -0.305 -35.625 -11.672 1 94.75 341 VAL B CA 1
ATOM 5830 C C . VAL B 1 341 ? -0.759 -34.219 -12.062 1 94.75 341 VAL B C 1
ATOM 5832 O O . VAL B 1 341 ? -1.121 -33.969 -13.211 1 94.75 341 VAL B O 1
ATOM 5835 N N . GLY B 1 342 ? -0.793 -33.344 -11.016 1 93.12 342 GLY B N 1
ATOM 5836 C CA . GLY B 1 342 ? -1.082 -31.938 -11.312 1 93.12 342 GLY B CA 1
ATOM 5837 C C . GLY B 1 342 ? -2.479 -31.516 -10.898 1 93.12 342 GLY B C 1
ATOM 5838 O O . GLY B 1 342 ? -3.26 -32.344 -10.406 1 93.12 342 GLY B O 1
ATOM 5839 N N . ARG B 1 343 ? -2.82 -30.25 -11.18 1 90.69 343 ARG B N 1
ATOM 5840 C CA . ARG B 1 343 ? -4.047 -29.609 -10.719 1 90.69 343 ARG B CA 1
ATOM 5841 C C . ARG B 1 343 ? -5.277 -30.281 -11.328 1 90.69 343 ARG B C 1
ATOM 5843 O O . ARG B 1 343 ? -6.195 -30.672 -10.602 1 90.69 343 ARG B O 1
ATOM 5850 N N . LEU B 1 344 ? -5.285 -30.484 -12.578 1 93 344 LEU B N 1
ATOM 5851 C CA . LEU B 1 344 ? -6.48 -30.938 -13.281 1 93 344 LEU B CA 1
ATOM 5852 C C . LEU B 1 344 ? -6.656 -32.438 -13.125 1 93 344 LEU B C 1
ATOM 5854 O O . LEU B 1 344 ? -7.773 -32.938 -12.93 1 93 344 LEU B O 1
ATOM 5858 N N . ALA B 1 345 ? -5.512 -33.125 -13.148 1 94.12 345 ALA B N 1
ATOM 5859 C CA . ALA B 1 345 ? -5.594 -34.594 -13.016 1 94.12 345 ALA B CA 1
ATOM 5860 C C . ALA B 1 345 ? -5.992 -35 -11.602 1 94.12 345 ALA B C 1
ATOM 5862 O O . ALA B 1 345 ? -6.613 -36.031 -11.398 1 94.12 345 ALA B O 1
ATOM 5863 N N . SER B 1 346 ? -5.676 -34.156 -10.648 1 93.06 346 SER B N 1
ATOM 5864 C CA . SER B 1 346 ? -5.969 -34.469 -9.25 1 93.06 346 SER B CA 1
ATOM 5865 C C . SER B 1 346 ? -7.215 -33.719 -8.781 1 93.06 346 SER B C 1
ATOM 5867 O O . SER B 1 346 ? -7.613 -33.844 -7.621 1 93.06 346 SER B O 1
ATOM 5869 N N . TYR B 1 347 ? -7.848 -32.875 -9.602 1 93.56 347 TYR B N 1
ATOM 5870 C CA . TYR B 1 347 ? -9.016 -32.062 -9.297 1 93.56 347 TYR B CA 1
ATOM 5871 C C . TYR B 1 347 ? -8.805 -31.266 -8.016 1 93.56 347 TYR B C 1
ATOM 5873 O O . TYR B 1 347 ? -9.648 -31.281 -7.117 1 93.56 347 TYR B O 1
ATOM 5881 N N . LYS B 1 348 ? -7.621 -30.656 -7.906 1 88.06 348 LYS B N 1
ATOM 5882 C CA . LYS B 1 348 ? -7.238 -29.828 -6.766 1 88.06 348 LYS B CA 1
ATOM 5883 C C . LYS B 1 348 ? -6.77 -28.453 -7.219 1 88.06 348 LYS B C 1
ATOM 5885 O O . LYS B 1 348 ? -6.293 -28.297 -8.344 1 88.06 348 LYS B O 1
ATOM 5890 N N . CYS B 1 349 ? -6.965 -27.531 -6.305 1 83.31 349 CYS B N 1
ATOM 5891 C CA . CYS B 1 349 ? -6.484 -26.172 -6.578 1 83.31 349 CYS B CA 1
ATOM 5892 C C . CYS B 1 349 ? -5.102 -25.969 -5.973 1 83.31 349 CYS B C 1
ATOM 5894 O O . CYS B 1 349 ? -4.98 -25.516 -4.832 1 83.31 349 CYS B O 1
ATOM 5896 N N . PHE B 1 350 ? -4.027 -26.203 -6.781 1 88.81 350 PHE B N 1
ATOM 5897 C CA . PHE B 1 350 ? -2.652 -26.031 -6.32 1 88.81 350 PHE B CA 1
ATOM 5898 C C . PHE B 1 350 ? -2.131 -24.641 -6.648 1 88.81 350 PHE B C 1
ATOM 5900 O O . PHE B 1 350 ? -2.361 -24.125 -7.746 1 88.81 350 PHE B O 1
ATOM 5907 N N . ASN B 1 351 ? -1.409 -24.109 -5.668 1 93.81 351 ASN B N 1
ATOM 5908 C CA . ASN B 1 351 ? -0.519 -23 -5.996 1 93.81 351 ASN B CA 1
ATOM 5909 C C . ASN B 1 351 ? 0.722 -23.484 -6.742 1 93.81 351 ASN B C 1
ATOM 5911 O O . ASN B 1 351 ? 0.974 -24.688 -6.828 1 93.81 351 ASN B O 1
ATOM 5915 N N . MET B 1 352 ? 1.451 -22.562 -7.238 1 97.75 352 MET B N 1
ATOM 5916 C CA . MET B 1 352 ? 2.637 -22.922 -8.016 1 97.75 352 MET B CA 1
ATOM 5917 C C . MET B 1 352 ? 3.605 -23.75 -7.176 1 97.75 352 MET B C 1
ATOM 5919 O O . MET B 1 352 ? 4.129 -24.766 -7.645 1 97.75 352 MET B O 1
ATOM 5923 N N . ASP B 1 353 ? 3.842 -23.297 -5.949 1 98.06 353 ASP B N 1
ATOM 5924 C CA . ASP B 1 353 ? 4.789 -24 -5.098 1 98.06 353 ASP B CA 1
ATOM 5925 C C . ASP B 1 353 ? 4.301 -25.422 -4.793 1 98.06 353 ASP B C 1
ATOM 5927 O O . ASP B 1 353 ? 5.094 -26.359 -4.781 1 98.06 353 ASP B O 1
ATOM 5931 N N . GLN B 1 354 ? 3.045 -25.547 -4.609 1 96.94 354 GLN B N 1
ATOM 5932 C CA . GLN B 1 354 ? 2.463 -26.859 -4.332 1 96.94 354 GLN B CA 1
ATOM 5933 C C . GLN B 1 354 ? 2.58 -27.781 -5.543 1 96.94 354 GLN B C 1
ATOM 5935 O O . GLN B 1 354 ? 2.85 -28.969 -5.395 1 96.94 354 GLN B O 1
ATOM 5940 N N . SER B 1 355 ? 2.352 -27.25 -6.695 1 97.19 355 SER B N 1
ATOM 5941 C CA . SER B 1 355 ? 2.498 -28.031 -7.918 1 97.19 355 SER B CA 1
ATOM 5942 C C . SER B 1 355 ? 3.922 -28.547 -8.078 1 97.19 355 SER B C 1
ATOM 5944 O O . SER B 1 355 ? 4.129 -29.719 -8.406 1 97.19 355 SER B O 1
ATOM 5946 N N . ILE B 1 356 ? 4.871 -27.703 -7.789 1 98.31 356 ILE B N 1
ATOM 5947 C CA . ILE B 1 356 ? 6.277 -28.062 -7.906 1 98.31 356 ILE B CA 1
ATOM 5948 C C . ILE B 1 356 ? 6.621 -29.125 -6.867 1 98.31 356 ILE B C 1
ATOM 5950 O O . ILE B 1 356 ? 7.215 -30.156 -7.195 1 98.31 356 ILE B O 1
ATOM 5954 N N . LEU B 1 357 ? 6.184 -28.859 -5.676 1 97.94 357 LEU B N 1
ATOM 5955 C CA . LEU B 1 357 ? 6.48 -29.781 -4.594 1 97.94 357 LEU B CA 1
ATOM 5956 C C . LEU B 1 357 ? 5.844 -31.141 -4.859 1 97.94 357 LEU B C 1
ATOM 5958 O O . LEU B 1 357 ? 6.484 -32.188 -4.684 1 97.94 357 LEU B O 1
ATOM 5962 N N . ASN B 1 358 ? 4.605 -31.125 -5.238 1 96.81 358 ASN B N 1
ATOM 5963 C CA . ASN B 1 358 ? 3.898 -32.375 -5.555 1 96.81 358 ASN B CA 1
ATOM 5964 C C . ASN B 1 358 ? 4.609 -33.156 -6.652 1 96.81 358 ASN B C 1
ATOM 5966 O O . ASN B 1 358 ? 4.746 -34.375 -6.562 1 96.81 358 ASN B O 1
ATOM 5970 N N . ALA B 1 359 ? 5.055 -32.531 -7.664 1 97.62 359 ALA B N 1
ATOM 5971 C CA . ALA B 1 359 ? 5.766 -33.156 -8.773 1 97.62 359 ALA B CA 1
ATOM 5972 C C . ALA B 1 359 ? 7.074 -33.781 -8.297 1 97.62 359 ALA B C 1
ATOM 5974 O O . ALA B 1 359 ? 7.375 -34.938 -8.625 1 97.62 359 ALA B O 1
ATOM 5975 N N . LEU B 1 360 ? 7.805 -33.031 -7.504 1 97.38 360 LEU B N 1
ATOM 5976 C CA . LEU B 1 360 ? 9.086 -33.531 -6.996 1 97.38 360 LEU B CA 1
ATOM 5977 C C . LEU B 1 360 ? 8.883 -34.75 -6.094 1 97.38 360 LEU B C 1
ATOM 5979 O O . LEU B 1 360 ? 9.578 -35.75 -6.238 1 97.38 360 LEU B O 1
ATOM 5983 N N . GLU B 1 361 ? 7.945 -34.625 -5.23 1 96.62 361 GLU B N 1
ATOM 5984 C CA . GLU B 1 361 ? 7.676 -35.719 -4.305 1 96.62 361 GLU B CA 1
ATOM 5985 C C . GLU B 1 361 ? 7.16 -36.969 -5.043 1 96.62 361 GLU B C 1
ATOM 5987 O O . GLU B 1 361 ? 7.496 -38.094 -4.684 1 96.62 361 GLU B O 1
ATOM 5992 N N . TYR B 1 362 ? 6.332 -36.75 -5.992 1 96.19 362 TYR B N 1
ATOM 5993 C CA . TYR B 1 362 ? 5.852 -37.844 -6.809 1 96.19 362 TYR B CA 1
ATOM 5994 C C . TYR B 1 362 ? 7.016 -38.594 -7.477 1 96.19 362 TYR B C 1
ATOM 5996 O O . TYR B 1 362 ? 7.059 -39.812 -7.488 1 96.19 362 TYR B O 1
ATOM 6004 N N . CYS B 1 363 ? 7.961 -37.875 -8.031 1 96.31 363 CYS B N 1
ATOM 6005 C CA . CYS B 1 363 ? 9.133 -38.469 -8.68 1 96.31 363 CYS B CA 1
ATOM 6006 C C . CYS B 1 363 ? 9.969 -39.25 -7.688 1 96.31 363 CYS B C 1
ATOM 6008 O O . CYS B 1 363 ? 10.422 -40.375 -7.992 1 96.31 363 CYS B O 1
ATOM 6010 N N . ASP B 1 364 ? 10.094 -38.688 -6.5 1 95.12 364 ASP B N 1
ATOM 6011 C CA . ASP B 1 364 ? 10.867 -39.375 -5.461 1 95.12 364 ASP B CA 1
ATOM 6012 C C . ASP B 1 364 ? 10.25 -40.719 -5.109 1 95.12 364 ASP B C 1
ATOM 6014 O O . ASP B 1 364 ? 10.969 -41.688 -4.883 1 95.12 364 ASP B O 1
ATOM 6018 N N . SER B 1 365 ? 8.961 -40.75 -5.133 1 93.5 365 SER B N 1
ATOM 6019 C CA . SER B 1 365 ? 8.258 -41.906 -4.629 1 93.5 365 SER B CA 1
ATOM 6020 C C . SER B 1 365 ? 8.047 -42.938 -5.727 1 93.5 365 SER B C 1
ATOM 6022 O O . SER B 1 365 ? 8.016 -44.156 -5.457 1 93.5 365 SER B O 1
ATOM 6024 N N . ASN B 1 366 ? 7.895 -42.562 -6.949 1 90.38 366 ASN B N 1
ATOM 6025 C CA . ASN B 1 366 ? 7.418 -43.469 -7.977 1 90.38 366 ASN B CA 1
ATOM 6026 C C . ASN B 1 366 ? 8.516 -43.781 -8.992 1 90.38 366 ASN B C 1
ATOM 6028 O O . ASN B 1 366 ? 8.398 -44.75 -9.75 1 90.38 366 ASN B O 1
ATOM 6032 N N . PHE B 1 367 ? 9.531 -43.062 -9.016 1 88.62 367 PHE B N 1
ATOM 6033 C CA . PHE B 1 367 ? 10.578 -43.312 -9.992 1 88.62 367 PHE B CA 1
ATOM 6034 C C . PHE B 1 367 ? 11.922 -43.5 -9.305 1 88.62 367 PHE B C 1
ATOM 6036 O O . PHE B 1 367 ? 12.961 -43.094 -9.836 1 88.62 367 PHE B O 1
ATOM 6043 N N . SER B 1 368 ? 11.852 -44 -7.992 1 71.75 368 SER B N 1
ATOM 6044 C CA . SER B 1 368 ? 13.062 -44.312 -7.25 1 71.75 368 SER B CA 1
ATOM 6045 C C . SER B 1 368 ? 13.93 -45.312 -8.008 1 71.75 368 SER B C 1
ATOM 6047 O O . SER B 1 368 ? 13.406 -46.156 -8.766 1 71.75 368 SER B O 1
ATOM 6049 N N . ILE B 1 369 ? 15.312 -45.062 -7.969 1 62.97 369 ILE B N 1
ATOM 6050 C CA . ILE B 1 369 ? 16.266 -46.031 -8.523 1 62.97 369 ILE B CA 1
ATOM 6051 C C . ILE B 1 369 ? 16.234 -47.312 -7.719 1 62.97 369 ILE B C 1
ATOM 6053 O O . ILE B 1 369 ? 16.172 -47.281 -6.488 1 62.97 369 ILE B O 1
#

InterPro domains:
  IPR004379 UDP-galactopyranose mutase [TIGR00031] (4-363)
  IPR015899 UDP-galactopyranose mutase, C-terminal [PF03275] (149-348)

Sequence (738 aa):
MSTDYLVVGCGLSGAVMARFMAEERNKKVLIVDKRDHMGGNCYDYIDENGIRINKYGVHLFHTNSERVWKYVNRFSSWTRWEHKVLGVIDGQYIPLPPNITTINMLCGQHLTNQQEADDWLSRNQLKHEHIDNGYQMATSRVGETLYEKIFMHYTFKQWGRYPEELDASVLARIPVRNNFDDRYFSDKYQALPTDGYTKVFKNILDHENITIRLSCDCFDINPSAVSNSTIIYSGPIEDFFTNVGYPKLEYRSVNFEIQRLKNIKFFQPCAAVNHPGPETAFTRIIEYKHLLNQDSPHTTIISETTCSDGDPYYPVPNKRNMELYEQYKALTEKERNINFVGRLASYKCFNMDQSILNALEYCDSNFSIMSTDYLVVGCGLSGAVMARFMAEERNKKVLIVDKRDHMGGNCYDYIDENGIRINKYGVHLFHTNSERVWKYVNRFSSWTRWEHKVLGVIDGQYIPLPPNITTINMLCGQHLTNQQEADDWLSRNQLKHEHIDNGYQMATSRVGETLYEKIFMHYTFKQWGRYPEELDASVLARIPVRNNFDDRYFSDKYQALPTDGYTKVFKNILDHENITIRLSCDCFDINPSAVSNSTIIYSGPIEDFFTNVGYPKLEYRSVNFEIQRLKNIKFFQPCAAVNHPGPETAFTRIIEYKHLLNQDSPHTTIISETTCSDGDPYYPVPNKRNMELYEQYKALTEKERNINFVGRLASYKCFNMDQSILNALEYCDSNFSI

pLDDT: mean 94.95, std 4.94, range [54.28, 98.81]